Protein AF-0000000068953984 (afdb_homodimer)

InterPro domains:
  IPR024091 LnmK-like bifunctional acyltransferase/decarboxylase domain [TIGR04098] (7-271)

Radius of gyration: 23.19 Å; Cα contacts (8 Å, |Δi|>4): 1320; chains: 2; bounding box: 55×68×57 Å

pLDDT: mean 95.23, std 5.39, range [60.34, 98.94]

Sequence (556 aa):
MEAVVSRHVAGMPQLAYTGLSENWLLKTCGDLHWRLLAAGAGLGVPDFRDAEGNPVYAAFTAIRVRDAAPQTVGEHAGFSIGSHIVPAGGVKHLSEHAVDMHGDCRASVTMLSTFIRRTRDRDNRSVVRTMPTVAAQWAGAGPSAQAAELSLLARRFRGGDWGMHLGLDQARHRVCHAAEYLPCPCNDFNGADLLYFASFQAMVDRAEWQWRRDADPPTVFARDLFFHGNVNVGESLELIFSALREDEEGLTHWCEIRRSRDGEKIADVVTQKRWRQRMEAVVSRHVAGMPQLAYTGLSENWLLKTCGDLHWRLLAAGAGLGVPDFRDAEGNPVYAAFTAIRVRDAAPQTVGEHAGFSIGSHIVPAGGVKHLSEHAVDMHGDCRASVTMLSTFIRRTRDRDNRSVVRTMPTVAAQWAGAGPSAQAAELSLLARRFRGGDWGMHLGLDQARHRVCHAAEYLPCPCNDFNGADLLYFASFQAMVDRAEWQWRRDADPPTVFARDLFFHGNVNVGESLELIFSALREDEEGLTHWCEIRRSRDGEKIADVVTQKRWRQR

Solvent-accessible surface area (backbone atoms only — not comparable to full-atom values): 28536 Å² total; per-residue (Å²): 108,79,68,44,75,46,80,48,62,29,45,59,74,42,21,6,48,60,16,45,17,61,56,45,49,47,39,50,51,50,50,51,48,44,47,50,54,13,49,74,49,73,33,96,56,65,80,40,28,32,92,88,64,44,69,34,43,75,43,66,40,34,36,38,39,39,66,32,42,31,67,74,44,48,84,66,38,63,34,32,37,40,34,39,53,43,63,27,26,48,57,24,34,36,30,43,36,37,32,32,43,93,87,39,74,39,27,36,38,36,41,33,28,33,26,27,30,64,76,41,89,90,34,44,77,41,59,43,79,42,67,34,55,70,46,58,81,47,50,77,39,62,54,38,71,66,47,49,51,53,52,52,50,38,50,27,51,72,70,67,65,56,58,63,57,89,90,42,40,53,84,80,23,58,48,83,47,75,42,78,45,70,69,32,54,70,74,28,19,16,58,88,58,35,61,30,77,52,38,54,61,50,52,50,50,42,50,44,44,72,75,48,77,58,95,66,71,55,40,63,30,33,35,40,40,26,46,69,57,59,50,44,90,84,51,42,33,33,41,34,34,43,26,52,48,76,59,94,61,27,42,30,38,34,35,38,31,20,35,60,88,78,60,49,64,24,32,42,36,38,42,31,28,30,58,67,84,130,110,79,70,44,74,48,78,46,62,29,46,58,73,40,21,6,50,61,16,44,18,61,56,45,50,47,37,51,50,51,49,51,47,43,48,50,52,15,48,75,48,72,34,96,55,65,79,39,28,33,91,88,64,46,67,35,42,75,43,64,39,33,38,38,39,40,65,33,41,31,67,76,44,48,84,67,37,62,34,32,39,42,31,39,53,43,64,27,27,48,57,24,33,34,31,43,35,37,33,33,42,93,87,40,74,39,26,36,40,38,40,32,29,34,26,28,29,65,75,41,88,91,34,45,76,41,59,42,79,43,65,33,55,70,46,58,82,49,50,77,40,62,53,37,71,65,47,49,50,53,53,52,51,36,51,28,51,72,69,69,65,56,57,63,57,91,87,42,40,54,83,80,22,58,47,84,46,75,42,79,44,68,68,33,55,69,75,28,20,16,59,85,57,35,60,30,76,53,37,55,62,51,52,49,51,42,50,46,43,73,74,48,78,57,95,65,71,55,40,62,30,32,34,39,38,26,48,68,57,58,49,44,92,84,51,42,33,34,41,34,35,44,26,52,50,76,60,94,61,26,41,32,37,34,34,39,34,21,36,59,88,77,60,50,65,24,31,42,37,39,42,31,29,30,58,69,84,129

Nearest PDB structures (foldseek):
  3lbe-assembly1_B  TM=8.270E-01  e=1.212E-03  Streptococcus mutans UA159
  7bc4-assembly1_B  TM=5.534E-01  e=1.353E-05  Komagataella phaffii GS115
  6u5v-assembly1_B  TM=5.357E-01  e=1.146E-05  Candida albicans
  4zrb-assembly2_G  TM=7.938E-01  e=3.677E-03  Streptococcus pneumoniae TIGR4
  7q5s-assembly1_C  TM=5.291E-01  e=7.559E-05  Thermochaetoides thermophila DSM 1495

Foldseek 3Di:
DDKDKDKDWDAPVQADPQAGDPLNVVVVLVLVQQCQVCVVLVHNGNQFAAPVRAGKDWDWQKKKKAQADRNVHDHRFMWMWIKDKDQAAAQKIKMKIFIGGPRDTNMIMITMIGIWGAPDPQFQQRIDGDHTPSCPVSNPDHGDPVSVVRVVQLVCVLVVHNADDPRWGLVPFFDKDKDKFADDQVPQADPVQWRDPSNVVVVVVVSVCVVDPDPADFAWRMKMKGFATTDGHPWMKMKIWTGWDQDQFFIWTKIWIATPPPRRTGMIMITTTGHDDD/DDKDKDKDWDAPVQADPQAGDPLNVVVVLVLVQQCQVCVVLVHNGNQFAAPVRAGKDWDWQKKKKAQADRNVHDHGFMWMKIKDKDQAAAQKIKMKIFIGGPRDTNMIMITMIGIWGAPDPQFQQRIDGDHTPSCPVSNPDHGDPVSVVRVVQLVCVLVVHNADDPRWGLVPFFDKDKDKFADDQVPQADPVQWRDPSSVVVVVVVSVCVVDPDPADFAWRMKMKGFATTDGHPWMKMKIWTGWDQDQFFIWTKIWIATPPPRRTGMIMITTTGHDDD

Structure (mmCIF, N/CA/C/O backbone):
data_AF-0000000068953984-model_v1
#
loop_
_entity.id
_entity.type
_entity.pdbx_description
1 polymer 'Biosynthetic protein, Pnap_2097 family'
#
loop_
_atom_site.group_PDB
_atom_site.id
_atom_site.type_symbol
_atom_site.label_atom_id
_atom_site.label_alt_id
_atom_site.label_comp_id
_atom_site.label_asym_id
_atom_site.label_entity_id
_atom_site.label_seq_id
_atom_site.pdbx_PDB_ins_code
_atom_site.Cartn_x
_atom_site.Cartn_y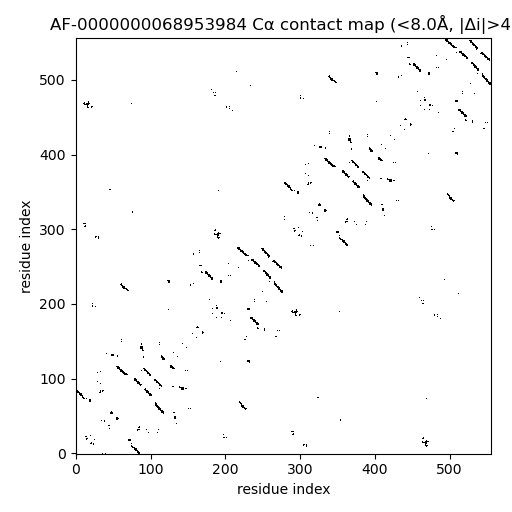
_atom_site.Cartn_z
_atom_site.occupancy
_atom_site.B_iso_or_equiv
_atom_site.auth_seq_id
_atom_site.auth_comp_id
_atom_site.auth_asym_id
_atom_site.auth_atom_id
_atom_site.pdbx_PDB_model_num
ATOM 1 N N . MET A 1 1 ? 6.922 -28.641 7.84 1 68.69 1 MET A N 1
ATOM 2 C CA . MET A 1 1 ? 7.344 -27.5 8.641 1 68.69 1 MET A CA 1
ATOM 3 C C . MET A 1 1 ? 6.23 -27.047 9.57 1 68.69 1 MET A C 1
ATOM 5 O O . MET A 1 1 ? 5.047 -27.172 9.25 1 68.69 1 MET A O 1
ATOM 9 N N . GLU A 1 2 ? 6.57 -26.625 10.766 1 77.12 2 GLU A N 1
ATOM 10 C CA . GLU A 1 2 ? 5.602 -26.312 11.812 1 77.12 2 GLU A CA 1
ATOM 11 C C . GLU A 1 2 ? 4.785 -25.078 11.453 1 77.12 2 GLU A C 1
ATOM 13 O O . GLU A 1 2 ? 5.309 -24.125 10.867 1 77.12 2 GLU A O 1
ATOM 18 N N . ALA A 1 3 ? 3.564 -25.141 11.68 1 89.5 3 ALA A N 1
ATOM 19 C CA . ALA A 1 3 ? 2.627 -24.047 11.484 1 89.5 3 ALA A CA 1
ATOM 20 C C . ALA A 1 3 ? 2.975 -22.859 12.375 1 89.5 3 ALA A C 1
ATOM 22 O O . ALA A 1 3 ? 3.469 -23.031 13.492 1 89.5 3 ALA A O 1
ATOM 23 N N . VAL A 1 4 ? 2.938 -21.719 11.812 1 96.38 4 VAL A N 1
ATOM 24 C CA . VAL A 1 4 ? 3.205 -20.5 12.57 1 96.38 4 VAL A CA 1
ATOM 25 C C . VAL A 1 4 ? 1.926 -19.672 12.68 1 96.38 4 VAL A C 1
ATOM 27 O O . VAL A 1 4 ? 1.08 -19.703 11.781 1 96.38 4 VAL A O 1
ATOM 30 N N . VAL A 1 5 ? 1.779 -19 13.797 1 97.75 5 VAL A N 1
ATOM 31 C CA . VAL A 1 5 ? 0.633 -18.125 14.008 1 97.75 5 VAL A CA 1
ATOM 32 C C . VAL A 1 5 ? 1.114 -16.688 14.25 1 97.75 5 VAL A C 1
ATOM 34 O O . VAL A 1 5 ? 1.953 -16.453 15.125 1 97.75 5 VAL A O 1
ATOM 37 N N . SER A 1 6 ? 0.683 -15.812 13.43 1 97.56 6 SER A N 1
ATOM 38 C CA . SER A 1 6 ? 0.941 -14.391 13.641 1 97.56 6 SER A CA 1
ATOM 39 C C . SER A 1 6 ? -0.3 -13.672 14.164 1 97.56 6 SER A C 1
ATOM 41 O O . SER A 1 6 ? -1.409 -13.906 13.68 1 97.56 6 SER A O 1
ATOM 43 N N . ARG A 1 7 ? -0.197 -12.828 15.156 1 97.81 7 ARG A N 1
ATOM 44 C CA . ARG A 1 7 ? -1.308 -12.102 15.758 1 97.81 7 ARG A CA 1
ATOM 45 C C . ARG A 1 7 ? -1.274 -10.625 15.352 1 97.81 7 ARG A C 1
ATOM 47 O O . ARG A 1 7 ? -0.205 -10.016 15.289 1 97.81 7 ARG A O 1
ATOM 54 N N . HIS A 1 8 ? -2.418 -10.133 15.094 1 97.69 8 HIS A N 1
ATOM 55 C CA . HIS A 1 8 ? -2.541 -8.773 14.594 1 97.69 8 HIS A CA 1
ATOM 56 C C . HIS A 1 8 ? -3.717 -8.047 15.25 1 97.69 8 HIS A C 1
ATOM 58 O O . HIS A 1 8 ? -4.66 -8.688 15.719 1 97.69 8 HIS A O 1
ATOM 64 N N . VAL A 1 9 ? -3.576 -6.766 15.344 1 97.19 9 VAL A N 1
ATOM 65 C CA . VAL A 1 9 ? -4.68 -5.859 15.633 1 97.19 9 VAL A CA 1
ATOM 66 C C . VAL A 1 9 ? -4.938 -4.961 14.422 1 97.19 9 VAL A C 1
ATOM 68 O O . VAL A 1 9 ? -4.012 -4.355 13.883 1 97.19 9 VAL A O 1
ATOM 71 N N . ALA A 1 10 ? -6.18 -4.879 13.969 1 97.69 10 ALA A N 1
ATOM 72 C CA . ALA A 1 10 ? -6.531 -4.133 12.766 1 97.69 10 ALA A CA 1
ATOM 73 C C . ALA A 1 10 ? -6.477 -2.627 13.016 1 97.69 10 ALA A C 1
ATOM 75 O O . ALA A 1 10 ? -7.457 -2.029 13.461 1 97.69 10 ALA A O 1
ATOM 76 N N . GLY A 1 11 ? -5.309 -2.059 12.758 1 96.25 11 GLY A N 1
ATOM 77 C CA . GLY A 1 11 ? -5.207 -0.609 12.695 1 96.25 11 GLY A CA 1
ATOM 78 C C . GLY A 1 11 ? -5.469 -0.049 11.312 1 96.25 11 GLY A C 1
ATOM 79 O O . GLY A 1 11 ? -5.91 -0.774 10.414 1 96.25 11 GLY A O 1
ATOM 80 N N . MET A 1 12 ? -5.18 1.236 11.109 1 95.25 12 MET A N 1
ATOM 81 C CA . MET A 1 12 ? -5.469 1.9 9.844 1 95.25 12 MET A CA 1
ATOM 82 C C . MET A 1 12 ? -4.637 1.3 8.719 1 95.25 12 MET A C 1
ATOM 84 O O . MET A 1 12 ? -5.125 1.145 7.594 1 95.25 12 MET A O 1
ATOM 88 N N . PRO A 1 13 ? -3.391 0.839 9.023 1 95.94 13 PRO A N 1
ATOM 89 C CA . PRO A 1 13 ? -2.621 0.24 7.93 1 95.94 13 PRO A CA 1
ATOM 90 C C . PRO A 1 13 ? -3.207 -1.086 7.453 1 95.94 13 PRO A C 1
ATOM 92 O O . PRO A 1 13 ? -3.008 -1.473 6.301 1 95.94 13 PRO A O 1
ATOM 95 N N . GLN A 1 14 ? -3.961 -1.797 8.336 1 98.12 14 GLN A N 1
ATOM 96 C CA . GLN A 1 14 ? -4.48 -3.121 8.008 1 98.12 14 GLN A CA 1
ATOM 97 C C . GLN A 1 14 ? -5.844 -3.025 7.332 1 98.12 14 GLN A C 1
ATOM 99 O O . GLN A 1 14 ? -6.363 -4.023 6.824 1 98.12 14 GLN A O 1
ATOM 104 N N . LEU A 1 15 ? -6.387 -1.804 7.254 1 98.25 15 LEU A N 1
ATOM 105 C CA . LEU A 1 15 ? -7.77 -1.685 6.812 1 98.25 15 LEU A CA 1
ATOM 106 C C . LEU A 1 15 ? -7.871 -0.799 5.574 1 98.25 15 LEU A C 1
ATOM 108 O O . LEU A 1 15 ? -6.988 0.02 5.32 1 98.25 15 LEU A O 1
ATOM 112 N N . ALA A 1 16 ? -8.859 -1.073 4.781 1 97.75 16 ALA A N 1
ATOM 113 C CA . ALA A 1 16 ? -9.328 -0.242 3.678 1 97.75 16 ALA A CA 1
ATOM 114 C C . ALA A 1 16 ? -10.805 0.105 3.84 1 97.75 16 ALA A C 1
ATOM 116 O O . ALA A 1 16 ? -11.391 -0.128 4.898 1 97.75 16 ALA A O 1
ATOM 117 N N . TYR A 1 17 ? -11.406 0.689 2.818 1 96.31 17 TYR A N 1
ATOM 118 C CA . TYR A 1 17 ? -12.781 1.179 2.857 1 96.31 17 TYR A CA 1
ATOM 119 C C . TYR A 1 17 ? -13.75 0.052 3.193 1 96.31 17 TYR A C 1
ATOM 121 O O . TYR A 1 17 ? -14.734 0.262 3.91 1 96.31 17 TYR A O 1
ATOM 129 N N . THR A 1 18 ? -13.445 -1.163 2.762 1 94.38 18 THR A N 1
ATOM 130 C CA . THR A 1 18 ? -14.414 -2.244 2.9 1 94.38 18 THR A CA 1
ATOM 131 C C . THR A 1 18 ? -13.992 -3.215 4 1 94.38 18 THR A C 1
ATOM 133 O O . THR A 1 18 ? -14.477 -4.348 4.059 1 94.38 18 THR A O 1
ATOM 136 N N . GLY A 1 19 ? -13.094 -2.824 4.844 1 96.81 19 GLY A N 1
ATOM 137 C CA . GLY A 1 19 ? -12.617 -3.699 5.906 1 96.81 19 GLY A CA 1
ATOM 138 C C . GLY A 1 19 ? -11.156 -4.07 5.758 1 96.81 19 GLY A C 1
ATOM 139 O O . GLY A 1 19 ? -10.32 -3.217 5.449 1 96.81 19 GLY A O 1
ATOM 140 N N . LEU A 1 20 ? -10.867 -5.352 6.027 1 98.5 20 LEU A N 1
ATOM 141 C CA . LEU A 1 20 ? -9.484 -5.809 5.938 1 98.5 20 LEU A CA 1
ATOM 142 C C . LEU A 1 20 ? -8.922 -5.574 4.539 1 98.5 20 LEU A C 1
ATOM 144 O O . LEU A 1 20 ? -9.508 -6.031 3.551 1 98.5 20 LEU A O 1
ATOM 148 N N . SER A 1 21 ? -7.844 -4.844 4.473 1 98.69 21 SER A N 1
ATOM 149 C CA . SER A 1 21 ? -7.184 -4.57 3.201 1 98.69 21 SER A CA 1
ATOM 150 C C . SER A 1 21 ? -6.629 -5.848 2.578 1 98.69 21 SER A C 1
ATOM 152 O O . SER A 1 21 ? -5.812 -6.539 3.191 1 98.69 21 SER A O 1
ATOM 154 N N . GLU A 1 22 ? -7.074 -6.148 1.385 1 98.75 22 GLU A N 1
ATOM 155 C CA . GLU A 1 22 ? -6.508 -7.293 0.68 1 98.75 22 GLU A CA 1
ATOM 156 C C . GLU A 1 22 ? -5.023 -7.09 0.403 1 98.75 22 GLU A C 1
ATOM 158 O O . GLU A 1 22 ? -4.234 -8.039 0.479 1 98.75 22 GLU A O 1
ATOM 163 N N . ASN A 1 23 ? -4.676 -5.844 0.01 1 98.62 23 ASN A N 1
ATOM 164 C CA . ASN A 1 23 ? -3.279 -5.523 -0.268 1 98.62 23 ASN A CA 1
ATOM 165 C C . ASN A 1 23 ? -2.391 -5.793 0.943 1 98.62 23 ASN A C 1
ATOM 167 O O . ASN A 1 23 ? -1.337 -6.418 0.818 1 98.62 23 ASN A O 1
ATOM 171 N N . TRP A 1 24 ? -2.842 -5.363 2.094 1 98.62 24 TRP A N 1
ATOM 172 C CA . TRP A 1 24 ? -2.104 -5.648 3.32 1 98.62 24 TRP A CA 1
ATOM 173 C C . TRP A 1 24 ? -2.014 -7.148 3.57 1 98.62 24 TRP A C 1
ATOM 175 O O . TRP A 1 24 ? -0.947 -7.668 3.906 1 98.62 24 TRP A O 1
ATOM 185 N N . LEU A 1 25 ? -3.105 -7.828 3.445 1 98.81 25 LEU A N 1
ATOM 186 C CA . LEU A 1 25 ? -3.184 -9.258 3.713 1 98.81 25 LEU A CA 1
ATOM 187 C C . LEU A 1 25 ? -2.219 -10.031 2.822 1 98.81 25 LEU A C 1
ATOM 189 O O . LEU A 1 25 ? -1.454 -10.875 3.307 1 98.81 25 LEU A O 1
ATOM 193 N N . LEU A 1 26 ? -2.246 -9.711 1.533 1 98.88 26 LEU A N 1
ATOM 194 C CA . LEU A 1 26 ? -1.387 -10.422 0.596 1 98.88 26 LEU A CA 1
ATOM 195 C C . LEU A 1 26 ? 0.085 -10.156 0.896 1 98.88 26 LEU A C 1
ATOM 197 O O . LEU A 1 26 ? 0.905 -11.078 0.868 1 98.88 26 LEU A O 1
ATOM 201 N N . LYS A 1 27 ? 0.424 -8.938 1.201 1 98.56 27 LYS A N 1
ATOM 202 C CA . LYS A 1 27 ? 1.804 -8.617 1.552 1 98.56 27 LYS A CA 1
ATOM 203 C C . LYS A 1 27 ? 2.242 -9.367 2.805 1 98.56 27 LYS A C 1
ATOM 205 O O . LYS A 1 27 ? 3.361 -9.875 2.869 1 98.56 27 LYS A O 1
ATOM 210 N N . THR A 1 28 ? 1.331 -9.406 3.754 1 98.38 28 THR A N 1
ATOM 211 C CA . THR A 1 28 ? 1.633 -10.102 5.004 1 98.38 28 THR A CA 1
ATOM 212 C C . THR A 1 28 ? 1.811 -11.594 4.762 1 98.38 28 THR A C 1
ATOM 214 O O . THR A 1 28 ? 2.785 -12.195 5.227 1 98.38 28 THR A O 1
ATOM 217 N N . CYS A 1 29 ? 0.897 -12.18 4.027 1 98.75 29 CYS A N 1
ATOM 218 C CA . CYS A 1 29 ? 0.985 -13.602 3.715 1 98.75 29 CYS A CA 1
ATOM 219 C C . CYS A 1 29 ? 2.236 -13.906 2.9 1 98.75 29 CYS A C 1
ATOM 221 O O . CYS A 1 29 ? 2.883 -14.938 3.107 1 98.75 29 CYS A O 1
ATOM 223 N N . GLY A 1 30 ? 2.506 -13.008 1.942 1 98.44 30 GLY A N 1
ATOM 224 C CA . GLY A 1 30 ? 3.73 -13.18 1.176 1 98.44 30 GLY A CA 1
ATOM 225 C C . GLY A 1 30 ? 4.98 -13.172 2.035 1 98.44 30 GLY A C 1
ATOM 226 O O . GLY A 1 30 ? 5.883 -13.984 1.837 1 98.44 30 GLY A O 1
ATOM 227 N N . ASP A 1 31 ? 5.031 -12.281 2.965 1 97.38 31 ASP A N 1
ATOM 228 C CA . ASP A 1 31 ? 6.16 -12.203 3.889 1 97.38 31 ASP A CA 1
ATOM 229 C C . ASP A 1 31 ? 6.254 -13.469 4.742 1 97.38 31 ASP A C 1
ATOM 231 O O . ASP A 1 31 ? 7.344 -14.008 4.945 1 97.38 31 ASP A O 1
ATOM 235 N N . LEU A 1 32 ? 5.113 -13.906 5.23 1 97.75 32 LEU A N 1
ATOM 236 C CA . LEU A 1 32 ? 5.074 -15.133 6.012 1 97.75 32 LEU A CA 1
ATOM 237 C C . LEU A 1 32 ? 5.559 -16.328 5.188 1 97.75 32 LEU A C 1
ATOM 239 O O . LEU A 1 32 ? 6.312 -17.156 5.684 1 97.75 32 LEU A O 1
ATOM 243 N N . HIS A 1 33 ? 5.133 -16.406 3.939 1 97.81 33 HIS A N 1
ATOM 244 C CA . HIS A 1 33 ? 5.59 -17.438 3.012 1 97.81 33 HIS A CA 1
ATOM 245 C C . HIS A 1 33 ? 7.113 -17.453 2.916 1 97.81 33 HIS A C 1
ATOM 247 O O . HIS A 1 33 ? 7.734 -18.5 3.057 1 97.81 33 HIS A O 1
ATOM 253 N N . TRP A 1 34 ? 7.66 -16.234 2.742 1 96.06 34 TRP A N 1
ATOM 254 C CA . TRP A 1 34 ? 9.102 -16.094 2.566 1 96.06 34 TRP A CA 1
ATOM 255 C C . TRP A 1 34 ? 9.844 -16.5 3.838 1 96.06 34 TRP A C 1
ATOM 257 O O . TRP A 1 34 ? 10.883 -17.156 3.777 1 96.06 34 TRP A O 1
ATOM 267 N N . ARG A 1 35 ? 9.359 -16.141 4.93 1 95.75 35 ARG A N 1
ATOM 268 C CA . ARG A 1 35 ? 9.992 -16.484 6.207 1 95.75 35 ARG A CA 1
ATOM 269 C C . ARG A 1 35 ? 9.914 -17.984 6.48 1 95.75 35 ARG A C 1
ATOM 271 O O . ARG A 1 35 ? 10.844 -18.562 7.043 1 95.75 35 ARG A O 1
ATOM 278 N N . LEU A 1 36 ? 8.789 -18.562 6.121 1 96.31 36 LEU A N 1
ATOM 279 C CA . LEU A 1 36 ? 8.633 -20 6.293 1 96.31 36 LEU A CA 1
ATOM 280 C C . LEU A 1 36 ? 9.617 -20.766 5.41 1 96.31 36 LEU A C 1
ATOM 282 O O . LEU A 1 36 ? 10.172 -21.781 5.824 1 96.31 36 LEU A O 1
ATOM 286 N N . LEU A 1 37 ? 9.82 -20.25 4.184 1 95.31 37 LEU A N 1
ATOM 287 C CA . LEU A 1 37 ? 10.828 -20.844 3.312 1 95.31 37 LEU A CA 1
ATOM 288 C C . LEU A 1 37 ? 12.211 -20.797 3.963 1 95.31 37 LEU A C 1
ATOM 290 O O . LEU A 1 37 ? 12.93 -21.797 3.984 1 95.31 37 LEU A O 1
ATOM 294 N N . ALA A 1 38 ? 12.539 -19.609 4.473 1 95.12 38 ALA A N 1
ATOM 295 C CA . ALA A 1 38 ? 13.844 -19.422 5.105 1 95.12 38 ALA A CA 1
ATOM 296 C C . ALA A 1 38 ? 14.008 -20.359 6.293 1 95.12 38 ALA A C 1
ATOM 298 O O . ALA A 1 38 ? 15.039 -21.031 6.422 1 95.12 38 ALA A O 1
ATOM 299 N N . ALA A 1 39 ? 12.977 -20.406 7.117 1 93.94 39 ALA A N 1
ATOM 300 C CA . ALA A 1 39 ? 13.016 -21.281 8.289 1 93.94 39 ALA A CA 1
ATOM 301 C C . ALA A 1 39 ? 13.219 -22.734 7.895 1 93.94 39 ALA A C 1
ATOM 303 O O . ALA A 1 39 ? 13.992 -23.453 8.523 1 93.94 39 ALA A O 1
ATOM 304 N N . GLY A 1 40 ? 12.531 -23.188 6.852 1 90.94 40 GLY A N 1
ATOM 305 C CA . GLY A 1 40 ? 12.672 -24.547 6.355 1 90.94 40 GLY A CA 1
ATOM 306 C C . GLY A 1 40 ? 14.07 -24.859 5.855 1 90.94 40 GLY A C 1
ATOM 307 O O . GLY A 1 40 ? 14.477 -26.031 5.844 1 90.94 40 GLY A O 1
ATOM 308 N N . ALA A 1 41 ? 14.75 -23.844 5.453 1 91.62 41 ALA A N 1
ATOM 309 C CA . ALA A 1 41 ? 16.109 -24.016 4.945 1 91.62 41 ALA A CA 1
ATOM 310 C C . ALA A 1 41 ? 17.141 -23.734 6.039 1 91.62 41 ALA A C 1
ATOM 312 O O . ALA A 1 41 ? 18.344 -23.688 5.77 1 91.62 41 ALA A O 1
ATOM 313 N N . GLY A 1 42 ? 16.641 -23.391 7.289 1 92.06 42 GLY A N 1
ATOM 314 C CA . GLY A 1 42 ? 17.516 -23.109 8.406 1 92.06 42 GLY A CA 1
ATOM 315 C C . GLY A 1 42 ? 18.094 -21.703 8.398 1 92.06 42 GLY A C 1
ATOM 316 O O . GLY A 1 42 ? 19.141 -21.453 8.984 1 92.06 42 GLY A O 1
ATOM 317 N N . LEU A 1 43 ? 17.469 -20.891 7.609 1 93.81 43 LEU A N 1
ATOM 318 C CA . LEU A 1 43 ? 17.922 -19.5 7.523 1 93.81 43 LEU A CA 1
ATOM 319 C C . LEU A 1 43 ? 17.125 -18.609 8.453 1 93.81 43 LEU A C 1
ATOM 321 O O . LEU A 1 43 ? 15.906 -18.781 8.609 1 93.81 43 LEU A O 1
ATOM 325 N N . GLY A 1 44 ? 17.781 -17.641 9.102 1 93.06 44 GLY A N 1
ATOM 326 C CA . GLY A 1 44 ? 17.109 -16.656 9.938 1 93.06 44 GLY A CA 1
ATOM 327 C C . GLY A 1 44 ? 16.312 -15.633 9.133 1 93.06 44 GLY A C 1
ATOM 328 O O . GLY A 1 44 ? 15.344 -15.07 9.625 1 93.06 44 GLY A O 1
ATOM 329 N N . VAL A 1 45 ? 16.797 -15.273 7.895 1 94.25 45 VAL A N 1
ATOM 330 C CA . VAL A 1 45 ? 16.125 -14.398 6.941 1 94.25 45 VAL A CA 1
ATOM 331 C C . VAL A 1 45 ? 16.141 -15.039 5.555 1 94.25 45 VAL A C 1
ATOM 333 O O . VAL A 1 45 ? 16.953 -15.914 5.273 1 94.25 45 VAL A O 1
ATOM 336 N N . PRO A 1 46 ? 15.234 -14.648 4.68 1 94.12 46 PRO A N 1
ATOM 337 C CA . PRO A 1 46 ? 15.117 -15.305 3.377 1 94.12 46 PRO A CA 1
ATOM 338 C C . PRO A 1 46 ? 16.172 -14.828 2.379 1 94.12 46 PRO A C 1
ATOM 340 O O . PRO A 1 46 ? 15.828 -14.398 1.275 1 94.12 46 PRO A O 1
ATOM 343 N N . ASP A 1 47 ? 17.391 -14.914 2.814 1 94.44 47 ASP A N 1
ATOM 344 C CA . ASP A 1 47 ? 18.516 -14.617 1.93 1 94.44 47 ASP A CA 1
ATOM 345 C C . ASP A 1 47 ? 18.969 -15.867 1.187 1 94.44 47 ASP A C 1
ATOM 347 O O . ASP A 1 47 ? 19.953 -16.5 1.574 1 94.44 47 ASP A O 1
ATOM 351 N N . PHE A 1 48 ? 18.281 -16.141 0.094 1 94.88 48 PHE A N 1
ATOM 352 C CA . PHE A 1 48 ? 18.578 -17.328 -0.716 1 94.88 48 PHE A CA 1
ATOM 353 C C . PHE A 1 48 ? 19.594 -17 -1.796 1 94.88 48 PHE A C 1
ATOM 355 O O . PHE A 1 48 ? 19.516 -15.945 -2.436 1 94.88 48 PHE A O 1
ATOM 362 N N . ARG A 1 49 ? 20.484 -17.938 -1.979 1 94.75 49 ARG A N 1
ATOM 363 C CA . ARG A 1 49 ? 21.547 -17.766 -2.973 1 94.75 49 ARG A CA 1
ATOM 364 C C . ARG A 1 49 ? 21.734 -19.047 -3.775 1 94.75 49 ARG A C 1
ATOM 366 O O . ARG A 1 49 ? 21.5 -20.156 -3.273 1 94.75 49 ARG A O 1
ATOM 373 N N . ASP A 1 50 ? 22.125 -18.812 -5.012 1 91.25 50 ASP A N 1
ATOM 374 C CA . ASP A 1 50 ? 22.5 -20 -5.785 1 91.25 50 ASP A CA 1
ATOM 375 C C . ASP A 1 50 ? 23.969 -20.359 -5.543 1 91.25 50 ASP A C 1
ATOM 377 O O . ASP A 1 50 ? 24.625 -19.781 -4.664 1 91.25 50 ASP A O 1
ATOM 381 N N . ALA A 1 51 ? 24.438 -21.344 -6.301 1 88.75 51 ALA A N 1
ATOM 382 C CA . ALA A 1 51 ? 25.781 -21.875 -6.09 1 88.75 51 ALA A CA 1
ATOM 383 C C . ALA A 1 51 ? 26.828 -20.797 -6.367 1 88.75 51 ALA A C 1
ATOM 385 O O . ALA A 1 51 ? 27.906 -20.812 -5.773 1 88.75 51 ALA A O 1
ATOM 386 N N . GLU A 1 52 ? 26.547 -19.797 -7.219 1 90.94 52 GLU A N 1
ATOM 387 C CA . GLU A 1 52 ? 27.469 -18.734 -7.594 1 90.94 52 GLU A CA 1
ATOM 388 C C . GLU A 1 52 ? 27.344 -17.531 -6.672 1 90.94 52 GLU A C 1
ATOM 390 O O . GLU A 1 52 ? 28.047 -16.531 -6.84 1 90.94 52 GLU A O 1
ATOM 395 N N . GLY A 1 53 ? 26.438 -17.562 -5.785 1 90.31 53 GLY A N 1
ATOM 396 C CA . GLY A 1 53 ? 26.25 -16.484 -4.828 1 90.31 53 GLY A CA 1
ATOM 397 C C . GLY A 1 53 ? 25.219 -15.461 -5.273 1 90.31 53 GLY A C 1
ATOM 398 O O . GLY A 1 53 ? 25 -14.461 -4.586 1 90.31 53 GLY A O 1
ATOM 399 N N . ASN A 1 54 ? 24.578 -15.688 -6.414 1 91.12 54 ASN A N 1
ATOM 400 C CA . ASN A 1 54 ? 23.547 -14.781 -6.891 1 91.12 54 ASN A CA 1
ATOM 401 C C . ASN A 1 54 ? 22.266 -14.914 -6.074 1 91.12 54 ASN A C 1
ATOM 403 O O . ASN A 1 54 ? 21.922 -16.016 -5.629 1 91.12 54 ASN A O 1
ATOM 407 N N . PRO A 1 55 ? 21.656 -13.742 -5.91 1 93.38 55 PRO A N 1
ATOM 408 C CA . PRO A 1 55 ? 20.391 -13.828 -5.176 1 93.38 55 PRO A CA 1
ATOM 409 C C . PRO A 1 55 ? 19.344 -14.672 -5.898 1 93.38 55 PRO A C 1
ATOM 411 O O . PRO A 1 55 ? 19.25 -14.625 -7.125 1 93.38 55 PRO A O 1
ATOM 414 N N . VAL A 1 56 ? 18.656 -15.5 -5.137 1 94.81 56 VAL A N 1
ATOM 415 C CA . VAL A 1 56 ? 17.516 -16.312 -5.586 1 94.81 56 VAL A CA 1
ATOM 416 C C . VAL A 1 56 ? 16.25 -15.867 -4.859 1 94.81 56 VAL A C 1
ATOM 418 O O . VAL A 1 56 ? 16.25 -15.688 -3.639 1 94.81 56 VAL A O 1
ATOM 421 N N . TYR A 1 57 ? 15.211 -15.594 -5.59 1 94.12 57 TYR A N 1
ATOM 422 C CA . TYR A 1 57 ? 13.953 -15.141 -5.004 1 94.12 57 TYR A CA 1
ATOM 423 C C . TYR A 1 57 ? 12.859 -16.188 -5.172 1 94.12 57 TYR A C 1
ATOM 425 O O . TYR A 1 57 ? 12.938 -17.031 -6.059 1 94.12 57 TYR A O 1
ATOM 433 N N . ALA A 1 58 ? 11.922 -16.172 -4.312 1 94.94 58 ALA A N 1
ATOM 434 C CA . ALA A 1 58 ? 10.68 -16.922 -4.516 1 94.94 58 ALA A CA 1
ATOM 435 C C . ALA A 1 58 ? 9.625 -16.047 -5.191 1 94.94 58 ALA A C 1
ATOM 437 O O . ALA A 1 58 ? 9.188 -15.047 -4.633 1 94.94 58 ALA A O 1
ATOM 438 N N . ALA A 1 59 ? 9.305 -16.391 -6.371 1 96.62 59 ALA A N 1
ATOM 439 C CA . ALA A 1 59 ? 8.281 -15.664 -7.113 1 96.62 59 ALA A CA 1
ATOM 440 C C . ALA A 1 59 ? 6.957 -16.422 -7.113 1 96.62 59 ALA A C 1
ATOM 442 O O . ALA A 1 59 ? 6.93 -17.641 -7.352 1 96.62 59 ALA A O 1
ATOM 443 N N . PHE A 1 60 ? 5.934 -15.75 -6.844 1 98.38 60 PHE A N 1
ATOM 444 C CA . PHE A 1 60 ? 4.629 -16.406 -6.859 1 98.38 60 PHE A CA 1
ATOM 445 C C . PHE A 1 60 ? 4.188 -16.703 -8.289 1 98.38 60 PHE A C 1
ATOM 447 O O . PHE A 1 60 ? 4.371 -15.875 -9.188 1 98.38 60 PHE A O 1
ATOM 454 N N . THR A 1 61 ? 3.656 -17.891 -8.477 1 98.19 61 THR A N 1
ATOM 455 C CA . THR A 1 61 ? 3.08 -18.281 -9.758 1 98.19 61 THR A CA 1
ATOM 456 C C . THR A 1 61 ? 1.556 -18.297 -9.68 1 98.19 61 THR A C 1
ATOM 458 O O . THR A 1 61 ? 0.875 -18.172 -10.703 1 98.19 61 THR A O 1
ATOM 461 N N . ALA A 1 62 ? 1.078 -18.484 -8.508 1 98.81 62 ALA A N 1
ATOM 462 C CA . ALA A 1 62 ? -0.366 -18.453 -8.297 1 98.81 62 ALA A CA 1
ATOM 463 C C . ALA A 1 62 ? -0.701 -18.047 -6.867 1 98.81 62 ALA A C 1
ATOM 465 O O . ALA A 1 62 ? -0.023 -18.453 -5.922 1 98.81 62 ALA A O 1
ATOM 466 N N . ILE A 1 63 ? -1.725 -17.297 -6.699 1 98.88 63 ILE A N 1
ATOM 467 C CA . ILE A 1 63 ? -2.312 -16.938 -5.41 1 98.88 63 ILE A CA 1
ATOM 468 C C . ILE A 1 63 ? -3.828 -17.109 -5.473 1 98.88 63 ILE A C 1
ATOM 470 O O . ILE A 1 63 ? -4.461 -16.75 -6.461 1 98.88 63 ILE A O 1
ATOM 474 N N . ARG A 1 64 ? -4.344 -17.703 -4.453 1 98.81 64 ARG A N 1
ATOM 475 C CA . ARG A 1 64 ? -5.781 -17.938 -4.355 1 98.81 64 ARG A CA 1
ATOM 476 C C . ARG A 1 64 ? -6.336 -17.406 -3.037 1 98.81 64 ARG A C 1
ATOM 478 O O . ARG A 1 64 ? -5.797 -17.703 -1.968 1 98.81 64 ARG A O 1
ATOM 485 N N . VAL A 1 65 ? -7.34 -16.562 -3.111 1 98.88 65 VAL A N 1
ATOM 486 C CA . VAL A 1 65 ? -8.094 -16.078 -1.959 1 98.88 65 VAL A CA 1
ATOM 487 C C . VAL A 1 65 ? -9.492 -16.703 -1.967 1 98.88 65 VAL A C 1
ATOM 489 O O . VAL A 1 65 ? -10.172 -16.703 -2.998 1 98.88 65 VAL A O 1
ATOM 492 N N . ARG A 1 66 ? -9.953 -17.297 -0.845 1 98.75 66 ARG A N 1
ATOM 493 C CA . ARG A 1 66 ? -11.281 -17.875 -0.754 1 98.75 66 ARG A CA 1
ATOM 494 C C . ARG A 1 66 ? -12 -17.422 0.516 1 98.75 66 ARG A C 1
ATOM 496 O O . ARG A 1 66 ? -11.352 -17.156 1.531 1 98.75 66 ARG A O 1
ATOM 503 N N . ASP A 1 67 ? -13.258 -17.312 0.379 1 98.06 67 ASP A N 1
ATOM 504 C CA . ASP A 1 67 ? -14.18 -17.078 1.484 1 98.06 67 ASP A CA 1
ATOM 505 C C . ASP A 1 67 ? -13.797 -15.828 2.268 1 98.06 67 ASP A C 1
ATOM 507 O O . ASP A 1 67 ? -13.773 -15.844 3.5 1 98.06 67 ASP A O 1
ATOM 511 N N . ALA A 1 68 ? -13.352 -14.859 1.505 1 98.44 68 ALA A N 1
ATOM 512 C CA . ALA A 1 68 ? -12.961 -13.609 2.152 1 98.44 68 ALA A CA 1
ATOM 513 C C . ALA A 1 68 ? -14.188 -12.828 2.623 1 98.44 68 ALA A C 1
ATOM 515 O O . ALA A 1 68 ? -15.18 -12.727 1.901 1 98.44 68 ALA A O 1
ATOM 516 N N . ALA A 1 69 ? -14.141 -12.367 3.811 1 97.31 69 ALA A N 1
ATOM 517 C CA . ALA A 1 69 ? -15.148 -11.492 4.414 1 97.31 69 ALA A CA 1
ATOM 518 C C . ALA A 1 69 ? -14.492 -10.289 5.09 1 97.31 69 ALA A C 1
ATOM 520 O O . ALA A 1 69 ? -14.617 -10.102 6.301 1 97.31 69 ALA A O 1
ATOM 521 N N . PRO A 1 70 ? -13.828 -9.516 4.238 1 97.38 70 PRO A N 1
ATOM 522 C CA . PRO A 1 70 ? -13.047 -8.414 4.809 1 97.38 70 PRO A CA 1
ATOM 523 C C . PRO A 1 70 ? -13.898 -7.453 5.637 1 97.38 70 PRO A C 1
ATOM 525 O O . PRO A 1 70 ? -13.398 -6.859 6.598 1 97.38 70 PRO A O 1
ATOM 528 N N . GLN A 1 71 ? -15.18 -7.316 5.352 1 96 71 GLN A N 1
ATOM 529 C CA . GLN A 1 71 ? -16.078 -6.387 6.035 1 96 71 GLN A CA 1
ATOM 530 C C . GLN A 1 71 ? -16.297 -6.801 7.484 1 96 71 GLN A C 1
ATOM 532 O O . GLN A 1 71 ? -16.812 -6.02 8.289 1 96 71 GLN A O 1
ATOM 537 N N . THR A 1 72 ? -15.875 -7.988 7.809 1 96.31 72 THR A N 1
ATOM 538 C CA . THR A 1 72 ? -16.109 -8.492 9.156 1 96.31 72 THR A CA 1
ATOM 539 C C . THR A 1 72 ? -14.953 -8.102 10.078 1 96.31 72 THR A C 1
ATOM 541 O O . THR A 1 72 ? -15.047 -8.281 11.297 1 96.31 72 THR A O 1
ATOM 544 N N . VAL A 1 73 ? -13.883 -7.609 9.531 1 97.06 73 VAL A N 1
ATOM 545 C CA . VAL A 1 73 ? -12.75 -7.152 10.328 1 97.06 73 VAL A CA 1
ATOM 546 C C . VAL A 1 73 ? -12.789 -5.633 10.461 1 97.06 73 VAL A C 1
ATOM 548 O O . VAL A 1 73 ? -12.508 -4.91 9.5 1 97.06 73 VAL A O 1
ATOM 551 N N . GLY A 1 74 ? -13.125 -5.164 11.625 1 95.38 74 GLY A N 1
ATOM 552 C CA . GLY A 1 74 ? -13.242 -3.734 11.867 1 95.38 74 GLY A CA 1
ATOM 553 C C . GLY A 1 74 ? -12.07 -3.168 12.648 1 95.38 74 GLY A C 1
ATOM 554 O O . GLY A 1 74 ? -11.148 -3.898 13.016 1 95.38 74 GLY A O 1
ATOM 555 N N . GLU A 1 75 ? -12.133 -1.944 12.938 1 95.31 75 GLU A N 1
ATOM 556 C CA . GLU A 1 75 ? -11.062 -1.232 13.633 1 95.31 75 GLU A CA 1
ATOM 557 C C . GLU A 1 75 ? -10.789 -1.855 15 1 95.31 75 GLU A C 1
ATOM 559 O O . GLU A 1 75 ? -11.727 -2.176 15.742 1 95.31 75 GLU A O 1
ATOM 564 N N . HIS A 1 76 ? -9.531 -2.121 15.242 1 95.31 76 HIS A N 1
ATOM 565 C CA . HIS A 1 76 ? -8.992 -2.561 16.531 1 95.31 76 HIS A CA 1
ATOM 566 C C . HIS A 1 76 ? -9.32 -4.027 16.781 1 95.31 76 HIS A C 1
ATOM 568 O O . HIS A 1 76 ? -9.031 -4.551 17.859 1 95.31 76 HIS A O 1
ATOM 574 N N . ALA A 1 77 ? -9.922 -4.719 15.797 1 96.81 77 ALA A N 1
ATOM 575 C CA . ALA A 1 77 ? -10.172 -6.148 15.945 1 96.81 77 ALA A CA 1
ATOM 576 C C . ALA A 1 77 ? -8.859 -6.926 16.047 1 96.81 77 ALA A C 1
ATOM 578 O O . ALA A 1 77 ? -7.93 -6.684 15.273 1 96.81 77 ALA A O 1
ATOM 579 N N . GLY A 1 78 ? -8.859 -7.805 17.062 1 97.5 78 GLY A N 1
ATOM 580 C CA . GLY A 1 78 ? -7.777 -8.773 17.109 1 97.5 78 GLY A CA 1
ATOM 581 C C . GLY A 1 78 ? -8.023 -9.984 16.234 1 97.5 78 GLY A C 1
ATOM 582 O O . GLY A 1 78 ? -9.141 -10.5 16.172 1 97.5 78 GLY A O 1
ATOM 583 N N . PHE A 1 79 ? -7.059 -10.375 15.445 1 98.44 79 PHE A N 1
ATOM 584 C CA . PHE A 1 79 ? -7.148 -11.57 14.609 1 98.44 79 PHE A CA 1
ATOM 585 C C . PHE A 1 79 ? -5.777 -12.211 14.43 1 98.44 79 PHE A C 1
ATOM 587 O O . PHE A 1 79 ? -4.762 -11.633 14.82 1 98.44 79 PHE A O 1
ATOM 594 N N . SER A 1 80 ? -5.777 -13.398 13.961 1 98.62 80 SER A N 1
ATOM 595 C CA . SER A 1 80 ? -4.523 -14.117 13.734 1 98.62 80 SER A CA 1
ATOM 596 C C . SER A 1 80 ? -4.473 -14.719 12.336 1 98.62 80 SER A C 1
ATOM 598 O O . SER A 1 80 ? -5.504 -14.859 11.68 1 98.62 80 SER A O 1
ATOM 600 N N . ILE A 1 81 ? -3.303 -14.938 11.883 1 98.75 81 ILE A N 1
ATOM 601 C CA . ILE A 1 81 ? -3.055 -15.648 10.633 1 98.75 81 ILE A CA 1
ATOM 602 C C . ILE A 1 81 ? -2.264 -16.922 10.906 1 98.75 81 ILE A C 1
ATOM 604 O O . ILE A 1 81 ? -1.102 -16.859 11.312 1 98.75 81 ILE A O 1
ATOM 608 N N . GLY A 1 82 ? -2.928 -18.047 10.773 1 98.56 82 GLY A N 1
ATOM 609 C CA . GLY A 1 82 ? -2.242 -19.328 10.812 1 98.56 82 GLY A CA 1
ATOM 610 C C . GLY A 1 82 ? -1.632 -19.734 9.477 1 98.56 82 GLY A C 1
ATOM 611 O O . GLY A 1 82 ? -2.312 -19.719 8.453 1 98.56 82 GLY A O 1
ATOM 612 N N . SER A 1 83 ? -0.333 -20.094 9.484 1 98.5 83 SER A N 1
ATOM 613 C CA . SER A 1 83 ? 0.365 -20.312 8.219 1 98.5 83 SER A CA 1
ATOM 614 C C . SER A 1 83 ? 1.164 -21.609 8.266 1 98.5 83 SER A C 1
ATOM 616 O O . SER A 1 83 ? 1.736 -21.969 9.297 1 98.5 83 SER A O 1
ATOM 618 N N . HIS A 1 84 ? 1.221 -22.297 7.203 1 97.25 84 HIS A N 1
ATOM 619 C CA . HIS A 1 84 ? 2.117 -23.422 7.004 1 97.25 84 HIS A CA 1
ATOM 620 C C . HIS A 1 84 ? 2.557 -23.531 5.551 1 97.25 84 HIS A C 1
ATOM 622 O O . HIS A 1 84 ? 1.933 -22.938 4.664 1 97.25 84 HIS A O 1
ATOM 628 N N . ILE A 1 85 ? 3.637 -24.234 5.293 1 95.56 85 ILE A N 1
ATOM 629 C CA . ILE A 1 85 ? 4.203 -24.328 3.951 1 95.56 85 ILE A CA 1
ATOM 630 C C . ILE A 1 85 ? 4.676 -25.75 3.691 1 95.56 85 ILE A C 1
ATOM 632 O O . ILE A 1 85 ? 5.148 -26.438 4.605 1 95.56 85 ILE A O 1
ATOM 636 N N . VAL A 1 86 ? 4.488 -26.219 2.465 1 92.88 86 VAL A N 1
ATOM 637 C CA . VAL A 1 86 ? 4.918 -27.562 2.066 1 92.88 86 VAL A CA 1
ATOM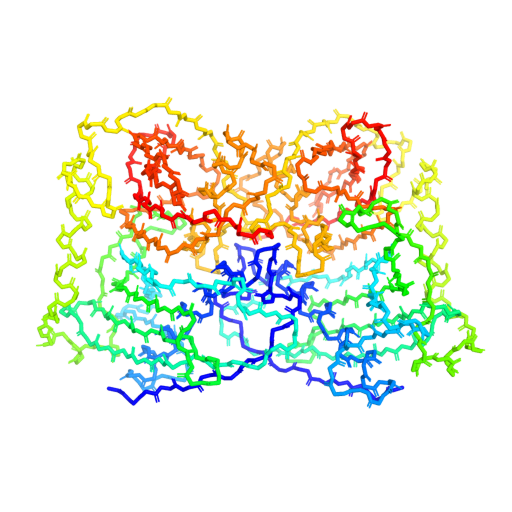 638 C C . VAL A 1 86 ? 5.617 -27.5 0.71 1 92.88 86 VAL A C 1
ATOM 640 O O . VAL A 1 86 ? 5.301 -26.641 -0.117 1 92.88 86 VAL A O 1
ATOM 643 N N . PRO A 1 87 ? 6.562 -28.328 0.54 1 90.56 87 PRO A N 1
ATOM 644 C CA . PRO A 1 87 ? 7.07 -28.469 -0.828 1 90.56 87 PRO A CA 1
ATOM 645 C C . PRO A 1 87 ? 5.977 -28.828 -1.83 1 90.56 87 PRO A C 1
ATOM 647 O O . PRO A 1 87 ? 5.043 -29.562 -1.493 1 90.56 87 PRO A O 1
ATOM 650 N N . ALA A 1 88 ? 6.098 -28.328 -3.025 1 92.06 88 ALA A N 1
ATOM 651 C CA . ALA A 1 88 ? 5.047 -28.5 -4.023 1 92.06 88 ALA A CA 1
ATOM 652 C C . ALA A 1 88 ? 5.617 -29.062 -5.324 1 92.06 88 ALA A C 1
ATOM 654 O O . ALA A 1 88 ? 5.059 -28.828 -6.402 1 92.06 88 ALA A O 1
ATOM 655 N N . GLY A 1 89 ? 6.762 -29.719 -5.242 1 85.5 89 GLY A N 1
ATOM 656 C CA . GLY A 1 89 ? 7.398 -30.312 -6.41 1 85.5 89 GLY A CA 1
ATOM 657 C C . GLY A 1 89 ? 8.516 -29.453 -6.977 1 85.5 89 GLY A C 1
ATOM 658 O O . GLY A 1 89 ? 8.289 -28.297 -7.348 1 85.5 89 GLY A O 1
ATOM 659 N N . GLY A 1 90 ? 9.688 -30.062 -7.047 1 84.25 90 GLY A N 1
ATOM 660 C CA . GLY A 1 90 ? 10.828 -29.328 -7.574 1 84.25 90 GLY A CA 1
ATOM 661 C C . GLY A 1 90 ? 11.188 -28.109 -6.75 1 84.25 90 GLY A C 1
ATOM 662 O O . GLY A 1 90 ? 11.414 -28.219 -5.543 1 84.25 90 GLY A O 1
ATOM 663 N N . VAL A 1 91 ? 11.133 -26.953 -7.492 1 88.19 91 VAL A N 1
ATOM 664 C CA . VAL A 1 91 ? 11.547 -25.688 -6.883 1 88.19 91 VAL A CA 1
ATOM 665 C C . VAL A 1 91 ? 10.328 -24.922 -6.379 1 88.19 91 VAL A C 1
ATOM 667 O O . VAL A 1 91 ? 10.422 -23.75 -6.012 1 88.19 91 VAL A O 1
ATOM 670 N N . LYS A 1 92 ? 9.219 -25.641 -6.355 1 93.56 92 LYS A N 1
ATOM 671 C CA . LYS A 1 92 ? 7.984 -24.984 -5.961 1 93.56 92 LYS A CA 1
ATOM 672 C C . LYS A 1 92 ? 7.656 -25.25 -4.496 1 93.56 92 LYS A C 1
ATOM 674 O O . LYS A 1 92 ? 8.031 -26.281 -3.949 1 93.56 92 LYS A O 1
ATOM 679 N N . HIS A 1 93 ? 6.984 -24.312 -3.912 1 95.38 93 HIS A N 1
ATOM 680 C CA . HIS A 1 93 ? 6.453 -24.422 -2.557 1 95.38 93 HIS A CA 1
ATOM 681 C C . HIS A 1 93 ? 5.059 -23.812 -2.461 1 95.38 93 HIS A C 1
ATOM 683 O O . HIS A 1 93 ? 4.734 -22.875 -3.186 1 95.38 93 HIS A O 1
ATOM 689 N N . LEU A 1 94 ? 4.262 -24.406 -1.597 1 97.25 94 LEU A N 1
ATOM 690 C CA . LEU A 1 94 ? 2.887 -23.969 -1.401 1 97.25 94 LEU A CA 1
ATOM 691 C C . LEU A 1 94 ? 2.629 -23.625 0.063 1 97.25 94 LEU A C 1
ATOM 693 O O . LEU A 1 94 ? 2.957 -24.406 0.954 1 97.25 94 LEU A O 1
ATOM 697 N N . SER A 1 95 ? 2.16 -22.422 0.297 1 98.06 95 SER A N 1
ATOM 698 C CA . SER A 1 95 ? 1.755 -22.062 1.651 1 98.06 95 SER A CA 1
ATOM 699 C C . SER A 1 95 ? 0.255 -21.797 1.728 1 98.06 95 SER A C 1
ATOM 701 O O . SER A 1 95 ? -0.372 -21.453 0.723 1 98.06 95 SER A O 1
ATOM 703 N N . GLU A 1 96 ? -0.253 -22.047 2.863 1 98.31 96 GLU A N 1
ATOM 704 C CA . GLU A 1 96 ? -1.637 -21.734 3.199 1 98.31 96 GLU A CA 1
ATOM 705 C C . GLU A 1 96 ? -1.711 -20.828 4.434 1 98.31 96 GLU A C 1
ATOM 707 O O . GLU A 1 96 ? -0.981 -21.047 5.406 1 98.31 96 GLU A O 1
ATOM 712 N N . HIS A 1 97 ? -2.516 -19.828 4.344 1 98.81 97 HIS A N 1
ATOM 713 C CA . HIS A 1 97 ? -2.723 -18.844 5.402 1 98.81 97 HIS A CA 1
ATOM 714 C C . HIS A 1 97 ? -4.203 -18.703 5.73 1 98.81 97 HIS A C 1
ATOM 716 O O . HIS A 1 97 ? -5.016 -18.422 4.844 1 98.81 97 HIS A O 1
ATOM 722 N N . ALA A 1 98 ? -4.562 -18.875 6.926 1 98.75 98 ALA A N 1
ATOM 723 C CA . ALA A 1 98 ? -5.945 -18.734 7.371 1 98.75 98 ALA A CA 1
ATOM 724 C C . ALA A 1 98 ? -6.086 -17.547 8.336 1 98.75 98 ALA A C 1
ATOM 726 O O . ALA A 1 98 ? -5.41 -17.5 9.367 1 98.75 98 ALA A O 1
ATOM 727 N N . VAL A 1 99 ? -6.906 -16.594 7.961 1 98.75 99 VAL A N 1
ATOM 728 C CA . VAL A 1 99 ? -7.211 -15.477 8.844 1 98.75 99 VAL A CA 1
ATOM 729 C C . VAL A 1 99 ? -8.297 -15.883 9.836 1 98.75 99 VAL A C 1
ATOM 731 O O . VAL A 1 99 ? -9.43 -16.188 9.438 1 98.75 99 VAL A O 1
ATOM 734 N N . ASP A 1 100 ? -7.934 -15.844 11.039 1 98.44 100 ASP A N 1
ATOM 735 C CA . ASP A 1 100 ? -8.844 -16.297 12.086 1 98.44 100 ASP A CA 1
ATOM 736 C C . ASP A 1 100 ? -9.203 -15.148 13.031 1 98.44 100 ASP A C 1
ATOM 738 O O . ASP A 1 100 ? -8.32 -14.438 13.523 1 98.44 100 ASP A O 1
ATOM 742 N N . MET A 1 101 ? -10.422 -14.906 13.18 1 97.94 101 MET A N 1
ATOM 743 C CA . MET A 1 101 ? -10.93 -13.961 14.172 1 97.94 101 MET A CA 1
ATOM 744 C C . MET A 1 101 ? -11.969 -14.617 15.07 1 97.94 101 MET A C 1
ATOM 746 O O . MET A 1 101 ? -13.07 -14.945 14.625 1 97.94 101 MET A O 1
ATOM 750 N N . HIS A 1 102 ? -11.633 -14.828 16.359 1 96.12 102 HIS A N 1
ATOM 751 C CA . HIS A 1 102 ? -12.508 -15.43 17.359 1 96.12 102 HIS A CA 1
ATOM 752 C C . HIS A 1 102 ? -12.961 -16.812 16.938 1 96.12 102 HIS A C 1
ATOM 754 O O . HIS A 1 102 ? -14.141 -17.156 17.078 1 96.12 102 HIS A O 1
ATOM 760 N N . GLY A 1 103 ? -12.164 -17.562 16.25 1 95.5 103 GLY A N 1
ATOM 761 C CA . GLY A 1 103 ? -12.445 -18.938 15.891 1 95.5 103 GLY A CA 1
ATOM 762 C C . GLY A 1 103 ? -13.086 -19.094 14.523 1 95.5 103 GLY A C 1
ATOM 763 O O . GLY A 1 103 ? -13.273 -20.203 14.031 1 95.5 103 GLY A O 1
ATOM 764 N N . ASP A 1 104 ? -13.414 -17.938 13.922 1 97 104 ASP A N 1
ATOM 765 C CA . ASP A 1 104 ? -14.023 -17.969 12.594 1 97 104 ASP A CA 1
ATOM 766 C C . ASP A 1 104 ? -13.016 -17.578 11.516 1 97 104 ASP A C 1
ATOM 768 O O . ASP A 1 104 ? -12.273 -16.609 11.664 1 97 104 ASP A O 1
ATOM 772 N N . CYS A 1 105 ? -13.031 -18.359 10.453 1 96.94 105 CYS A N 1
ATOM 773 C CA . CYS A 1 105 ? -12.164 -18.047 9.328 1 96.94 105 CYS A CA 1
ATOM 774 C C . CYS A 1 105 ? -12.734 -16.875 8.523 1 96.94 105 CYS A C 1
ATOM 776 O O . CYS A 1 105 ? -13.883 -16.922 8.086 1 96.94 105 CYS A O 1
ATOM 778 N N . ARG A 1 106 ? -11.945 -15.836 8.352 1 98.31 106 ARG A N 1
ATOM 779 C CA . ARG A 1 106 ? -12.391 -14.625 7.672 1 98.31 106 ARG A CA 1
ATOM 780 C C . ARG A 1 106 ? -11.836 -14.547 6.258 1 98.31 106 ARG A C 1
ATOM 782 O O . ARG A 1 106 ? -12.305 -13.75 5.438 1 98.31 106 ARG A O 1
ATOM 789 N N . ALA A 1 107 ? -10.859 -15.383 5.965 1 98.62 107 ALA A N 1
ATOM 790 C CA . ALA A 1 107 ? -10.281 -15.547 4.633 1 98.62 107 ALA A CA 1
ATOM 791 C C . ALA A 1 107 ? -9.242 -16.672 4.617 1 98.62 107 ALA A C 1
ATOM 793 O O . ALA A 1 107 ? -8.617 -16.953 5.641 1 98.62 107 ALA A O 1
ATOM 794 N N . SER A 1 108 ? -9.07 -17.297 3.518 1 98.75 108 SER A N 1
ATOM 795 C CA . SER A 1 108 ? -7.977 -18.234 3.268 1 98.75 108 SER A CA 1
ATOM 796 C C . SER A 1 108 ? -7.16 -17.812 2.051 1 98.75 108 SER A C 1
ATOM 798 O O . SER A 1 108 ? -7.719 -17.469 1.01 1 98.75 108 SER A O 1
ATOM 800 N N . VAL A 1 109 ? -5.887 -17.812 2.199 1 98.88 109 VAL A N 1
ATOM 801 C CA . VAL A 1 109 ? -4.977 -17.453 1.116 1 98.88 109 VAL A CA 1
ATOM 802 C C . VAL A 1 109 ? -4.023 -18.609 0.84 1 98.88 109 VAL A C 1
ATOM 804 O O . VAL A 1 109 ? -3.377 -19.125 1.756 1 98.88 109 VAL A O 1
ATOM 807 N N . THR A 1 110 ? -3.955 -19.078 -0.365 1 98.81 110 THR A N 1
ATOM 808 C CA . THR A 1 110 ? -3 -20.078 -0.831 1 98.81 110 THR A CA 1
ATOM 809 C C . THR A 1 110 ? -2.002 -19.453 -1.807 1 98.81 110 THR A C 1
ATOM 811 O O . THR A 1 110 ? -2.393 -18.734 -2.729 1 98.81 110 THR A O 1
ATOM 814 N N . MET A 1 111 ? -0.778 -19.703 -1.585 1 98.75 111 MET A N 1
ATOM 815 C CA . MET A 1 111 ? 0.26 -19.094 -2.408 1 98.75 111 MET A CA 1
ATOM 816 C C . MET A 1 111 ? 1.235 -20.141 -2.926 1 98.75 111 MET A C 1
ATOM 818 O O . MET A 1 111 ? 1.824 -20.891 -2.141 1 98.75 111 MET A O 1
ATOM 822 N N . LEU A 1 112 ? 1.382 -20.25 -4.184 1 98.44 112 LEU A N 1
ATOM 823 C CA . LEU A 1 112 ? 2.342 -21.125 -4.844 1 98.44 112 LEU A CA 1
ATOM 824 C C . LEU A 1 112 ? 3.518 -20.328 -5.398 1 98.44 112 LEU A C 1
ATOM 826 O O . LEU A 1 112 ? 3.32 -19.359 -6.141 1 98.44 112 LEU A O 1
ATOM 830 N N . SER A 1 113 ? 4.695 -20.656 -4.973 1 97.38 113 SER A N 1
ATOM 8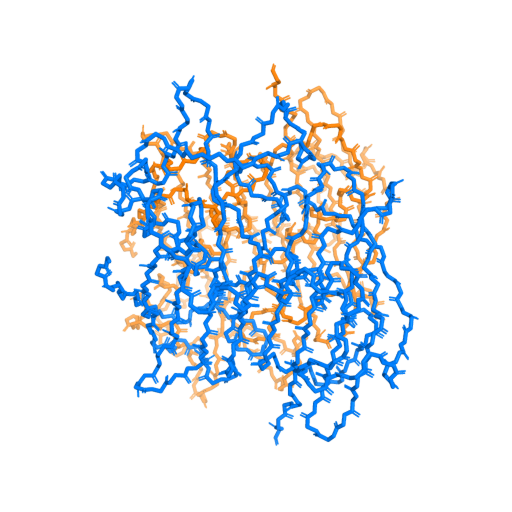31 C CA . SER A 1 113 ? 5.875 -19.953 -5.449 1 97.38 113 SER A CA 1
ATOM 832 C C . SER A 1 113 ? 6.871 -20.906 -6.098 1 97.38 113 SER A C 1
ATOM 834 O O . SER A 1 113 ? 6.773 -22.125 -5.938 1 97.38 113 SER A O 1
ATOM 836 N N . THR A 1 114 ? 7.738 -20.359 -6.895 1 95.88 114 THR A N 1
ATOM 837 C CA . THR A 1 114 ? 8.914 -21.031 -7.441 1 95.88 114 THR A CA 1
ATOM 838 C C . THR A 1 114 ? 10.164 -20.188 -7.238 1 95.88 114 THR A C 1
ATOM 840 O O . THR A 1 114 ? 10.102 -18.969 -7.246 1 95.88 114 THR A O 1
ATOM 843 N N . PHE A 1 115 ? 11.312 -20.797 -7.078 1 95.44 115 PHE A N 1
ATOM 844 C CA . PHE A 1 115 ? 12.562 -20.062 -6.949 1 95.44 115 PHE A CA 1
ATOM 845 C C . PHE A 1 115 ? 13.062 -19.594 -8.312 1 95.44 115 PHE A C 1
ATOM 847 O O . PHE A 1 115 ? 13.07 -20.359 -9.273 1 95.44 115 PHE A O 1
ATOM 854 N N . ILE A 1 116 ? 13.445 -18.266 -8.312 1 95.31 116 ILE A N 1
ATOM 855 C CA . ILE A 1 116 ? 13.891 -17.703 -9.578 1 95.31 116 ILE A CA 1
ATOM 856 C C . ILE A 1 116 ? 15.156 -16.875 -9.359 1 95.31 116 ILE A C 1
ATOM 858 O O . ILE A 1 116 ? 15.422 -16.422 -8.242 1 95.31 116 ILE A O 1
ATOM 862 N N . ARG A 1 117 ? 15.867 -16.672 -10.453 1 94.12 117 ARG A N 1
ATOM 863 C CA . ARG A 1 117 ? 16.953 -15.703 -10.516 1 94.12 117 ARG A CA 1
ATOM 864 C C . ARG A 1 117 ? 16.953 -14.961 -11.844 1 94.12 117 ARG A C 1
ATOM 866 O O . ARG A 1 117 ? 16.484 -15.492 -12.859 1 94.12 117 ARG A O 1
ATOM 873 N N . ARG A 1 118 ? 17.422 -13.742 -11.766 1 92.44 118 ARG A N 1
ATOM 874 C CA . ARG A 1 118 ? 17.641 -13.008 -13.008 1 92.44 118 ARG A CA 1
ATOM 875 C C . ARG A 1 118 ? 18.922 -13.453 -13.703 1 92.44 118 ARG A C 1
ATOM 877 O O . ARG A 1 118 ? 19.938 -13.68 -13.055 1 92.44 118 ARG A O 1
ATOM 884 N N . THR A 1 119 ? 18.797 -13.539 -15.016 1 92.06 119 THR A N 1
ATOM 885 C CA . THR A 1 119 ? 20 -13.883 -15.773 1 92.06 119 THR A CA 1
ATOM 886 C C . THR A 1 119 ? 20.734 -12.625 -16.234 1 92.06 119 THR A C 1
ATOM 888 O O . THR A 1 119 ? 21.922 -12.672 -16.562 1 92.06 119 THR A O 1
ATOM 891 N N . ARG A 1 120 ? 19.984 -11.57 -16.391 1 92.06 120 ARG A N 1
ATOM 892 C CA . ARG A 1 120 ? 20.547 -10.266 -16.719 1 92.06 120 ARG A CA 1
ATOM 893 C C . ARG A 1 120 ? 20.188 -9.227 -15.664 1 92.06 120 ARG A C 1
ATOM 895 O O . ARG A 1 120 ? 19.031 -9.141 -15.242 1 92.06 120 ARG A O 1
ATOM 902 N N . ASP A 1 121 ? 21.141 -8.414 -15.391 1 86.19 121 ASP A N 1
ATOM 903 C CA . ASP A 1 121 ? 20.953 -7.402 -14.352 1 86.19 121 ASP A CA 1
ATOM 904 C C . ASP A 1 121 ? 19.859 -6.406 -14.75 1 86.19 121 ASP A C 1
ATOM 906 O O . ASP A 1 121 ? 19.828 -5.934 -15.883 1 86.19 121 ASP A O 1
ATOM 910 N N . ARG A 1 122 ? 18.953 -6.141 -13.969 1 87.5 122 ARG A N 1
ATOM 911 C CA . ARG A 1 122 ? 17.906 -5.129 -14.07 1 87.5 122 ARG A CA 1
ATOM 912 C C . ARG A 1 122 ? 16.922 -5.473 -15.18 1 87.5 122 ARG A C 1
ATOM 914 O O . ARG A 1 122 ? 16.25 -4.59 -15.719 1 87.5 122 ARG A O 1
ATOM 921 N N . ASP A 1 123 ? 16.953 -6.695 -15.57 1 93.69 123 ASP A N 1
ATOM 922 C CA . ASP A 1 123 ? 15.992 -7.133 -16.578 1 93.69 123 ASP A CA 1
ATOM 923 C C . ASP A 1 123 ? 15.023 -8.164 -16.016 1 93.69 123 ASP A C 1
ATOM 925 O O . ASP A 1 123 ? 15.32 -9.359 -15.977 1 93.69 123 ASP A O 1
ATOM 929 N N . ASN A 1 124 ? 13.852 -7.762 -15.711 1 94.56 124 ASN A N 1
ATOM 930 C CA . ASN A 1 124 ? 12.828 -8.586 -15.07 1 94.56 124 ASN A CA 1
ATOM 931 C C . ASN A 1 124 ? 12.227 -9.594 -16.047 1 94.56 124 ASN A C 1
ATOM 933 O O . ASN A 1 124 ? 11.469 -10.469 -15.641 1 94.56 124 ASN A O 1
ATOM 937 N N . ARG A 1 125 ? 12.617 -9.578 -17.281 1 93.38 125 ARG A N 1
ATOM 938 C CA . ARG A 1 125 ? 12.117 -10.508 -18.281 1 93.38 125 ARG A CA 1
ATOM 939 C C . ARG A 1 125 ? 13.047 -11.703 -18.438 1 93.38 125 ARG A C 1
ATOM 941 O O . ARG A 1 125 ? 12.727 -12.656 -19.141 1 93.38 125 ARG A O 1
ATOM 948 N N . SER A 1 126 ? 14.125 -11.594 -17.703 1 92.19 126 SER A N 1
ATOM 949 C CA . SER A 1 126 ? 15.164 -12.594 -17.906 1 92.19 126 SER A CA 1
ATOM 950 C C . SER A 1 126 ? 15.18 -13.602 -16.75 1 92.19 126 SER A C 1
ATOM 952 O O . SER A 1 126 ? 16.203 -14.242 -16.5 1 92.19 126 SER A O 1
ATOM 954 N N . VAL A 1 127 ? 14.078 -13.727 -16.094 1 91.25 127 VAL A N 1
ATOM 955 C CA . VAL A 1 127 ? 14.047 -14.578 -14.906 1 91.25 127 VAL A CA 1
ATOM 956 C C . VAL A 1 127 ? 13.961 -16.047 -15.328 1 91.25 127 VAL A C 1
ATOM 958 O O . VAL A 1 127 ? 13.25 -16.391 -16.266 1 91.25 127 VAL A O 1
ATOM 961 N N . VAL A 1 128 ? 14.789 -16.922 -14.633 1 92.38 128 VAL A N 1
ATOM 962 C CA . VAL A 1 128 ? 14.75 -18.359 -14.836 1 92.38 128 VAL A CA 1
ATOM 963 C C . VAL A 1 128 ? 14.578 -19.078 -13.492 1 92.38 128 VAL A C 1
ATOM 965 O O . VAL A 1 128 ? 14.953 -18.531 -12.445 1 92.38 128 VAL A O 1
ATOM 968 N N . ARG A 1 129 ? 14.055 -20.297 -13.516 1 91.69 129 ARG A N 1
ATOM 969 C CA . ARG A 1 129 ? 13.914 -21.125 -12.312 1 91.69 129 ARG A CA 1
ATOM 970 C C . ARG A 1 129 ? 15.266 -21.641 -11.844 1 91.69 129 ARG A C 1
ATOM 972 O O . ARG A 1 129 ? 16.125 -21.984 -12.664 1 91.69 129 ARG A O 1
ATOM 979 N N . THR A 1 130 ? 15.398 -21.594 -10.562 1 90.94 130 THR A N 1
ATOM 980 C CA . THR A 1 130 ? 16.641 -22.078 -9.969 1 90.94 130 THR A CA 1
ATOM 981 C C . THR A 1 130 ? 16.391 -22.562 -8.547 1 90.94 130 THR A C 1
ATOM 983 O O . THR A 1 130 ? 15.414 -22.188 -7.906 1 90.94 130 THR A O 1
ATOM 986 N N . MET A 1 131 ? 17.234 -23.469 -8.125 1 87.38 131 MET A N 1
ATOM 987 C CA . MET A 1 131 ? 17.188 -23.938 -6.738 1 87.38 131 MET A CA 1
ATOM 988 C C . MET A 1 131 ? 18.297 -23.312 -5.914 1 87.38 131 MET A C 1
ATOM 990 O O . MET A 1 131 ? 19.469 -23.391 -6.281 1 87.38 131 MET A O 1
ATOM 994 N N . PRO A 1 132 ? 17.797 -22.656 -4.871 1 92.06 132 PRO A N 1
ATOM 995 C CA . PRO A 1 132 ? 18.875 -22.203 -4.008 1 92.06 132 PRO A CA 1
ATOM 996 C C . PRO A 1 132 ? 19.672 -23.344 -3.389 1 92.06 132 PRO A C 1
ATOM 998 O O . PRO A 1 132 ? 19.125 -24.422 -3.158 1 92.06 132 PRO A O 1
ATOM 1001 N N . THR A 1 133 ? 20.875 -23.078 -3.053 1 90.31 133 THR A N 1
ATOM 1002 C CA . THR A 1 133 ? 21.781 -24.094 -2.555 1 90.31 133 THR A CA 1
ATOM 1003 C C . THR A 1 133 ? 21.266 -24.703 -1.254 1 90.31 133 THR A C 1
ATOM 1005 O O . THR A 1 133 ? 21.312 -25.922 -1.064 1 90.31 133 THR A O 1
ATOM 1008 N N . VAL A 1 134 ? 20.734 -23.859 -0.452 1 88.06 134 VAL A N 1
ATOM 1009 C CA . VAL A 1 134 ? 20.344 -24.281 0.889 1 88.06 134 VAL A CA 1
ATOM 1010 C C . VAL A 1 134 ? 19.078 -25.125 0.817 1 88.06 134 VAL A C 1
ATOM 1012 O O . VAL A 1 134 ? 18.703 -25.797 1.788 1 88.06 134 VAL A O 1
ATOM 1015 N N . ALA A 1 135 ? 18.438 -25.141 -0.29 1 81.12 135 ALA A N 1
ATOM 1016 C CA . ALA A 1 135 ? 17.172 -25.859 -0.412 1 81.12 135 ALA A CA 1
ATOM 1017 C C . ALA A 1 135 ? 17.312 -27.078 -1.304 1 81.12 135 ALA A C 1
ATOM 1019 O O . ALA A 1 135 ? 16.312 -27.641 -1.779 1 81.12 135 ALA A O 1
ATOM 1020 N N . ALA A 1 136 ? 18.469 -27.5 -1.512 1 77.81 136 ALA A N 1
ATOM 1021 C CA . ALA A 1 136 ? 18.734 -28.625 -2.396 1 77.81 136 ALA A CA 1
ATOM 1022 C C . ALA A 1 136 ? 18.016 -29.891 -1.902 1 77.81 136 ALA A C 1
ATOM 1024 O O . ALA A 1 136 ? 17.625 -30.734 -2.701 1 77.81 1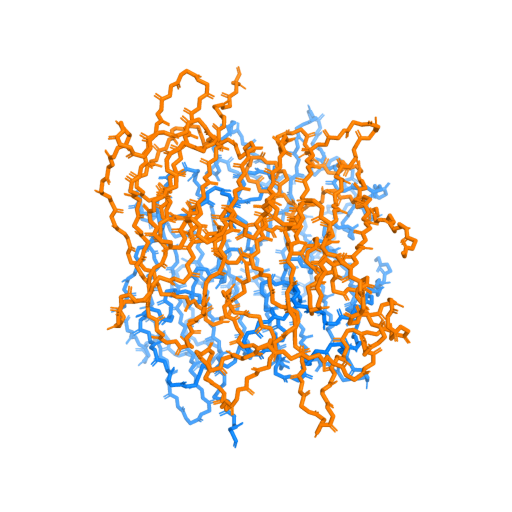36 ALA A O 1
ATOM 1025 N N . GLN A 1 137 ? 17.781 -29.875 -0.63 1 75.81 137 GLN A N 1
ATOM 1026 C CA . GLN A 1 137 ? 17.188 -31.062 -0.036 1 75.81 137 GLN A CA 1
ATOM 1027 C C . GLN A 1 137 ? 15.688 -31.156 -0.345 1 75.81 137 GLN A C 1
ATOM 1029 O O . GLN A 1 137 ? 15.078 -32.219 -0.196 1 75.81 137 GLN A O 1
ATOM 1034 N N . TRP A 1 138 ? 15.133 -30.047 -0.789 1 80.25 138 TRP A N 1
ATOM 1035 C CA . TRP A 1 138 ? 13.703 -30.016 -1.078 1 80.25 138 TRP A CA 1
ATOM 1036 C C . TRP A 1 138 ? 13.414 -30.594 -2.455 1 80.25 138 TRP A C 1
ATOM 1038 O O . TRP A 1 138 ? 12.258 -30.859 -2.795 1 80.25 138 TRP A O 1
ATOM 1048 N N . ALA A 1 139 ? 14.359 -30.844 -3.312 1 72.81 139 ALA A N 1
ATOM 1049 C CA . ALA A 1 139 ? 14.219 -31.25 -4.711 1 72.81 139 ALA A CA 1
ATOM 1050 C C . ALA A 1 139 ? 13.477 -32.562 -4.824 1 72.81 139 ALA A C 1
ATOM 1052 O O . ALA A 1 139 ? 12.836 -32.844 -5.844 1 72.81 139 ALA A O 1
ATOM 1053 N N . GLY A 1 140 ? 13.359 -33.312 -3.828 1 73.12 140 GLY A N 1
ATOM 1054 C CA . GLY A 1 140 ? 12.805 -34.656 -3.947 1 73.12 140 GLY A CA 1
ATOM 1055 C C . GLY A 1 140 ? 11.328 -34.719 -3.59 1 73.12 140 GLY A C 1
ATOM 1056 O O . GLY A 1 140 ? 10.68 -35.75 -3.793 1 73.12 140 GLY A O 1
ATOM 1057 N N . ALA A 1 141 ? 10.734 -33.625 -3.232 1 76.69 141 ALA A N 1
ATOM 1058 C CA . ALA A 1 141 ? 9.336 -33.688 -2.797 1 76.69 141 ALA A CA 1
ATOM 1059 C C . ALA A 1 141 ? 8.391 -33.625 -3.992 1 76.69 141 ALA A C 1
ATOM 1061 O O . ALA A 1 141 ? 8.648 -32.906 -4.965 1 76.69 141 ALA A O 1
ATOM 1062 N N . GLY A 1 142 ? 7.34 -34.469 -4.082 1 78.62 142 GLY A N 1
ATOM 1063 C CA . GLY A 1 142 ? 6.32 -34.438 -5.117 1 78.62 142 GLY A CA 1
ATOM 1064 C C . GLY A 1 142 ? 5.309 -33.344 -4.914 1 78.62 142 GLY A C 1
ATOM 1065 O O . GLY A 1 142 ? 5.223 -32.75 -3.83 1 78.62 142 GLY A O 1
ATOM 1066 N N . PRO A 1 143 ? 4.688 -32.969 -6.023 1 81.75 143 PRO A N 1
ATOM 1067 C CA . PRO A 1 143 ? 3.674 -31.922 -5.895 1 81.75 143 PRO A CA 1
ATOM 1068 C C . PRO A 1 143 ? 2.479 -32.344 -5.047 1 81.75 143 PRO A C 1
ATOM 1070 O O . PRO A 1 143 ? 2.074 -33.531 -5.098 1 81.75 143 PRO A O 1
ATOM 1073 N N . SER A 1 144 ? 2.098 -31.453 -4.211 1 86.12 144 SER A N 1
ATOM 1074 C CA . SER A 1 144 ? 0.793 -31.672 -3.594 1 86.12 144 SER A CA 1
ATOM 1075 C C . SER A 1 144 ? -0.332 -31.547 -4.613 1 86.12 144 SER A C 1
ATOM 1077 O O . SER A 1 144 ? -0.155 -30.938 -5.668 1 86.12 144 SER A O 1
ATOM 1079 N N . ALA A 1 145 ? -1.469 -32.125 -4.32 1 91.56 145 ALA A N 1
ATOM 1080 C CA . ALA A 1 145 ? -2.631 -32.031 -5.203 1 91.56 145 ALA A CA 1
ATOM 1081 C C . ALA A 1 145 ? -3.043 -30.594 -5.441 1 91.56 145 ALA A C 1
ATOM 1083 O O . ALA A 1 145 ? -3.365 -30.219 -6.566 1 91.56 145 ALA A O 1
ATOM 1084 N N . GLN A 1 146 ? -2.939 -29.844 -4.434 1 94.88 146 GLN A N 1
ATOM 1085 C CA . GLN A 1 146 ? -3.33 -28.453 -4.539 1 94.88 146 GLN A CA 1
ATOM 1086 C C . GLN A 1 146 ? -2.373 -27.672 -5.441 1 94.88 146 GLN A C 1
ATOM 1088 O O . GLN A 1 146 ? -2.805 -26.891 -6.281 1 94.88 146 GLN A O 1
ATOM 1093 N N . ALA A 1 147 ? -1.143 -27.906 -5.285 1 96.06 147 ALA A N 1
ATOM 1094 C CA . ALA A 1 147 ? -0.144 -27.266 -6.125 1 96.06 147 ALA A CA 1
ATOM 1095 C C . ALA A 1 147 ? -0.325 -27.641 -7.594 1 96.06 147 ALA A C 1
ATOM 1097 O O . ALA A 1 147 ? -0.235 -26.781 -8.477 1 96.06 147 ALA A O 1
ATOM 1098 N N . ALA A 1 148 ? -0.573 -28.922 -7.824 1 95.5 148 ALA A N 1
ATOM 1099 C CA . ALA A 1 148 ? -0.788 -29.406 -9.188 1 95.5 148 ALA A CA 1
ATOM 1100 C C . ALA A 1 148 ? -2.01 -28.75 -9.82 1 95.5 148 ALA A C 1
ATOM 1102 O O . ALA A 1 148 ? -1.97 -28.344 -10.984 1 95.5 148 ALA A O 1
ATOM 1103 N N . GLU A 1 149 ? -3.01 -28.656 -9.047 1 96.62 149 GLU A N 1
ATOM 1104 C CA . GLU A 1 149 ? -4.234 -28.016 -9.523 1 96.62 149 GLU A CA 1
ATOM 1105 C C . GLU A 1 149 ? -3.99 -26.562 -9.906 1 96.62 149 GLU A C 1
ATOM 1107 O O . GLU A 1 149 ? -4.41 -26.109 -10.969 1 96.62 149 GLU A O 1
ATOM 1112 N N . LEU A 1 150 ? -3.326 -25.812 -9.039 1 97.5 150 LEU A N 1
ATOM 1113 C CA . LEU A 1 150 ? -3.049 -24.391 -9.297 1 97.5 150 LEU A CA 1
ATOM 1114 C C . LEU A 1 150 ? -2.164 -24.234 -10.523 1 97.5 150 LEU A C 1
ATOM 1116 O O . LEU A 1 150 ? -2.383 -23.328 -11.336 1 97.5 150 LEU A O 1
ATOM 1120 N N . SER A 1 151 ? -1.209 -25.141 -10.664 1 96.56 151 SER A N 1
ATOM 1121 C CA . SER A 1 151 ? -0.316 -25.094 -11.812 1 96.56 151 SER A CA 1
ATOM 1122 C C . SER A 1 151 ? -1.071 -25.344 -13.109 1 96.56 151 SER A C 1
ATOM 1124 O O . SER A 1 151 ? -0.833 -24.688 -14.117 1 96.56 151 SER A O 1
ATOM 1126 N N . LEU A 1 152 ? -1.921 -26.328 -13.047 1 96.5 152 LEU A N 1
ATOM 1127 C CA . LEU A 1 152 ? -2.719 -26.641 -14.227 1 96.5 152 LEU A CA 1
ATOM 1128 C C . LEU A 1 152 ? -3.633 -25.484 -14.594 1 96.5 152 LEU A C 1
ATOM 1130 O O . LEU A 1 152 ? -3.736 -25.109 -15.766 1 96.5 152 LEU A O 1
ATOM 1134 N N . LEU A 1 153 ? -4.277 -24.891 -13.602 1 97.5 153 LEU A N 1
ATOM 1135 C CA . LEU A 1 153 ? -5.145 -23.75 -13.852 1 97.5 153 LEU A CA 1
ATOM 1136 C C . LEU A 1 153 ? -4.359 -22.578 -14.43 1 97.5 153 LEU A C 1
ATOM 1138 O O . LEU A 1 153 ? -4.805 -21.938 -15.383 1 97.5 153 LEU A O 1
ATOM 1142 N N . ALA A 1 154 ? -3.174 -22.328 -13.875 1 97.81 154 ALA A N 1
ATOM 1143 C CA . ALA A 1 154 ? -2.314 -21.266 -14.383 1 97.81 154 ALA A CA 1
ATOM 1144 C C . ALA A 1 154 ? -2.01 -21.453 -15.867 1 97.81 154 ALA A C 1
ATOM 1146 O O . ALA A 1 154 ? -2.059 -20.5 -16.656 1 97.81 154 ALA A O 1
ATOM 1147 N N . ARG A 1 155 ? -1.768 -22.672 -16.266 1 97.44 155 ARG A N 1
ATOM 1148 C CA . ARG A 1 155 ? -1.471 -22.984 -17.656 1 97.44 155 ARG A CA 1
ATOM 1149 C C . ARG A 1 155 ? -2.688 -22.734 -18.547 1 97.44 155 ARG A C 1
ATOM 1151 O O . ARG A 1 155 ? -2.561 -22.203 -19.641 1 97.44 155 ARG A O 1
ATOM 1158 N N . ARG A 1 156 ? -3.791 -23.141 -18.047 1 97.69 156 ARG A N 1
ATOM 1159 C CA . ARG A 1 156 ? -5.02 -22.938 -18.812 1 97.69 156 ARG A CA 1
ATOM 1160 C C . ARG A 1 156 ? -5.297 -21.453 -19.031 1 97.69 156 ARG A C 1
ATOM 1162 O O . ARG A 1 156 ? -5.637 -21.047 -20.141 1 97.69 156 ARG A O 1
ATOM 1169 N N . PHE A 1 157 ? -5.113 -20.688 -18.016 1 98.19 157 PHE A N 1
ATOM 1170 C CA . PHE A 1 157 ? -5.344 -19.25 -18.141 1 98.19 157 PHE A CA 1
ATOM 1171 C C . PHE A 1 157 ? -4.301 -18.609 -19.047 1 98.19 157 PHE A C 1
ATOM 1173 O O . PHE A 1 157 ? -4.629 -17.75 -19.859 1 98.19 157 PHE A O 1
ATOM 1180 N N . ARG A 1 158 ? -3.092 -19.031 -18.875 1 97.19 158 ARG A N 1
ATOM 1181 C CA . ARG A 1 158 ? -2.045 -18.5 -19.734 1 97.19 158 ARG A CA 1
ATOM 1182 C C . ARG A 1 158 ? -2.381 -18.734 -21.203 1 97.19 158 ARG A C 1
ATOM 1184 O O . ARG A 1 158 ? -2.17 -17.859 -22.047 1 97.19 158 ARG A O 1
ATOM 1191 N N . GLY A 1 159 ? -2.916 -19.891 -21.469 1 95.75 159 GLY A N 1
ATOM 1192 C CA . GLY A 1 159 ? -3.268 -20.25 -22.828 1 95.75 159 GLY A CA 1
ATOM 1193 C C . GLY A 1 159 ? -4.527 -19.578 -23.328 1 95.75 159 GLY A C 1
ATOM 1194 O O . GLY A 1 159 ? -4.805 -19.578 -24.516 1 95.75 159 GLY A O 1
ATOM 1195 N N . GLY A 1 160 ? -5.328 -19.078 -22.422 1 94.06 160 GLY A N 1
ATOM 1196 C CA . GLY A 1 160 ? -6.516 -18.328 -22.797 1 94.06 160 GLY A CA 1
ATOM 1197 C C . GLY A 1 160 ? -7.762 -19.188 -22.891 1 94.06 160 GLY A C 1
ATOM 1198 O O . GLY A 1 160 ? -8.844 -18.688 -23.219 1 94.06 160 GLY A O 1
ATOM 1199 N N . ASP A 1 161 ? -7.578 -20.469 -22.719 1 93.44 161 ASP A N 1
ATOM 1200 C CA . ASP A 1 161 ? -8.711 -21.391 -22.781 1 93.44 161 ASP A CA 1
ATOM 1201 C C . ASP A 1 161 ? -8.961 -22.031 -21.422 1 93.44 161 ASP A C 1
ATOM 1203 O O . ASP A 1 161 ? -8.5 -23.156 -21.156 1 93.44 161 ASP A O 1
ATOM 1207 N N . TRP A 1 162 ? -9.734 -21.344 -20.609 1 96.69 162 TRP A N 1
ATOM 1208 C CA . TRP A 1 162 ? -9.906 -21.812 -19.234 1 96.69 162 TRP A CA 1
ATOM 1209 C C . TRP A 1 162 ? -11.344 -22.25 -18.984 1 96.69 162 TRP A C 1
ATOM 1211 O O . TRP A 1 162 ? -11.641 -22.844 -17.953 1 96.69 162 TRP A O 1
ATOM 1221 N N . GLY A 1 163 ? -12.266 -22.031 -19.938 1 96.62 163 GLY A N 1
ATOM 1222 C CA . GLY A 1 163 ? -13.617 -22.547 -19.859 1 96.62 163 GLY A CA 1
ATOM 1223 C C . GLY A 1 163 ? -14.453 -21.891 -18.781 1 96.62 163 GLY A C 1
ATOM 1224 O O . GLY A 1 163 ? -14.969 -20.781 -18.984 1 96.62 163 GLY A O 1
ATOM 1225 N N . MET A 1 164 ? -14.711 -22.578 -17.672 1 97.69 164 MET A N 1
ATOM 1226 C CA . MET A 1 164 ? -15.492 -22.047 -16.562 1 97.69 164 MET A CA 1
ATOM 1227 C C . MET A 1 164 ? -14.656 -21.969 -15.289 1 97.69 164 MET A C 1
ATOM 1229 O O . MET A 1 164 ? -13.883 -22.891 -15 1 97.69 164 MET A O 1
ATOM 1233 N N . HIS A 1 165 ? -14.758 -20.891 -14.648 1 98.19 165 HIS A N 1
ATOM 1234 C CA . HIS A 1 165 ? -14.008 -20.719 -13.406 1 98.19 165 HIS A CA 1
ATOM 1235 C C . HIS A 1 165 ? -14.656 -19.656 -12.516 1 98.19 165 HIS A C 1
ATOM 1237 O O . HIS A 1 165 ? -15.008 -18.578 -12.984 1 98.19 165 HIS A O 1
ATOM 1243 N N . LEU A 1 166 ? -14.852 -19.906 -11.273 1 97.44 166 LEU A N 1
ATOM 1244 C CA . LEU A 1 166 ? -15.445 -19.016 -10.281 1 97.44 166 LEU A CA 1
ATOM 1245 C C . LEU A 1 166 ? -16.75 -18.422 -10.789 1 97.44 166 LEU A C 1
ATOM 1247 O O . LEU A 1 166 ? -17 -17.219 -10.648 1 97.44 166 LEU A O 1
ATOM 1251 N N . GLY A 1 167 ? -17.453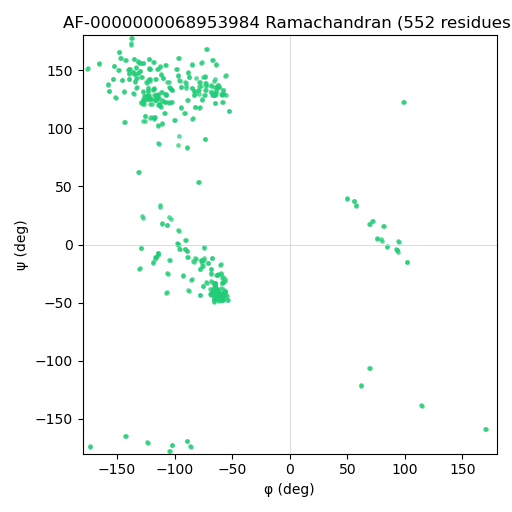 -19.188 -11.406 1 95.88 167 GLY A N 1
ATOM 1252 C CA . GLY A 1 167 ? -18.781 -18.781 -11.867 1 95.88 167 GLY A CA 1
ATOM 1253 C C . GLY A 1 167 ? -18.75 -18.047 -13.188 1 95.88 167 GLY A C 1
ATOM 1254 O O . GLY A 1 167 ? -19.797 -17.672 -13.719 1 95.88 167 GLY A O 1
ATOM 1255 N N . LEU A 1 168 ? -17.578 -17.812 -13.766 1 97.5 168 LEU A N 1
ATOM 1256 C CA . LEU A 1 168 ? -17.453 -17.203 -15.086 1 97.5 168 LEU A CA 1
ATOM 1257 C C . LEU A 1 168 ? -17.438 -18.266 -16.172 1 97.5 168 LEU A C 1
ATOM 1259 O O . LEU A 1 168 ? -16.812 -19.328 -16.016 1 97.5 168 LEU A O 1
ATOM 1263 N N . ASP A 1 169 ? -18.156 -17.953 -17.141 1 97.88 169 ASP A N 1
ATOM 1264 C CA . ASP A 1 169 ? -18.125 -18.719 -18.375 1 97.88 169 ASP A CA 1
ATOM 1265 C C . ASP A 1 169 ? -17.453 -17.906 -19.5 1 97.88 169 ASP A C 1
ATOM 1267 O O . ASP A 1 169 ? -18.016 -16.906 -19.953 1 97.88 169 ASP A O 1
ATOM 1271 N N . GLN A 1 170 ? -16.312 -18.391 -19.906 1 96.88 170 GLN A N 1
ATOM 1272 C CA . GLN A 1 170 ? -15.477 -17.641 -20.828 1 96.88 170 GLN A CA 1
ATOM 1273 C C . GLN A 1 170 ? -16.25 -17.266 -22.094 1 96.88 170 GLN A C 1
ATOM 1275 O O . GLN A 1 170 ? -16.141 -16.141 -22.594 1 96.88 170 GLN A O 1
ATOM 1280 N N . ALA A 1 171 ? -17.016 -18.203 -22.641 1 96.38 171 ALA A N 1
ATOM 1281 C CA . ALA A 1 171 ? -17.75 -17.984 -23.891 1 96.38 171 ALA A CA 1
ATOM 1282 C C . ALA A 1 171 ? -18.969 -17.109 -23.641 1 96.38 171 ALA A C 1
ATOM 1284 O O . ALA A 1 171 ? -19.281 -16.234 -24.453 1 96.38 171 ALA A O 1
ATOM 1285 N N . ARG A 1 172 ? -19.594 -17.234 -22.562 1 97.56 172 ARG A N 1
ATOM 1286 C CA . ARG A 1 172 ? -20.875 -16.594 -22.312 1 97.56 172 ARG A CA 1
ATOM 1287 C C . ARG A 1 172 ? -20.688 -15.172 -21.797 1 97.56 172 ARG A C 1
ATOM 1289 O O . ARG A 1 172 ? -21.562 -14.312 -22 1 97.56 172 ARG A O 1
ATOM 1296 N N . HIS A 1 173 ? -19.609 -14.914 -21.094 1 98.31 173 HIS A N 1
ATOM 1297 C CA . HIS A 1 173 ? -19.516 -13.656 -20.359 1 98.31 173 HIS A CA 1
ATOM 1298 C C . HIS A 1 173 ? -18.438 -12.75 -20.953 1 98.31 173 HIS A C 1
ATOM 1300 O O . HIS A 1 173 ? -17.844 -11.938 -20.234 1 98.31 173 HIS A O 1
ATOM 1306 N N . ARG A 1 174 ? -18.25 -12.797 -22.234 1 97.44 174 ARG A N 1
ATOM 1307 C CA . ARG A 1 174 ? -17.203 -12.031 -22.906 1 97.44 174 ARG A CA 1
ATOM 1308 C C . ARG A 1 174 ? -17.5 -10.539 -22.859 1 97.44 174 ARG A C 1
ATOM 1310 O O . ARG A 1 174 ? -18.641 -10.117 -23.094 1 97.44 174 ARG A O 1
ATOM 1317 N N . VAL A 1 175 ? -16.547 -9.781 -22.484 1 97.62 175 VAL A N 1
ATOM 1318 C CA . VAL A 1 175 ? -16.547 -8.32 -22.594 1 97.62 175 VAL A CA 1
ATOM 1319 C C . VAL A 1 175 ? -15.18 -7.844 -23.078 1 97.62 175 VAL A C 1
ATOM 1321 O O . VAL A 1 175 ? -14.258 -8.641 -23.25 1 97.62 175 VAL A O 1
ATOM 1324 N N . CYS A 1 176 ? -15.07 -6.551 -23.391 1 97.31 176 CYS A N 1
ATOM 1325 C CA . CYS A 1 176 ? -13.781 -5.969 -23.734 1 97.31 176 CYS A CA 1
ATOM 1326 C C . CYS A 1 176 ? -13.648 -4.555 -23.188 1 97.31 176 CYS A C 1
ATOM 1328 O O . CYS A 1 176 ? -14.305 -3.631 -23.672 1 97.31 176 CYS A O 1
ATOM 1330 N N . HIS A 1 177 ? -12.898 -4.457 -22.203 1 98.44 177 HIS A N 1
ATOM 1331 C CA . HIS A 1 177 ? -12.492 -3.162 -21.656 1 98.44 177 HIS A CA 1
ATOM 1332 C C . HIS A 1 177 ? -11 -3.139 -21.344 1 98.44 177 HIS A C 1
ATOM 1334 O O . HIS A 1 177 ? -10.5 -4.02 -20.641 1 98.44 177 HIS A O 1
ATOM 1340 N N . ALA A 1 178 ? -10.352 -2.115 -21.844 1 98.5 178 ALA A N 1
ATOM 1341 C CA . ALA A 1 178 ? -8.906 -2.023 -21.656 1 98.5 178 ALA A CA 1
ATOM 1342 C C . ALA A 1 178 ? -8.531 -0.739 -20.922 1 98.5 178 ALA A C 1
ATOM 1344 O O . ALA A 1 178 ? -9.172 0.297 -21.094 1 98.5 178 ALA A O 1
ATOM 1345 N N . ALA A 1 179 ? -7.594 -0.845 -20.094 1 98.12 179 ALA A N 1
ATOM 1346 C CA . ALA A 1 179 ? -7.012 0.291 -19.375 1 98.12 179 ALA A CA 1
ATOM 1347 C C . ALA A 1 179 ? -5.488 0.225 -19.391 1 98.12 179 ALA A C 1
ATOM 1349 O O . ALA A 1 179 ? -4.906 -0.853 -19.234 1 98.12 179 ALA A O 1
ATOM 1350 N N . GLU A 1 180 ? -4.879 1.359 -19.562 1 97.81 180 GLU A N 1
ATOM 1351 C CA . GLU A 1 180 ? -3.426 1.432 -19.453 1 97.81 180 GLU A CA 1
ATOM 1352 C C . GLU A 1 180 ? -2.984 1.685 -18.016 1 97.81 180 GLU A C 1
ATOM 1354 O O . GLU A 1 180 ? -3.693 2.34 -17.25 1 97.81 180 GLU A O 1
ATOM 1359 N N . TYR A 1 181 ? -1.888 1.166 -17.703 1 98.06 181 TYR A N 1
ATOM 1360 C CA . TYR A 1 181 ? -1.318 1.347 -16.375 1 98.06 181 TYR A CA 1
ATOM 1361 C C . TYR A 1 181 ? 0.199 1.464 -16.453 1 98.06 181 TYR A C 1
ATOM 1363 O O . TYR A 1 181 ? 0.859 0.674 -17.125 1 98.06 181 TYR A O 1
ATOM 1371 N N . LEU A 1 182 ? 0.753 2.457 -15.797 1 97.88 182 LEU A N 1
ATOM 1372 C CA . LEU A 1 182 ? 2.197 2.611 -15.664 1 97.88 182 LEU A CA 1
ATOM 1373 C C . LEU A 1 182 ? 2.635 2.371 -14.219 1 97.88 182 LEU A C 1
ATOM 1375 O O . LEU A 1 182 ? 2.455 3.236 -13.359 1 97.88 182 LEU A O 1
ATOM 1379 N N . PRO A 1 183 ? 3.232 1.177 -13.961 1 98.06 183 PRO A N 1
ATOM 1380 C CA . PRO A 1 183 ? 3.656 0.896 -12.594 1 98.06 183 PRO A CA 1
ATOM 1381 C C . PRO A 1 183 ? 4.637 1.937 -12.055 1 98.06 183 PRO A C 1
ATOM 1383 O O . PRO A 1 183 ? 5.562 2.34 -12.758 1 98.06 183 PRO A O 1
ATOM 1386 N N . CYS A 1 184 ? 4.402 2.396 -10.883 1 97.94 184 CYS A N 1
ATOM 1387 C CA . CYS A 1 184 ? 5.238 3.391 -10.219 1 97.94 184 CYS A CA 1
ATOM 1388 C C . CYS A 1 184 ? 6.348 2.723 -9.422 1 97.94 184 CYS A C 1
ATOM 1390 O O . CYS A 1 184 ? 6.078 1.899 -8.539 1 97.94 184 CYS A O 1
ATOM 1392 N N . PRO A 1 185 ? 7.582 3.047 -9.648 1 97 185 PRO A N 1
ATOM 1393 C CA . PRO A 1 185 ? 8.695 2.404 -8.938 1 97 185 PRO A CA 1
ATOM 1394 C C . PRO A 1 185 ? 8.578 2.527 -7.422 1 97 185 PRO A C 1
ATOM 1396 O O . PRO A 1 185 ? 8.914 1.59 -6.695 1 97 185 PRO A O 1
ATOM 1399 N N . CYS A 1 186 ? 7.973 3.576 -6.891 1 95.81 186 CYS A N 1
ATOM 1400 C CA . CYS A 1 186 ? 7.93 3.859 -5.457 1 95.81 186 CYS A CA 1
ATOM 1401 C C . CYS A 1 186 ? 6.789 3.102 -4.785 1 95.81 186 CYS A C 1
ATOM 1403 O O . CYS A 1 186 ? 6.766 2.965 -3.562 1 95.81 186 CYS A O 1
ATOM 1405 N N . ASN A 1 187 ? 5.879 2.582 -5.656 1 97.62 187 ASN A N 1
ATOM 1406 C CA . ASN A 1 187 ? 4.676 2.045 -5.035 1 97.62 187 ASN A CA 1
ATOM 1407 C C . ASN A 1 187 ? 4.359 0.642 -5.547 1 97.62 187 ASN A C 1
ATOM 1409 O O . ASN A 1 187 ? 3.676 -0.131 -4.871 1 97.62 187 ASN A O 1
ATOM 1413 N N . ASP A 1 188 ? 4.898 0.28 -6.742 1 98.44 188 ASP A N 1
ATOM 1414 C CA . ASP A 1 188 ? 4.402 -0.937 -7.375 1 98.44 188 ASP A CA 1
ATOM 1415 C C . ASP A 1 188 ? 5.5 -1.99 -7.48 1 98.44 188 ASP A C 1
ATOM 1417 O O . ASP A 1 188 ? 5.234 -3.139 -7.844 1 98.44 188 ASP A O 1
ATOM 1421 N N . PHE A 1 189 ? 6.758 -1.652 -7.211 1 97.75 189 PHE A N 1
ATOM 1422 C CA . PHE A 1 189 ? 7.879 -2.582 -7.258 1 97.75 189 PHE A CA 1
ATOM 1423 C C . PHE A 1 189 ? 8.383 -2.898 -5.855 1 97.75 189 PHE A C 1
ATOM 1425 O O . PHE A 1 189 ? 8.133 -2.137 -4.918 1 97.75 189 PHE A O 1
ATOM 1432 N N . ASN A 1 190 ? 8.984 -4.016 -5.684 1 96.56 190 ASN A N 1
ATOM 1433 C CA . ASN A 1 190 ? 9.5 -4.41 -4.375 1 96.56 190 ASN A CA 1
ATOM 1434 C C . ASN A 1 190 ? 11.008 -4.215 -4.285 1 96.56 190 ASN A C 1
ATOM 1436 O O . ASN A 1 190 ? 11.617 -3.596 -5.164 1 96.56 190 ASN A O 1
ATOM 1440 N N . GLY A 1 191 ? 11.602 -4.66 -3.236 1 94.5 191 GLY A N 1
ATOM 1441 C CA . GLY A 1 191 ? 13.016 -4.445 -2.971 1 94.5 191 GLY A CA 1
ATOM 1442 C C . GLY A 1 191 ? 13.922 -5.25 -3.885 1 94.5 191 GLY A C 1
ATOM 1443 O O . GLY A 1 191 ? 15.125 -4.98 -3.967 1 94.5 191 GLY A O 1
ATOM 1444 N N . ALA A 1 192 ? 13.375 -6.285 -4.586 1 93.62 192 ALA A N 1
ATOM 1445 C CA . ALA A 1 192 ? 14.125 -7.078 -5.555 1 93.62 192 ALA A CA 1
ATOM 1446 C C . ALA A 1 192 ? 14.016 -6.48 -6.953 1 93.62 192 ALA A C 1
ATOM 1448 O O . ALA A 1 192 ? 14.438 -7.102 -7.934 1 93.62 192 ALA A O 1
ATOM 1449 N N . ASP A 1 193 ? 13.344 -5.32 -7.074 1 93.75 193 ASP A N 1
ATOM 1450 C CA . ASP A 1 193 ? 13.141 -4.566 -8.305 1 93.75 193 ASP A CA 1
ATOM 1451 C C . ASP A 1 193 ? 12.156 -5.277 -9.227 1 93.75 193 ASP A C 1
ATOM 1453 O O . ASP A 1 193 ? 12.188 -5.09 -10.445 1 93.75 193 ASP A O 1
ATOM 1457 N N . LEU A 1 194 ? 11.375 -6.133 -8.68 1 96.62 194 LEU A N 1
ATOM 1458 C CA . LEU A 1 194 ? 10.312 -6.781 -9.445 1 96.62 194 LEU A CA 1
ATOM 1459 C C . LEU A 1 194 ? 8.984 -6.07 -9.234 1 96.62 194 LEU A C 1
ATOM 1461 O O . LEU A 1 194 ? 8.727 -5.523 -8.156 1 96.62 194 LEU A O 1
ATOM 1465 N N . LEU A 1 195 ? 8.18 -6.047 -10.312 1 98.12 195 LEU A N 1
ATOM 1466 C CA . LEU A 1 195 ? 6.785 -5.699 -10.031 1 98.12 195 LEU A CA 1
ATOM 1467 C C . LEU A 1 195 ? 6.211 -6.586 -8.938 1 98.12 195 LEU A C 1
ATOM 1469 O O . LEU A 1 195 ? 6.176 -7.809 -9.078 1 98.12 195 LEU A O 1
ATOM 1473 N N . TYR A 1 196 ? 5.891 -5.988 -7.844 1 98.5 196 TYR A N 1
ATOM 1474 C CA . TYR A 1 196 ? 5.473 -6.703 -6.641 1 98.5 196 TYR A CA 1
ATOM 1475 C C . TYR A 1 196 ? 4.18 -7.473 -6.883 1 98.5 196 TYR A C 1
ATOM 1477 O O . TYR A 1 196 ? 3.229 -6.934 -7.453 1 98.5 196 TYR A O 1
ATOM 1485 N N . PHE A 1 197 ? 4.094 -8.742 -6.422 1 98.62 197 PHE A N 1
ATOM 1486 C CA . PHE A 1 197 ? 2.924 -9.57 -6.688 1 98.62 197 PHE A CA 1
ATOM 1487 C C . PHE A 1 197 ? 1.658 -8.906 -6.156 1 98.62 197 PHE A C 1
ATOM 1489 O O . PHE A 1 197 ? 0.597 -9 -6.777 1 98.62 197 PHE A O 1
ATOM 1496 N N . ALA A 1 198 ? 1.747 -8.156 -5.059 1 98.38 198 ALA A N 1
ATOM 1497 C CA . ALA A 1 198 ? 0.586 -7.531 -4.426 1 98.38 198 ALA A CA 1
ATOM 1498 C C . ALA A 1 198 ? 0.122 -6.309 -5.211 1 98.38 198 ALA A C 1
ATOM 1500 O O . ALA A 1 198 ? -0.985 -5.809 -4.996 1 98.38 198 ALA A O 1
ATOM 1501 N N . SER A 1 199 ? 0.961 -5.855 -6.129 1 98.62 199 SER A N 1
ATOM 1502 C CA . SER A 1 199 ? 0.569 -4.727 -6.961 1 98.62 199 SER A CA 1
ATOM 1503 C C . SER A 1 199 ? -0.382 -5.16 -8.07 1 98.62 199 SER A C 1
ATOM 1505 O O . SER A 1 199 ? -1.12 -4.336 -8.617 1 98.62 199 SER A O 1
ATOM 1507 N N . PHE A 1 200 ? -0.41 -6.469 -8.445 1 98.88 200 PHE A N 1
ATOM 1508 C CA . PHE A 1 200 ? -1.272 -6.965 -9.516 1 98.88 200 PHE A CA 1
ATOM 1509 C C . PHE A 1 200 ? -2.74 -6.836 -9.125 1 98.88 200 PHE A C 1
ATOM 1511 O O . PHE A 1 200 ? -3.539 -6.277 -9.883 1 98.88 200 PHE A O 1
ATOM 1518 N N . GLN A 1 201 ? -3.057 -7.305 -7.922 1 98.56 201 GLN A N 1
ATOM 1519 C CA . GLN A 1 201 ? -4.445 -7.156 -7.5 1 98.56 201 GLN A CA 1
ATOM 1520 C C . GLN A 1 201 ? -4.812 -5.684 -7.336 1 98.56 201 GLN A C 1
ATOM 1522 O O . GLN A 1 201 ? -5.945 -5.285 -7.621 1 98.56 201 GLN A O 1
ATOM 1527 N N . ALA A 1 202 ? -3.916 -4.855 -6.871 1 98.5 202 ALA A N 1
ATOM 1528 C CA . ALA A 1 202 ? -4.188 -3.436 -6.645 1 98.5 202 ALA A CA 1
ATOM 1529 C C . ALA A 1 202 ? -4.477 -2.717 -7.957 1 98.5 202 ALA A C 1
ATOM 1531 O O . ALA A 1 202 ? -5.398 -1.9 -8.031 1 98.5 202 ALA A O 1
ATOM 1532 N N . MET A 1 203 ? -3.641 -2.975 -8.992 1 98.31 203 MET A N 1
ATOM 1533 C CA . MET A 1 203 ? -3.863 -2.291 -10.266 1 98.31 203 MET A CA 1
ATOM 1534 C C . MET A 1 203 ? -5.16 -2.76 -10.914 1 98.31 203 MET A C 1
ATOM 1536 O O . MET A 1 203 ? -5.852 -1.975 -11.562 1 98.31 203 MET A O 1
ATOM 1540 N N . VAL A 1 204 ? -5.551 -4.043 -10.719 1 98.81 204 VAL A N 1
ATOM 1541 C CA . VAL A 1 204 ? -6.816 -4.543 -11.242 1 98.81 204 VAL A CA 1
ATOM 1542 C C . VAL A 1 204 ? -7.977 -3.846 -10.539 1 98.81 204 VAL A C 1
ATOM 1544 O O . VAL A 1 204 ? -8.953 -3.439 -11.18 1 98.81 204 VAL A O 1
ATOM 1547 N N . ASP A 1 205 ? -7.848 -3.664 -9.211 1 98.38 205 ASP A N 1
ATOM 1548 C CA . ASP A 1 205 ? -8.883 -2.955 -8.461 1 98.38 205 ASP A CA 1
ATOM 1549 C C . ASP A 1 205 ? -9.023 -1.516 -8.953 1 98.38 205 ASP A C 1
ATOM 1551 O O . ASP A 1 205 ? -10.141 -1.013 -9.102 1 98.38 205 ASP A O 1
ATOM 1555 N N . ARG A 1 206 ? -7.922 -0.897 -9.195 1 98.06 206 ARG A N 1
ATOM 1556 C CA . ARG A 1 206 ? -7.953 0.483 -9.672 1 98.06 206 ARG A CA 1
ATOM 1557 C C . ARG A 1 206 ? -8.602 0.576 -11.047 1 98.06 206 ARG A C 1
ATOM 1559 O O . ARG A 1 206 ? -9.438 1.45 -11.281 1 98.06 206 ARG A O 1
ATOM 1566 N N . ALA A 1 207 ? -8.188 -0.329 -11.914 1 98.44 207 ALA A N 1
ATOM 1567 C CA . ALA A 1 207 ? -8.75 -0.334 -13.266 1 98.44 207 ALA A CA 1
ATOM 1568 C C . ALA A 1 207 ? -10.242 -0.646 -13.242 1 98.44 207 ALA A C 1
ATOM 1570 O O . ALA A 1 207 ? -11.023 -0.032 -13.977 1 98.44 207 ALA A O 1
ATOM 1571 N N . GLU A 1 208 ? -10.633 -1.584 -12.422 1 98.19 208 GLU A N 1
ATOM 1572 C CA . GLU A 1 208 ? -12.047 -1.914 -12.266 1 98.19 208 GLU A CA 1
ATOM 1573 C C . GLU A 1 208 ? -12.844 -0.702 -11.797 1 98.19 208 GLU A C 1
ATOM 1575 O O . GLU A 1 208 ? -13.914 -0.408 -12.344 1 98.19 208 GLU A O 1
ATOM 1580 N N . TRP A 1 209 ? -12.32 -0.041 -10.828 1 97.19 209 TRP A N 1
ATOM 1581 C CA . TRP A 1 209 ? -13.008 1.11 -10.25 1 97.19 209 TRP A CA 1
ATOM 1582 C C . TRP A 1 209 ? -13.125 2.24 -11.266 1 97.19 209 TRP A C 1
ATOM 1584 O O . TRP A 1 209 ? -14.141 2.938 -11.312 1 97.19 209 TRP A O 1
ATOM 1594 N N . GLN A 1 210 ? -12.109 2.396 -12.07 1 96.31 210 GLN A N 1
ATOM 1595 C CA . GLN A 1 210 ? -12.164 3.393 -13.133 1 96.31 210 GLN A CA 1
ATOM 1596 C C . GLN A 1 210 ? -13.234 3.037 -14.164 1 96.31 210 GLN A C 1
ATOM 1598 O O . GLN A 1 210 ? -13.898 3.922 -14.711 1 96.31 210 GLN A O 1
ATOM 1603 N N . TRP A 1 211 ? -13.367 1.754 -14.359 1 96.75 211 TRP A N 1
ATOM 1604 C CA . TRP A 1 211 ? -14.305 1.239 -15.352 1 96.75 211 TRP A CA 1
ATOM 1605 C C . TRP A 1 211 ? -15.734 1.287 -14.828 1 96.75 211 TRP A C 1
ATOM 1607 O O . TRP A 1 211 ? -16.641 1.728 -15.531 1 96.75 211 TRP A O 1
ATOM 1617 N N . ARG A 1 212 ? -15.773 0.835 -13.477 1 91.62 212 ARG A N 1
ATOM 1618 C CA . ARG A 1 212 ? -17.078 0.677 -12.859 1 91.62 212 ARG A CA 1
ATOM 1619 C C . ARG A 1 212 ? -17.172 1.464 -11.555 1 91.62 212 ARG A C 1
ATOM 1621 O O . ARG A 1 212 ? -16.438 1.186 -10.602 1 91.62 212 ARG A O 1
ATOM 1628 N N . ARG A 1 213 ? -17.828 2.527 -11.414 1 88.56 213 ARG A N 1
ATOM 1629 C CA . ARG A 1 213 ? -17.984 3.332 -10.203 1 88.56 213 ARG A CA 1
ATOM 1630 C C . ARG A 1 213 ? -19.297 2.992 -9.484 1 88.56 213 ARG A C 1
ATOM 1632 O O . ARG A 1 213 ? -20.312 3.66 -9.68 1 88.56 213 ARG A O 1
ATOM 1639 N N . ASP A 1 214 ? -19.25 2.037 -8.703 1 86.94 214 ASP A N 1
ATOM 1640 C CA . ASP A 1 214 ? -20.438 1.641 -7.961 1 86.94 214 ASP A CA 1
ATOM 1641 C C . ASP A 1 214 ? -20.719 2.609 -6.812 1 86.94 214 ASP A C 1
ATOM 1643 O O . ASP A 1 214 ? -19.797 3.115 -6.18 1 86.94 214 ASP A O 1
ATOM 1647 N N . ALA A 1 215 ? -21.953 2.834 -6.562 1 85.94 215 ALA A N 1
ATOM 1648 C CA . ALA A 1 215 ? -22.328 3.701 -5.449 1 85.94 215 ALA A CA 1
ATOM 1649 C C . ALA A 1 215 ? -21.781 3.164 -4.129 1 85.94 215 ALA A C 1
ATOM 1651 O O . ALA A 1 215 ? -21.266 3.924 -3.309 1 85.94 215 ALA A O 1
ATOM 1652 N N . ASP A 1 216 ? -21.922 1.817 -4.008 1 90.06 216 ASP A N 1
ATOM 1653 C CA . ASP A 1 216 ? -21.344 1.104 -2.875 1 90.06 216 ASP A CA 1
ATOM 1654 C C . ASP A 1 216 ? -20.344 0.048 -3.344 1 90.06 216 ASP A C 1
ATOM 1656 O O . ASP A 1 216 ? -20.734 -0.97 -3.918 1 90.06 216 ASP A O 1
ATOM 1660 N N . PRO A 1 217 ? -19.078 0.329 -3.072 1 93 217 PRO A N 1
ATOM 1661 C CA . PRO A 1 217 ? -18.078 -0.621 -3.541 1 93 217 PRO A CA 1
ATOM 1662 C C . PRO A 1 217 ? -18.281 -2.029 -2.994 1 93 217 PRO A C 1
ATOM 1664 O O . PRO A 1 217 ? -18.406 -2.213 -1.78 1 93 217 PRO A O 1
ATOM 1667 N N . PRO A 1 218 ? -18.312 -3.051 -3.857 1 95.62 218 PRO A N 1
ATOM 1668 C CA . PRO A 1 218 ? -18.438 -4.434 -3.391 1 95.62 218 PRO A CA 1
ATOM 1669 C C . PRO A 1 218 ? -17.156 -4.953 -2.725 1 95.62 218 PRO A C 1
ATOM 1671 O O . PRO A 1 218 ? -16.109 -4.301 -2.789 1 95.62 218 PRO A O 1
ATOM 1674 N N . THR A 1 219 ? -17.297 -6.094 -2.068 1 96.81 219 THR A N 1
ATOM 1675 C CA . THR A 1 219 ? -16.156 -6.652 -1.337 1 96.81 219 THR A CA 1
ATOM 1676 C C . THR A 1 219 ? -15.648 -7.914 -2.023 1 96.81 219 THR A C 1
ATOM 1678 O O . THR A 1 219 ? -16.422 -8.711 -2.537 1 96.81 219 THR A O 1
ATOM 1681 N N . VAL A 1 220 ? -14.336 -8.094 -2.002 1 98.19 220 VAL A N 1
ATOM 1682 C CA . VAL A 1 220 ? -13.727 -9.281 -2.578 1 98.19 220 VAL A CA 1
ATOM 1683 C C . VAL A 1 220 ? -14.141 -10.516 -1.772 1 98.19 220 VAL A C 1
ATOM 1685 O O . VAL A 1 220 ? -14.07 -10.508 -0.541 1 98.19 220 VAL A O 1
ATOM 1688 N N . PHE A 1 221 ? -14.625 -11.523 -2.48 1 98.44 221 PHE A N 1
ATOM 1689 C CA . PHE A 1 221 ? -14.992 -12.805 -1.878 1 98.44 221 PHE A CA 1
ATOM 1690 C C . PHE A 1 221 ? -13.992 -13.891 -2.248 1 98.44 221 PHE A C 1
ATOM 1692 O O . PHE A 1 221 ? -13.625 -14.719 -1.411 1 98.44 221 PHE A O 1
ATOM 1699 N N . ALA A 1 222 ? -13.609 -13.867 -3.445 1 98.81 222 ALA A N 1
ATOM 1700 C CA . ALA A 1 222 ? -12.625 -14.805 -3.99 1 98.81 222 ALA A CA 1
ATOM 1701 C C . ALA A 1 222 ? -11.805 -14.148 -5.098 1 98.81 222 ALA A C 1
ATOM 1703 O O . ALA A 1 222 ? -12.305 -13.289 -5.828 1 98.81 222 ALA A O 1
ATOM 1704 N N . ARG A 1 223 ? -10.57 -14.609 -5.227 1 98.81 223 ARG A N 1
ATOM 1705 C CA . ARG A 1 223 ? -9.703 -14.109 -6.285 1 98.81 223 ARG A CA 1
ATOM 1706 C C . ARG A 1 223 ? -8.586 -15.102 -6.594 1 98.81 223 ARG A C 1
ATOM 1708 O O . ARG A 1 223 ? -8.008 -15.695 -5.684 1 98.81 223 ARG A O 1
ATOM 1715 N N . ASP A 1 224 ? -8.32 -15.281 -7.848 1 98.88 224 ASP A N 1
ATOM 1716 C CA . ASP A 1 224 ? -7.156 -16.016 -8.312 1 98.88 224 ASP A CA 1
ATOM 1717 C C . ASP A 1 224 ? -6.223 -15.125 -9.125 1 98.88 224 ASP A C 1
ATOM 1719 O O . ASP A 1 224 ? -6.676 -14.383 -10 1 98.88 224 ASP A O 1
ATOM 1723 N N . LEU A 1 225 ? -5.059 -15.141 -8.773 1 98.94 225 LEU A N 1
ATOM 1724 C CA . LEU A 1 225 ? -4.004 -14.492 -9.539 1 98.94 225 LEU A CA 1
ATOM 1725 C C . LEU A 1 225 ? -3.031 -15.516 -10.102 1 98.94 225 LEU A C 1
ATOM 1727 O O . LEU A 1 225 ? -2.52 -16.359 -9.367 1 98.94 225 LEU A O 1
ATOM 1731 N N . PHE A 1 226 ? -2.809 -15.492 -11.344 1 98.88 226 PHE A N 1
ATOM 1732 C CA . PHE A 1 226 ? -1.797 -16.297 -12.016 1 98.88 226 PHE A CA 1
ATOM 1733 C C . PHE A 1 226 ? -0.733 -15.406 -12.648 1 98.88 226 PHE A C 1
ATOM 1735 O O . PHE A 1 226 ? -1.053 -14.508 -13.43 1 98.88 226 PHE A O 1
ATOM 1742 N N . PHE A 1 227 ? 0.49 -15.664 -12.312 1 98.62 227 PHE A N 1
ATOM 1743 C CA . PHE A 1 227 ? 1.604 -14.844 -12.773 1 98.62 227 PHE A CA 1
ATOM 1744 C C . PHE A 1 227 ? 2.418 -15.578 -13.828 1 98.62 227 PHE A C 1
ATOM 1746 O O . PHE A 1 227 ? 2.873 -16.703 -13.602 1 98.62 227 PHE A O 1
ATOM 1753 N N . HIS A 1 228 ? 2.652 -14.914 -14.984 1 97.81 228 HIS A N 1
ATOM 1754 C CA . HIS A 1 228 ? 3.316 -15.555 -16.109 1 97.81 228 HIS A CA 1
ATOM 1755 C C . HIS A 1 228 ? 4.625 -14.844 -16.453 1 97.81 228 HIS A C 1
ATOM 1757 O O . HIS A 1 228 ? 5.438 -15.375 -17.219 1 97.81 228 HIS A O 1
ATOM 1763 N N . GLY A 1 229 ? 4.805 -13.641 -15.945 1 96.62 229 GLY A N 1
ATOM 1764 C CA . GLY A 1 229 ? 5.977 -12.844 -16.234 1 96.62 229 GLY A CA 1
ATOM 1765 C C . GLY A 1 229 ? 6.051 -11.562 -15.43 1 96.62 229 GLY A C 1
ATOM 1766 O O . GLY A 1 229 ? 5.277 -11.375 -14.484 1 96.62 229 GLY A O 1
ATOM 1767 N N . ASN A 1 230 ? 7 -10.758 -15.734 1 97.5 230 ASN A N 1
ATOM 1768 C CA . ASN A 1 230 ? 7.219 -9.492 -15.047 1 97.5 230 ASN A CA 1
ATOM 1769 C C . ASN A 1 230 ? 7.543 -8.367 -16.031 1 97.5 230 ASN A C 1
ATOM 1771 O O . ASN A 1 230 ? 7.5 -8.57 -17.25 1 97.5 230 ASN A O 1
ATOM 1775 N N . VAL A 1 231 ? 7.707 -7.223 -15.523 1 97.31 231 VAL A N 1
ATOM 1776 C CA . VAL A 1 231 ? 7.922 -6.047 -16.359 1 97.31 231 VAL A CA 1
ATOM 1777 C C . VAL A 1 231 ? 9.094 -5.23 -15.812 1 97.31 231 VAL A C 1
ATOM 1779 O O . VAL A 1 231 ? 9.383 -5.277 -14.617 1 97.31 231 VAL A O 1
ATOM 1782 N N . ASN A 1 232 ? 9.789 -4.5 -16.703 1 96.5 232 ASN A N 1
ATOM 1783 C CA . ASN A 1 232 ? 10.852 -3.602 -16.266 1 96.5 232 ASN A CA 1
ATOM 1784 C C . ASN A 1 232 ? 10.305 -2.24 -15.844 1 96.5 232 ASN A C 1
ATOM 1786 O O . ASN A 1 232 ? 9.234 -1.829 -16.297 1 96.5 232 ASN A O 1
ATOM 1790 N N . VAL A 1 233 ? 11.102 -1.594 -14.969 1 95.31 233 VAL A N 1
ATOM 1791 C CA . VAL A 1 233 ? 10.766 -0.221 -14.602 1 95.31 233 VAL A CA 1
ATOM 1792 C C . VAL A 1 233 ? 10.688 0.646 -15.852 1 95.31 233 VAL A C 1
ATOM 1794 O O . VAL A 1 233 ? 11.555 0.567 -16.719 1 95.31 233 VAL A O 1
ATOM 1797 N N . GLY A 1 234 ? 9.609 1.372 -15.977 1 95.25 234 GLY A N 1
ATOM 1798 C CA . GLY A 1 234 ? 9.43 2.252 -17.125 1 95.25 234 GLY A CA 1
ATOM 1799 C C . GLY A 1 234 ? 8.508 1.672 -18.172 1 95.25 234 GLY A C 1
ATOM 1800 O O . GLY A 1 234 ? 8.055 2.389 -19.078 1 95.25 234 GLY A O 1
ATOM 1801 N N . GLU A 1 235 ? 8.242 0.405 -18.094 1 96.38 235 GLU A N 1
ATOM 1802 C CA . GLU A 1 235 ? 7.348 -0.215 -19.062 1 96.38 235 GLU A CA 1
ATOM 1803 C C . GLU A 1 235 ? 5.891 -0.118 -18.609 1 96.38 235 GLU A C 1
ATOM 1805 O O . GLU A 1 235 ? 5.602 -0.223 -17.422 1 96.38 235 GLU A O 1
ATOM 1810 N N . SER A 1 236 ? 5.031 0.06 -19.562 1 97.88 236 SER A N 1
ATOM 1811 C CA . SER A 1 236 ? 3.605 0.18 -19.281 1 97.88 236 SER A CA 1
ATOM 1812 C C . SER A 1 236 ? 2.893 -1.155 -19.469 1 97.88 236 SER A C 1
ATOM 1814 O O . SER A 1 236 ? 3.41 -2.057 -20.125 1 97.88 236 SER A O 1
ATOM 1816 N N . LEU A 1 237 ? 1.759 -1.22 -18.875 1 98.75 237 LEU A N 1
ATOM 1817 C CA . LEU A 1 237 ? 0.907 -2.402 -18.938 1 98.75 237 LEU A CA 1
ATOM 1818 C C . LEU A 1 237 ? -0.458 -2.061 -19.516 1 98.75 237 LEU A C 1
ATOM 1820 O O . LEU A 1 237 ? -0.897 -0.911 -19.453 1 98.75 237 LEU A O 1
ATOM 1824 N N . GLU A 1 238 ? -0.996 -3.062 -20.125 1 98.81 238 GLU A N 1
ATOM 1825 C CA . GLU A 1 238 ? -2.402 -3.021 -20.516 1 98.81 238 GLU A CA 1
ATOM 1826 C C . GLU A 1 238 ? -3.225 -4.035 -19.734 1 98.81 238 GLU A C 1
ATOM 1828 O O . GLU A 1 238 ? -2.916 -5.227 -19.719 1 98.81 238 GLU A O 1
ATOM 1833 N N . LEU A 1 239 ? -4.199 -3.553 -18.984 1 98.88 239 LEU A N 1
ATOM 1834 C CA . LEU A 1 239 ? -5.172 -4.395 -18.281 1 98.88 239 LEU A CA 1
ATOM 1835 C C . LEU A 1 239 ? -6.438 -4.562 -19.125 1 98.88 239 LEU A C 1
ATOM 1837 O O . LEU A 1 239 ? -7.121 -3.584 -19.422 1 98.88 239 LEU A O 1
ATOM 1841 N N . ILE A 1 240 ? -6.723 -5.801 -19.484 1 98.69 240 ILE A N 1
ATOM 1842 C CA . ILE A 1 240 ? -7.844 -6.066 -20.375 1 98.69 240 ILE A CA 1
ATOM 1843 C C . ILE A 1 240 ? -8.883 -6.926 -19.656 1 98.69 240 ILE A C 1
ATOM 1845 O O . ILE A 1 240 ? -8.648 -8.109 -19.406 1 98.69 240 ILE A O 1
ATOM 1849 N N . PHE A 1 241 ? -10.023 -6.301 -19.359 1 98.62 241 PHE A N 1
ATOM 1850 C CA . PHE A 1 241 ? -11.148 -7.082 -18.859 1 98.62 241 PHE A CA 1
ATOM 1851 C C . PHE A 1 241 ? -11.859 -7.805 -20 1 98.62 241 PHE A C 1
ATOM 1853 O O . PHE A 1 241 ? -12.461 -7.168 -20.859 1 98.62 241 PHE A O 1
ATOM 1860 N N . SER A 1 242 ? -11.828 -9.172 -19.891 1 98.06 242 SER A N 1
ATOM 1861 C CA . SER A 1 242 ? -12.266 -9.938 -21.047 1 98.06 242 SER A CA 1
ATOM 1862 C C . SER A 1 242 ? -13.5 -10.773 -20.719 1 98.06 242 SER A C 1
ATOM 1864 O O . SER A 1 242 ? -14.133 -11.336 -21.609 1 98.06 242 SER A O 1
ATOM 1866 N N . ALA A 1 243 ? -13.875 -10.898 -19.531 1 98.5 243 ALA A N 1
ATOM 1867 C CA . ALA A 1 243 ? -15.109 -11.539 -19.094 1 98.5 243 ALA A CA 1
ATOM 1868 C C . ALA A 1 243 ? -15.688 -10.852 -17.859 1 98.5 243 ALA A C 1
ATOM 1870 O O . ALA A 1 243 ? -14.945 -10.43 -16.984 1 98.5 243 ALA A O 1
ATOM 1871 N N . LEU A 1 244 ? -17.016 -10.734 -17.797 1 98.44 244 LEU A N 1
ATOM 1872 C CA . LEU A 1 244 ? -17.703 -10.086 -16.688 1 98.44 244 LEU A CA 1
ATOM 1873 C C . LEU A 1 244 ? -19.094 -10.672 -16.5 1 98.44 244 LEU A C 1
ATOM 1875 O O . LEU A 1 244 ? -19.859 -10.805 -17.453 1 98.44 244 LEU A O 1
ATOM 1879 N N . ARG A 1 245 ? -19.359 -11.07 -15.359 1 98.31 245 ARG A N 1
ATOM 1880 C CA . ARG A 1 245 ? -20.688 -11.516 -14.945 1 98.31 245 ARG A CA 1
ATOM 1881 C C . ARG A 1 245 ? -21.172 -10.719 -13.742 1 98.31 245 ARG A C 1
ATOM 1883 O O . ARG A 1 245 ? -20.453 -10.594 -12.742 1 98.31 245 ARG A O 1
ATOM 1890 N N . GLU A 1 246 ? -22.359 -10.164 -13.805 1 96.62 246 GLU A N 1
ATOM 1891 C CA . GLU A 1 246 ? -23 -9.43 -12.719 1 96.62 246 GLU A CA 1
ATOM 1892 C C . GLU A 1 246 ? -24.391 -9.984 -12.414 1 96.62 246 GLU A C 1
ATOM 1894 O O . GLU A 1 246 ? -25.188 -10.188 -13.328 1 96.62 246 GLU A O 1
ATOM 1899 N N . ASP A 1 247 ? -24.609 -10.281 -11.203 1 95.81 247 ASP A N 1
ATOM 1900 C CA . ASP A 1 247 ? -25.922 -10.758 -10.789 1 95.81 247 ASP A CA 1
ATOM 1901 C C . ASP A 1 247 ? -26.297 -10.219 -9.414 1 95.81 247 ASP A C 1
ATOM 1903 O O . ASP A 1 247 ? -25.719 -9.234 -8.945 1 95.81 247 ASP A O 1
ATOM 1907 N N . GLU A 1 248 ? -27.266 -10.742 -8.758 1 94.88 248 GLU A N 1
ATOM 1908 C CA . GLU A 1 248 ? -27.781 -10.234 -7.492 1 94.88 248 GLU A CA 1
ATOM 1909 C C . GLU A 1 248 ? -26.766 -10.414 -6.363 1 94.88 248 GLU A C 1
ATOM 1911 O O . GLU A 1 248 ? -26.797 -9.672 -5.379 1 94.88 248 GLU A O 1
ATOM 1916 N N . GLU A 1 249 ? -25.922 -11.297 -6.613 1 94.75 249 GLU A N 1
ATOM 1917 C CA . GLU A 1 249 ? -24.969 -11.602 -5.543 1 94.75 249 GLU A CA 1
ATOM 1918 C C . GLU A 1 249 ? -23.75 -10.688 -5.613 1 94.75 249 GLU A C 1
ATOM 1920 O O . GLU A 1 249 ? -23.172 -10.344 -4.582 1 94.75 249 GLU A O 1
ATOM 1925 N N . GLY A 1 250 ? -23.312 -10.453 -6.789 1 96.06 250 GLY A N 1
ATOM 1926 C CA . GLY A 1 250 ? -22.109 -9.641 -6.938 1 96.06 250 GLY A CA 1
ATOM 1927 C C . GLY A 1 250 ? -21.578 -9.625 -8.359 1 96.06 250 GLY A C 1
ATOM 1928 O O . GLY A 1 250 ? -22.344 -9.742 -9.32 1 96.06 250 GLY A O 1
ATOM 1929 N N . LEU A 1 251 ? -20.375 -9.32 -8.453 1 96.62 251 LEU A N 1
ATOM 1930 C CA . LEU A 1 251 ? -19.719 -9.234 -9.758 1 96.62 251 LEU A CA 1
ATOM 1931 C C . LEU A 1 251 ? -18.484 -10.141 -9.812 1 96.62 251 LEU A C 1
ATOM 1933 O O . LEU A 1 251 ? -17.781 -10.281 -8.812 1 96.62 251 LEU A O 1
ATOM 1937 N N . THR A 1 252 ? -18.312 -10.812 -10.945 1 98.38 252 THR A N 1
ATOM 1938 C CA . THR A 1 252 ? -17.125 -11.609 -11.227 1 98.38 252 THR A CA 1
ATOM 1939 C C . THR A 1 252 ? -16.5 -11.211 -12.57 1 98.38 252 THR A C 1
ATOM 1941 O O . THR A 1 252 ? -17.219 -11.023 -13.555 1 98.38 252 THR A O 1
ATOM 1944 N N . HIS A 1 253 ? -15.188 -10.992 -12.57 1 98.69 253 HIS A N 1
ATOM 1945 C CA . HIS A 1 253 ? -14.57 -10.625 -13.836 1 98.69 253 HIS A CA 1
ATOM 1946 C C . HIS A 1 253 ? -13.195 -11.266 -13.984 1 98.69 253 HIS A C 1
ATOM 1948 O O . HIS A 1 253 ? -12.609 -11.719 -13 1 98.69 253 HIS A O 1
ATOM 1954 N N . TRP A 1 254 ? -12.789 -11.352 -15.25 1 98.75 254 TRP A N 1
ATOM 1955 C CA . TRP A 1 254 ? -11.461 -11.812 -15.641 1 98.75 254 TRP A CA 1
ATOM 1956 C C . TRP A 1 254 ? -10.672 -10.703 -16.312 1 98.75 254 TRP A C 1
ATOM 1958 O O . TRP A 1 254 ? -11.148 -10.078 -17.266 1 98.75 254 TRP A O 1
ATOM 1968 N N . CYS A 1 255 ? -9.461 -10.445 -15.766 1 98.75 255 CYS A N 1
ATOM 1969 C CA . CYS A 1 255 ? -8.578 -9.414 -16.297 1 98.75 255 CYS A CA 1
ATOM 1970 C C . CYS A 1 255 ? -7.238 -10.016 -16.719 1 98.75 255 CYS A C 1
ATOM 1972 O O . CYS A 1 255 ? -6.59 -10.711 -15.93 1 98.75 255 CYS A O 1
ATOM 1974 N N . GLU A 1 256 ? -6.875 -9.781 -17.922 1 98.62 256 GLU A N 1
ATOM 1975 C CA . GLU A 1 256 ? -5.539 -10.102 -18.406 1 98.62 256 GLU A CA 1
ATOM 1976 C C . GLU A 1 256 ? -4.609 -8.891 -18.312 1 98.62 256 GLU A C 1
ATOM 1978 O O . GLU A 1 256 ? -5.012 -7.766 -18.625 1 98.62 256 GLU A O 1
ATOM 1983 N N . ILE A 1 257 ? -3.438 -9.133 -17.844 1 98.88 257 ILE A N 1
ATOM 1984 C CA . ILE A 1 257 ? -2.436 -8.078 -17.781 1 98.88 257 ILE A CA 1
ATOM 1985 C C . ILE A 1 257 ? -1.326 -8.352 -18.781 1 98.88 257 ILE A C 1
ATOM 1987 O O . ILE A 1 257 ? -0.692 -9.406 -18.75 1 98.88 257 ILE A O 1
ATOM 1991 N N . ARG A 1 258 ? -1.083 -7.398 -19.656 1 98.75 258 ARG A N 1
ATOM 1992 C CA . ARG A 1 258 ? -0.118 -7.566 -20.734 1 98.75 258 ARG A CA 1
ATOM 1993 C C . ARG A 1 258 ? 0.866 -6.402 -20.781 1 98.75 258 ARG A C 1
ATOM 1995 O O . ARG A 1 258 ? 0.501 -5.262 -20.484 1 98.75 258 ARG A O 1
ATOM 2002 N N . ARG A 1 259 ? 2.105 -6.727 -21.125 1 98.31 259 ARG A N 1
ATOM 2003 C CA . ARG A 1 259 ? 3.064 -5.664 -21.422 1 98.31 259 ARG A CA 1
ATOM 2004 C C . ARG A 1 259 ? 2.666 -4.895 -22.672 1 98.31 259 ARG A C 1
ATOM 2006 O O . ARG A 1 259 ? 2.424 -5.496 -23.719 1 98.31 259 ARG A O 1
ATOM 2013 N N . SER A 1 260 ? 2.65 -3.598 -22.547 1 97.94 260 SER A N 1
ATOM 2014 C CA . SER A 1 260 ? 2.227 -2.775 -23.672 1 97.94 260 SER A CA 1
ATOM 2015 C C . SER A 1 260 ? 3.191 -2.906 -24.844 1 97.94 260 SER A C 1
ATOM 2017 O O . SER A 1 260 ? 2.775 -2.879 -26.016 1 97.94 260 SER A O 1
ATOM 2019 N N . ARG A 1 261 ? 4.414 -3.092 -24.562 1 95.75 261 ARG A N 1
ATOM 2020 C CA . ARG A 1 261 ? 5.477 -3.039 -25.562 1 95.75 261 ARG A CA 1
ATOM 2021 C C . ARG A 1 261 ? 5.391 -4.223 -26.516 1 95.75 261 ARG A C 1
ATOM 2023 O O . ARG A 1 261 ? 5.551 -4.059 -27.734 1 95.75 261 ARG A O 1
ATOM 2030 N N . ASP A 1 262 ? 5.137 -5.441 -26.047 1 97.06 262 ASP A N 1
ATOM 2031 C CA . ASP A 1 262 ? 5.242 -6.621 -26.891 1 97.06 262 ASP A CA 1
ATOM 2032 C C . ASP A 1 262 ? 3.982 -7.48 -26.797 1 97.06 262 ASP A C 1
ATOM 2034 O O . ASP A 1 262 ? 3.887 -8.523 -27.453 1 97.06 262 ASP A O 1
ATOM 2038 N N . GLY A 1 263 ? 3.074 -7.059 -25.953 1 97.25 263 GLY A N 1
ATOM 2039 C CA . GLY A 1 263 ? 1.797 -7.75 -25.875 1 97.25 263 GLY A CA 1
ATOM 2040 C C . GLY A 1 263 ? 1.865 -9.031 -25.062 1 97.25 263 GLY A C 1
ATOM 2041 O O . GLY A 1 263 ? 0.859 -9.719 -24.891 1 97.25 263 GLY A O 1
ATOM 2042 N N . GLU A 1 264 ? 3.012 -9.297 -24.469 1 97.56 264 GLU A N 1
ATOM 2043 C CA . GLU A 1 264 ? 3.162 -10.523 -23.688 1 97.56 264 GLU A CA 1
ATOM 2044 C C . GLU A 1 264 ? 2.295 -10.484 -22.422 1 97.56 264 GLU A C 1
ATOM 2046 O O . GLU A 1 264 ? 2.303 -9.5 -21.688 1 97.56 264 GLU A O 1
ATOM 2051 N N . LYS A 1 265 ? 1.521 -11.586 -22.281 1 98.25 265 LYS A N 1
ATOM 2052 C CA . LYS A 1 265 ? 0.699 -11.695 -21.078 1 98.25 265 LYS A CA 1
ATOM 2053 C C . LYS A 1 265 ? 1.555 -12.016 -19.844 1 98.25 265 LYS A C 1
ATOM 2055 O O . LYS A 1 265 ? 2.297 -13 -19.844 1 98.25 265 LYS A O 1
ATOM 2060 N N . ILE A 1 266 ? 1.333 -11.156 -18.766 1 98.44 266 ILE A N 1
ATOM 2061 C CA . ILE A 1 266 ? 2.191 -11.422 -17.625 1 98.44 266 ILE A CA 1
ATOM 2062 C C . ILE A 1 266 ? 1.342 -11.891 -16.438 1 98.44 266 ILE A C 1
ATOM 2064 O O . ILE A 1 266 ? 1.873 -12.367 -15.438 1 98.44 266 ILE A O 1
ATOM 2068 N N . ALA A 1 267 ? 0.007 -11.805 -16.562 1 98.88 267 ALA A N 1
ATOM 2069 C CA . ALA A 1 267 ? -0.82 -12.32 -15.477 1 98.88 267 ALA A CA 1
ATOM 2070 C C . ALA A 1 267 ? -2.273 -12.469 -15.914 1 98.88 267 ALA A C 1
ATOM 2072 O O . ALA A 1 267 ? -2.709 -11.82 -16.875 1 98.88 267 ALA A O 1
ATOM 2073 N N . ASP A 1 268 ? -2.998 -13.32 -15.297 1 98.88 268 ASP A N 1
ATOM 2074 C CA . ASP A 1 268 ? -4.453 -13.422 -15.289 1 98.88 268 ASP A CA 1
ATOM 2075 C C . ASP A 1 268 ? -5.012 -13.234 -13.883 1 98.88 268 ASP A C 1
ATOM 2077 O O . ASP A 1 268 ? -4.512 -13.844 -12.93 1 98.88 268 ASP A O 1
ATOM 2081 N N . VAL A 1 269 ? -6.016 -12.438 -13.758 1 98.88 269 VAL A N 1
ATOM 2082 C CA . VAL A 1 269 ? -6.66 -12.211 -12.469 1 98.88 269 VAL A CA 1
ATOM 2083 C C . VAL A 1 269 ? -8.164 -12.453 -12.586 1 98.88 269 VAL A C 1
ATOM 2085 O O . VAL A 1 269 ? -8.836 -11.828 -13.406 1 98.88 269 VAL A O 1
ATOM 2088 N N . VAL A 1 270 ? -8.695 -13.352 -11.844 1 98.88 270 VAL A N 1
ATOM 2089 C CA . VAL A 1 270 ? -10.133 -13.586 -11.734 1 98.88 270 VAL A CA 1
ATOM 2090 C C . VAL A 1 270 ? -10.633 -13.117 -10.367 1 98.88 270 VAL A C 1
ATOM 2092 O O . VAL A 1 270 ? -10.117 -13.555 -9.336 1 98.88 270 VAL A O 1
ATOM 2095 N N . THR A 1 271 ? -11.547 -12.258 -10.359 1 98.81 271 THR A N 1
ATOM 2096 C CA . THR A 1 271 ? -12.023 -11.648 -9.125 1 98.81 271 THR A CA 1
ATOM 2097 C C . THR A 1 271 ? -13.523 -11.859 -8.953 1 98.81 271 THR A C 1
ATOM 2099 O O . THR A 1 271 ? -14.305 -11.609 -9.875 1 98.81 271 THR A O 1
ATOM 2102 N N . GLN A 1 272 ? -13.898 -12.352 -7.867 1 98.75 272 GLN A N 1
ATOM 2103 C CA . GLN A 1 272 ? -15.297 -12.43 -7.461 1 98.75 272 GLN A CA 1
ATOM 2104 C C . GLN A 1 272 ? -15.578 -11.531 -6.258 1 98.75 272 GLN A C 1
ATOM 2106 O O . GLN A 1 272 ? -14.945 -11.68 -5.207 1 98.75 272 GLN A O 1
ATOM 2111 N N . LYS A 1 273 ? -16.484 -10.602 -6.379 1 98 273 LYS A N 1
ATOM 2112 C CA . LYS A 1 273 ? -16.875 -9.695 -5.312 1 98 273 LYS A CA 1
ATOM 2113 C C . LYS A 1 273 ? -18.359 -9.859 -4.969 1 98 273 LYS A C 1
ATOM 2115 O O . LYS A 1 273 ? -19.156 -10.297 -5.812 1 98 273 LYS A O 1
ATOM 2120 N N . ARG A 1 274 ? -18.719 -9.477 -3.807 1 97.44 274 ARG A N 1
ATOM 2121 C CA . ARG A 1 274 ? -20.109 -9.508 -3.338 1 97.44 274 ARG A CA 1
ATOM 2122 C C . ARG A 1 274 ? -20.609 -8.109 -3.041 1 97.44 274 ARG A C 1
ATOM 2124 O O . ARG A 1 274 ? -19.875 -7.273 -2.51 1 97.44 274 ARG A O 1
ATOM 2131 N N . TRP A 1 275 ? -21.875 -7.918 -3.379 1 96 275 TRP A N 1
ATOM 2132 C CA . TRP A 1 275 ? -22.469 -6.637 -3.031 1 96 275 TRP A CA 1
ATOM 2133 C C . TRP A 1 275 ? -22.562 -6.469 -1.518 1 96 275 TRP A C 1
ATOM 2135 O O . TRP A 1 275 ? -22.828 -7.426 -0.792 1 96 275 TRP A O 1
ATOM 2145 N N . ARG A 1 276 ? -22.297 -5.27 -1.062 1 90.56 276 ARG A N 1
ATOM 2146 C CA . ARG A 1 276 ? -22.391 -4.98 0.366 1 90.56 276 ARG A CA 1
ATOM 2147 C C . ARG A 1 276 ? -23.844 -4.766 0.789 1 90.56 276 ARG A C 1
ATOM 2149 O O . ARG A 1 276 ? -24.625 -4.16 0.055 1 90.56 276 ARG A O 1
ATOM 2156 N N . GLN A 1 277 ? -24.25 -5.445 1.819 1 75.75 277 GLN A N 1
ATOM 2157 C CA . GLN A 1 277 ? -25.594 -5.273 2.35 1 75.75 277 GLN A CA 1
ATOM 2158 C C . GLN A 1 277 ? -25.656 -4.078 3.297 1 75.75 277 GLN A C 1
ATOM 2160 O O . GLN A 1 277 ? -24.844 -3.953 4.207 1 75.75 277 GLN A O 1
ATOM 2165 N N . ARG A 1 278 ? -26.266 -2.971 2.973 1 60.34 278 ARG A N 1
ATOM 2166 C CA . ARG A 1 278 ? -26.484 -1.859 3.893 1 60.34 278 ARG A CA 1
ATOM 2167 C C . ARG A 1 278 ? -27.609 -2.18 4.875 1 60.34 278 ARG A C 1
ATOM 2169 O O . ARG A 1 278 ? -28.516 -2.941 4.559 1 60.34 278 ARG A O 1
ATOM 2176 N N . MET B 1 1 ? 5.129 11.945 27.406 1 68.5 1 MET B N 1
ATOM 2177 C CA . MET B 1 1 ? 4.898 10.516 27.203 1 68.5 1 MET B CA 1
ATOM 2178 C C . MET B 1 1 ? 6.191 9.812 26.812 1 68.5 1 MET B C 1
ATOM 2180 O O . MET B 1 1 ? 7.059 10.406 26.156 1 68.5 1 MET B O 1
ATOM 2184 N N . GLU B 1 2 ? 6.398 8.602 27.281 1 77.12 2 GLU B N 1
ATOM 2185 C CA . GLU B 1 2 ? 7.652 7.875 27.125 1 77.12 2 GLU B CA 1
ATOM 2186 C C . GLU B 1 2 ? 7.879 7.488 25.656 1 77.12 2 GLU B C 1
ATOM 2188 O O . GLU B 1 2 ? 6.93 7.148 24.953 1 77.12 2 GLU B O 1
ATOM 2193 N N . ALA B 1 3 ? 9.031 7.656 25.219 1 89.12 3 ALA B N 1
ATOM 2194 C CA . ALA B 1 3 ? 9.469 7.273 23.875 1 89.12 3 ALA B CA 1
ATOM 2195 C C . ALA B 1 3 ? 9.336 5.766 23.656 1 89.12 3 ALA B C 1
ATOM 2197 O O . ALA B 1 3 ? 9.5 4.988 24.609 1 89.12 3 ALA B O 1
ATOM 2198 N N . VAL B 1 4 ? 8.836 5.414 22.562 1 96.25 4 VAL B N 1
ATOM 2199 C CA . VAL B 1 4 ? 8.703 4.004 22.219 1 96.25 4 VAL B CA 1
ATOM 2200 C C . VAL B 1 4 ? 9.641 3.664 21.062 1 96.25 4 VAL B C 1
ATOM 2202 O O . VAL B 1 4 ? 9.906 4.508 20.203 1 96.25 4 VAL B O 1
ATOM 2205 N N . VAL B 1 5 ? 10.156 2.455 21.062 1 97.75 5 VAL B N 1
ATOM 2206 C CA . VAL B 1 5 ? 11.023 1.979 20 1 97.75 5 VAL B CA 1
ATOM 2207 C C . VAL B 1 5 ? 10.414 0.736 19.359 1 97.75 5 VAL B C 1
ATOM 2209 O O . VAL B 1 5 ? 10.086 -0.23 20.047 1 97.75 5 VAL B O 1
ATOM 2212 N N . SER B 1 6 ? 10.164 0.817 18.109 1 97.56 6 SER B N 1
ATOM 2213 C CA . SER B 1 6 ? 9.727 -0.347 17.344 1 97.56 6 SER B CA 1
ATOM 2214 C C . SER B 1 6 ? 10.859 -0.909 16.5 1 97.56 6 SER B C 1
ATOM 2216 O O . SER B 1 6 ? 11.602 -0.155 15.859 1 97.56 6 SER B O 1
ATOM 2218 N N . ARG B 1 7 ? 11.094 -2.195 16.469 1 97.75 7 ARG B N 1
ATOM 2219 C CA . ARG B 1 7 ? 12.148 -2.854 15.703 1 97.75 7 ARG B CA 1
ATOM 2220 C C . ARG B 1 7 ? 11.578 -3.562 14.477 1 97.75 7 ARG B C 1
ATOM 2222 O O . ARG B 1 7 ? 10.516 -4.176 14.547 1 97.75 7 ARG B O 1
ATOM 2229 N N . HIS B 1 8 ? 12.289 -3.455 13.43 1 97.75 8 HIS B N 1
ATOM 2230 C CA . HIS B 1 8 ? 11.828 -3.986 12.148 1 97.75 8 HIS B CA 1
ATOM 2231 C C . HIS B 1 8 ? 12.969 -4.656 11.391 1 97.75 8 HIS B C 1
ATOM 2233 O O . HIS B 1 8 ? 14.141 -4.344 11.617 1 97.75 8 HIS B O 1
ATOM 2239 N N . VAL B 1 9 ? 12.602 -5.609 10.602 1 97.19 9 VAL B N 1
ATOM 2240 C CA . VAL B 1 9 ? 13.461 -6.168 9.562 1 97.19 9 VAL B CA 1
ATOM 2241 C C . VAL B 1 9 ? 12.875 -5.855 8.188 1 97.19 9 VAL B C 1
ATOM 2243 O O . VAL B 1 9 ? 11.688 -6.086 7.941 1 97.19 9 VAL B O 1
ATOM 2246 N N . ALA B 1 10 ? 13.68 -5.312 7.289 1 97.75 10 ALA B N 1
ATOM 2247 C CA . ALA B 1 10 ? 13.211 -4.887 5.973 1 97.75 10 ALA B CA 1
ATOM 2248 C C . ALA B 1 10 ? 12.945 -6.086 5.066 1 97.75 10 ALA B C 1
ATOM 2250 O O . ALA B 1 10 ? 13.852 -6.57 4.383 1 97.75 10 ALA B O 1
ATOM 2251 N N . GLY B 1 11 ? 11.703 -6.555 5.117 1 96.25 11 GLY B N 1
ATOM 2252 C CA . GLY B 1 11 ? 11.258 -7.508 4.117 1 96.25 11 GLY B CA 1
ATOM 2253 C C . GLY B 1 11 ? 10.664 -6.844 2.885 1 96.25 11 GLY B C 1
ATOM 2254 O O . GLY B 1 11 ? 10.766 -5.625 2.723 1 96.25 11 GLY B O 1
ATOM 2255 N N . MET B 1 12 ? 10.023 -7.629 2.018 1 95.25 12 MET B N 1
ATOM 2256 C CA . MET B 1 12 ? 9.484 -7.113 0.76 1 95.25 12 MET B CA 1
ATOM 2257 C C . MET B 1 12 ? 8.375 -6.105 1.018 1 95.25 12 MET B C 1
ATOM 2259 O O . MET B 1 12 ? 8.266 -5.098 0.317 1 95.25 12 MET B O 1
ATOM 2263 N N . PRO B 1 13 ? 7.59 -6.301 2.111 1 95.88 13 PRO B N 1
ATOM 2264 C CA . PRO B 1 13 ? 6.543 -5.309 2.355 1 95.88 13 PRO B CA 1
ATOM 2265 C C . PRO B 1 13 ? 7.105 -3.945 2.758 1 95.88 13 PRO B C 1
ATOM 2267 O O . PRO B 1 13 ? 6.457 -2.918 2.539 1 95.88 13 PRO B O 1
ATOM 2270 N N . GLN B 1 14 ? 8.336 -3.91 3.334 1 98.12 14 GLN B N 1
ATOM 2271 C CA . GLN B 1 14 ? 8.914 -2.674 3.846 1 98.12 14 GLN B CA 1
ATOM 2272 C C . GLN B 1 14 ? 9.703 -1.945 2.758 1 98.12 14 GLN B C 1
ATOM 2274 O O . GLN B 1 14 ? 10.109 -0.797 2.945 1 98.12 14 GLN B O 1
ATOM 2279 N N . LEU B 1 15 ? 9.828 -2.59 1.59 1 98.25 15 LEU B N 1
ATOM 2280 C CA . LEU B 1 15 ? 10.75 -2.037 0.6 1 98.25 15 LEU B CA 1
ATOM 2281 C C . LEU B 1 15 ? 10.023 -1.731 -0.705 1 98.25 15 LEU B C 1
ATOM 2283 O O . LEU B 1 15 ? 8.961 -2.293 -0.974 1 98.25 15 LEU B O 1
ATOM 2287 N N . ALA B 1 16 ? 10.539 -0.776 -1.409 1 97.75 16 ALA B N 1
ATOM 2288 C CA . ALA B 1 16 ? 10.195 -0.445 -2.791 1 97.75 16 ALA B CA 1
ATOM 2289 C C . ALA B 1 16 ? 11.438 -0.457 -3.678 1 97.75 16 ALA B C 1
ATOM 2291 O O . ALA B 1 16 ? 12.5 -0.926 -3.264 1 97.75 16 ALA B O 1
ATOM 2292 N N . TYR B 1 17 ? 11.32 0.017 -4.906 1 96.38 17 TYR B N 1
ATOM 2293 C CA . TYR B 1 17 ? 12.383 -0.024 -5.902 1 96.38 17 TYR B CA 1
ATOM 2294 C C . TYR B 1 17 ? 13.617 0.717 -5.414 1 96.38 17 TYR B C 1
ATOM 2296 O O . TYR B 1 17 ? 14.75 0.295 -5.676 1 96.38 17 TYR B O 1
ATOM 2304 N N . THR B 1 18 ? 13.43 1.771 -4.633 1 94.5 18 THR B N 1
ATOM 2305 C CA . THR B 1 18 ? 14.555 2.623 -4.273 1 94.5 18 THR B CA 1
ATOM 2306 C C . THR B 1 18 ? 14.953 2.404 -2.816 1 94.5 18 THR B C 1
ATOM 2308 O O . THR B 1 18 ? 15.633 3.246 -2.221 1 94.5 18 THR B O 1
ATOM 2311 N N . GLY B 1 19 ? 14.531 1.332 -2.223 1 96.81 19 GLY B N 1
ATOM 2312 C CA . GLY B 1 19 ? 14.852 1.062 -0.83 1 96.81 19 GLY B CA 1
ATOM 2313 C C . GLY B 1 19 ? 13.633 1.082 0.076 1 96.81 19 GLY B C 1
ATOM 2314 O O . GLY B 1 19 ? 12.586 0.536 -0.272 1 96.81 19 GLY B O 1
ATOM 2315 N N . LEU B 1 20 ? 13.812 1.691 1.257 1 98.5 20 LEU B N 1
ATOM 2316 C CA . LEU B 1 20 ? 12.711 1.745 2.215 1 98.5 20 LEU B CA 1
ATOM 2317 C C . LEU B 1 20 ? 11.5 2.447 1.61 1 98.5 20 LEU B C 1
ATOM 2319 O O . LEU B 1 20 ? 11.602 3.582 1.138 1 98.5 20 LEU B O 1
ATOM 2323 N N . SER B 1 21 ? 10.391 1.752 1.596 1 98.69 21 SER B N 1
ATOM 2324 C CA . SER B 1 21 ? 9.148 2.314 1.079 1 98.69 21 SER B CA 1
ATOM 2325 C C . SER B 1 21 ? 8.664 3.482 1.938 1 98.69 21 SER B C 1
ATOM 2327 O O . SER B 1 21 ? 8.453 3.326 3.141 1 98.69 21 SER B O 1
ATOM 2329 N N . GLU B 1 22 ? 8.516 4.629 1.324 1 98.75 22 GLU B N 1
ATOM 2330 C CA . GLU B 1 22 ? 7.961 5.766 2.057 1 98.75 22 GLU B CA 1
ATOM 2331 C C . GLU B 1 22 ? 6.527 5.48 2.504 1 98.75 22 GLU B C 1
ATOM 2333 O O . GLU B 1 22 ? 6.125 5.883 3.596 1 98.75 22 GLU B O 1
ATOM 2338 N N . ASN B 1 23 ? 5.746 4.84 1.591 1 98.62 23 ASN B N 1
ATOM 2339 C CA . ASN B 1 23 ? 4.367 4.496 1.912 1 98.62 23 ASN B CA 1
ATOM 2340 C C . ASN B 1 23 ? 4.281 3.617 3.158 1 98.62 23 ASN B C 1
ATOM 2342 O O . ASN B 1 23 ? 3.482 3.883 4.059 1 98.62 23 ASN B O 1
ATOM 2346 N N . TRP B 1 24 ? 5.129 2.631 3.223 1 98.62 24 TRP B N 1
ATOM 2347 C CA . TRP B 1 24 ? 5.18 1.784 4.41 1 98.62 24 TRP B CA 1
ATOM 2348 C C . TRP B 1 24 ? 5.574 2.596 5.641 1 98.62 24 TRP B C 1
ATOM 2350 O O . TRP B 1 24 ? 4.965 2.461 6.703 1 98.62 24 TRP B O 1
ATOM 2360 N N . LEU B 1 25 ? 6.59 3.385 5.52 1 98.81 25 LEU B N 1
ATOM 2361 C CA . LEU B 1 25 ? 7.121 4.176 6.629 1 98.81 25 LEU B CA 1
ATOM 2362 C C . LEU B 1 25 ? 6.051 5.098 7.195 1 98.81 25 LEU B C 1
ATOM 2364 O O . LEU B 1 25 ? 5.844 5.141 8.414 1 98.81 25 LEU B O 1
ATOM 2368 N N . LEU B 1 26 ? 5.359 5.793 6.297 1 98.88 26 LEU B N 1
ATOM 2369 C CA . LEU B 1 26 ? 4.344 6.738 6.75 1 98.88 26 LEU B CA 1
ATOM 2370 C C . LEU B 1 26 ? 3.193 6.012 7.441 1 98.88 26 LEU B C 1
ATOM 2372 O O . LEU B 1 26 ? 2.707 6.461 8.484 1 98.88 26 LEU B O 1
ATOM 2376 N N . LYS B 1 27 ? 2.781 4.906 6.902 1 98.56 27 LYS B N 1
ATOM 2377 C CA . LYS B 1 27 ? 1.721 4.129 7.535 1 98.56 27 LYS B CA 1
ATOM 2378 C C . LYS B 1 27 ? 2.145 3.645 8.922 1 98.56 27 LYS B C 1
ATOM 2380 O O . LYS B 1 27 ? 1.354 3.688 9.867 1 98.56 27 LYS B O 1
ATOM 2385 N N . THR B 1 28 ? 3.383 3.207 8.984 1 98.38 28 THR B N 1
ATOM 2386 C CA . THR B 1 28 ? 3.904 2.719 10.258 1 98.38 28 THR B CA 1
ATOM 2387 C C . THR B 1 28 ? 3.986 3.848 11.273 1 98.38 28 THR B C 1
ATOM 2389 O O . THR B 1 28 ? 3.535 3.697 12.414 1 98.38 28 THR B O 1
ATOM 2392 N N . CYS B 1 29 ? 4.52 4.973 10.859 1 98.75 29 CYS B N 1
ATOM 2393 C CA . CYS B 1 29 ? 4.625 6.125 11.75 1 98.75 29 CYS B CA 1
ATOM 2394 C C . CYS B 1 29 ? 3.244 6.617 12.164 1 98.75 29 CYS B C 1
ATOM 2396 O O . CYS B 1 29 ? 3.043 7.012 13.32 1 98.75 29 CYS B O 1
ATOM 2398 N N . GLY B 1 30 ? 2.338 6.637 11.18 1 98.44 30 GLY B N 1
ATOM 2399 C CA . GLY B 1 30 ? 0.971 7.012 11.508 1 98.44 30 GLY B CA 1
ATOM 2400 C C . GLY B 1 30 ? 0.342 6.109 12.555 1 98.44 30 GLY B C 1
ATOM 2401 O O . GLY B 1 30 ? -0.326 6.59 13.477 1 98.44 30 GLY B O 1
ATOM 2402 N N . ASP B 1 31 ? 0.548 4.844 12.422 1 97.38 31 ASP B N 1
ATOM 2403 C CA . ASP B 1 31 ? 0.037 3.887 13.398 1 97.38 31 ASP B CA 1
ATOM 2404 C C . ASP B 1 31 ? 0.67 4.109 14.773 1 97.38 31 ASP B C 1
ATOM 2406 O O . ASP B 1 31 ? -0.02 4.078 15.789 1 97.38 31 ASP B O 1
ATOM 2410 N N . LEU B 1 32 ? 1.967 4.316 14.766 1 97.69 32 LEU B N 1
ATOM 2411 C CA . LEU B 1 32 ? 2.67 4.598 16.016 1 97.69 32 LEU B CA 1
ATOM 2412 C C . LEU B 1 32 ? 2.133 5.867 16.672 1 97.69 32 LEU B C 1
ATOM 2414 O O . LEU B 1 32 ? 1.937 5.906 17.891 1 97.69 32 LEU B O 1
ATOM 2418 N N . HIS B 1 33 ? 1.898 6.902 15.883 1 97.75 33 HIS B N 1
ATOM 2419 C CA . HIS B 1 33 ? 1.294 8.141 16.359 1 97.75 33 HIS B CA 1
ATOM 2420 C C . HIS B 1 33 ? -0.027 7.871 17.078 1 97.75 33 HIS B C 1
ATOM 2422 O O . HIS B 1 33 ? -0.238 8.336 18.188 1 97.75 33 HIS B O 1
ATOM 2428 N N . TRP B 1 34 ? -0.854 7.051 16.391 1 95.94 34 TRP B N 1
ATOM 2429 C CA . TRP B 1 34 ? -2.182 6.754 16.922 1 95.94 34 TRP B CA 1
ATOM 2430 C C . TRP B 1 34 ? -2.09 5.945 18.219 1 95.94 34 TRP B C 1
ATOM 2432 O O . TRP B 1 34 ? -2.84 6.195 19.156 1 95.94 34 TRP B O 1
ATOM 2442 N N . ARG B 1 35 ? -1.219 5.059 18.297 1 95.62 35 ARG B N 1
ATOM 2443 C CA . ARG B 1 35 ? -1.042 4.234 19.484 1 95.62 35 ARG B CA 1
ATOM 2444 C C . ARG B 1 35 ? -0.494 5.059 20.641 1 95.62 35 ARG B C 1
ATOM 2446 O O . ARG B 1 35 ? -0.866 4.84 21.797 1 95.62 35 ARG B O 1
ATOM 2453 N N . LEU B 1 36 ? 0.399 5.957 20.312 1 96.31 36 LEU B N 1
ATOM 2454 C CA . LEU B 1 36 ? 0.946 6.836 21.344 1 96.31 36 LEU B CA 1
ATOM 2455 C C . LEU B 1 36 ? -0.139 7.742 21.922 1 96.31 36 LEU B C 1
ATOM 2457 O O . LEU B 1 36 ? -0.164 8 23.125 1 96.31 36 LEU B O 1
ATOM 2461 N N . LEU B 1 37 ? -1.031 8.227 21.031 1 95.25 37 LEU B N 1
ATOM 2462 C CA . LEU B 1 37 ? -2.172 9.008 21.5 1 95.25 37 LEU B CA 1
ATOM 2463 C C . LEU B 1 37 ? -3.023 8.195 22.469 1 95.25 37 LEU B C 1
ATOM 2465 O O . LEU B 1 37 ? -3.387 8.68 23.547 1 95.25 37 LEU B O 1
ATOM 2469 N N . ALA B 1 38 ? -3.316 6.957 22.062 1 95.06 38 ALA B N 1
ATOM 2470 C CA . ALA B 1 38 ? -4.145 6.086 22.891 1 95.06 38 ALA B CA 1
ATOM 2471 C C . ALA B 1 38 ? -3.484 5.836 24.25 1 95.06 38 ALA B C 1
ATOM 2473 O O . ALA B 1 38 ? -4.129 5.957 25.281 1 95.06 38 ALA B O 1
ATOM 2474 N N . ALA B 1 39 ? -2.203 5.527 24.188 1 93.94 39 ALA B N 1
ATOM 2475 C CA . ALA B 1 39 ? -1.46 5.266 25.422 1 93.94 39 ALA B CA 1
ATOM 2476 C C . ALA B 1 39 ? -1.491 6.477 26.344 1 93.94 39 ALA B C 1
ATOM 2478 O O . ALA B 1 39 ? -1.661 6.332 27.562 1 93.94 39 ALA B O 1
ATOM 2479 N N . GLY B 1 40 ? -1.331 7.664 25.797 1 90.94 40 GLY B N 1
ATOM 2480 C CA . GLY B 1 40 ? -1.377 8.891 26.562 1 90.94 40 GLY B CA 1
ATOM 2481 C C . GLY B 1 40 ? -2.723 9.133 27.219 1 90.94 40 GLY B C 1
ATOM 2482 O O . GLY B 1 40 ? -2.807 9.828 28.25 1 90.94 40 GLY B O 1
ATOM 2483 N N . ALA B 1 41 ? -3.729 8.586 26.641 1 91.56 41 ALA B N 1
ATOM 2484 C CA . ALA B 1 41 ? -5.078 8.742 27.172 1 91.56 41 ALA B CA 1
ATOM 2485 C C . ALA B 1 41 ? -5.465 7.547 28.031 1 91.56 41 ALA B C 1
ATOM 2487 O O . ALA B 1 41 ? -6.617 7.422 28.453 1 91.56 41 ALA B O 1
ATOM 2488 N N . GLY B 1 42 ? -4.504 6.555 28.172 1 92.06 42 GLY B N 1
ATOM 2489 C CA . GLY B 1 42 ? -4.754 5.375 29 1 92.06 42 GLY B CA 1
ATOM 2490 C C . GLY B 1 42 ? -5.555 4.309 28.266 1 92.06 42 GLY B C 1
ATOM 2491 O O . GLY B 1 42 ? -6.211 3.482 28.906 1 92.06 42 GLY B O 1
ATOM 2492 N N . LEU B 1 43 ? -5.609 4.453 26.984 1 93.75 43 LEU B N 1
ATOM 2493 C CA . LEU B 1 43 ? -6.352 3.482 26.188 1 93.75 43 LEU B CA 1
ATOM 2494 C C . LEU B 1 43 ? -5.426 2.41 25.625 1 93.75 43 LEU B C 1
ATOM 2496 O O . LEU B 1 43 ? -4.297 2.707 25.234 1 93.75 43 LEU B O 1
ATOM 2500 N N . GLY B 1 44 ? -5.879 1.155 25.594 1 92.94 44 GLY B N 1
ATOM 2501 C CA . GLY B 1 44 ? -5.129 0.068 25 1 92.94 44 GLY B CA 1
ATOM 2502 C C . GLY B 1 44 ? -5.105 0.127 23.484 1 92.94 44 GLY B C 1
ATOM 2503 O O . GLY B 1 44 ? -4.176 -0.376 22.844 1 92.94 44 GLY B O 1
ATOM 2504 N N . VAL B 1 45 ? -6.207 0.652 22.844 1 94.12 45 VAL B N 1
ATOM 2505 C CA . VAL B 1 45 ? -6.324 0.885 21.406 1 94.12 45 VAL B CA 1
ATOM 2506 C C . VAL B 1 45 ? -6.863 2.291 21.141 1 94.12 45 VAL B C 1
ATOM 2508 O O . VAL B 1 45 ? -7.484 2.893 22.031 1 94.12 45 VAL B O 1
ATOM 2511 N N . PRO B 1 46 ? -6.617 2.85 19.984 1 93.94 46 PRO B N 1
ATOM 2512 C CA . PRO B 1 46 ? -7.012 4.234 19.719 1 93.94 46 PRO B CA 1
ATOM 2513 C C . PRO B 1 46 ? -8.492 4.375 19.391 1 93.94 46 PRO B C 1
ATOM 2515 O O . PRO B 1 46 ? -8.852 4.945 18.359 1 93.94 46 PRO B O 1
ATOM 2518 N N . ASP B 1 47 ? -9.289 3.85 20.281 1 94.38 47 ASP B N 1
ATOM 2519 C CA . ASP B 1 47 ? -10.734 4.016 20.172 1 94.38 47 ASP B CA 1
ATOM 2520 C C . ASP B 1 47 ? -11.203 5.277 20.891 1 94.38 47 ASP B C 1
ATOM 2522 O O . ASP B 1 47 ? -11.688 5.203 22.016 1 94.38 47 ASP B O 1
ATOM 2526 N N . PHE B 1 48 ? -11.094 6.383 20.188 1 94.75 48 PHE B N 1
ATOM 2527 C CA . PHE B 1 48 ? -11.469 7.676 20.75 1 94.75 48 PHE B CA 1
ATOM 2528 C C . PHE B 1 48 ? -12.93 7.98 20.469 1 94.75 48 PHE B C 1
ATOM 2530 O O . PHE B 1 48 ? -13.422 7.746 19.359 1 94.75 48 PHE B O 1
ATOM 2537 N N . ARG B 1 49 ? -13.555 8.523 21.469 1 94.69 49 ARG B N 1
ATOM 2538 C CA . ARG B 1 49 ? -14.969 8.875 21.359 1 94.69 49 ARG B CA 1
ATOM 2539 C C . ARG B 1 49 ? -15.242 10.25 21.953 1 94.69 49 ARG B C 1
ATOM 2541 O O . ARG B 1 49 ? -14.531 10.695 22.875 1 94.69 49 ARG B O 1
ATOM 2548 N N . ASP B 1 50 ? -16.219 10.883 21.359 1 91.25 50 ASP B N 1
ATOM 2549 C CA . ASP B 1 50 ? -16.656 12.125 21.984 1 91.25 50 ASP B CA 1
ATOM 2550 C C . ASP B 1 50 ? -17.688 11.852 23.078 1 91.25 50 ASP B C 1
ATOM 2552 O O . ASP B 1 50 ? -17.938 10.695 23.438 1 91.25 50 ASP B O 1
ATOM 2556 N N . ALA B 1 51 ? -18.219 12.953 23.609 1 88.69 51 ALA B N 1
ATOM 2557 C CA . ALA B 1 51 ? -19.141 12.844 24.75 1 88.69 51 ALA B CA 1
ATOM 2558 C C . ALA B 1 51 ? -20.406 12.078 24.359 1 88.69 51 ALA B C 1
ATOM 2560 O O . ALA B 1 51 ? -21.016 11.414 25.203 1 88.69 51 ALA B O 1
ATOM 2561 N N . GLU B 1 52 ? -20.812 12.078 23.078 1 90.75 52 GLU B N 1
ATOM 2562 C CA . GLU B 1 52 ? -22.016 11.414 22.594 1 90.75 52 GLU B CA 1
ATOM 2563 C C . GLU B 1 52 ? -21.719 9.984 22.141 1 90.75 52 GLU B C 1
ATOM 2565 O O . GLU B 1 52 ? -22.625 9.273 21.688 1 90.75 52 GLU B O 1
ATOM 2570 N N . GLY B 1 53 ? -20.516 9.594 22.172 1 90 53 GLY B N 1
ATOM 2571 C CA . GLY B 1 53 ? -20.141 8.234 21.812 1 90 53 GLY B CA 1
ATOM 2572 C C . GLY B 1 53 ? -19.719 8.109 20.359 1 90 53 GLY B C 1
ATOM 2573 O O . GLY B 1 53 ? -19.406 7.008 19.891 1 90 53 GLY B O 1
ATOM 2574 N N . ASN B 1 54 ? -19.688 9.203 19.625 1 91 54 ASN B N 1
ATOM 2575 C CA . ASN B 1 54 ? -19.25 9.172 18.234 1 91 54 ASN B CA 1
ATOM 2576 C C . ASN B 1 54 ? -17.75 8.992 18.125 1 91 54 ASN B C 1
ATOM 2578 O O . ASN B 1 54 ? -16.984 9.492 18.953 1 91 54 ASN B O 1
ATOM 2582 N N . PRO B 1 55 ? -17.406 8.242 17.062 1 93.19 55 PRO B N 1
ATOM 2583 C CA . PRO B 1 55 ? -15.969 8.07 16.875 1 93.19 55 PRO B CA 1
ATOM 2584 C C . PRO B 1 55 ? -15.25 9.391 16.609 1 93.19 55 PRO B C 1
ATOM 2586 O O . PRO B 1 55 ? -15.781 10.25 15.891 1 93.19 55 PRO B O 1
ATOM 2589 N N . VAL B 1 56 ? -14.109 9.57 17.234 1 94.75 56 VAL B N 1
ATOM 2590 C CA . VAL B 1 56 ? -13.195 10.688 17.031 1 94.75 56 VAL B CA 1
ATOM 2591 C C . VAL B 1 56 ? -11.875 10.172 16.469 1 94.75 56 VAL B C 1
ATOM 2593 O O . VAL B 1 56 ? -11.32 9.195 16.969 1 94.75 56 VAL B O 1
ATOM 2596 N N . TYR B 1 57 ? -11.422 10.75 15.391 1 94 57 TYR B N 1
ATOM 2597 C CA . TYR B 1 57 ? -10.188 10.32 14.742 1 94 57 TYR B CA 1
ATOM 2598 C C . TYR B 1 57 ? -9.109 11.391 14.852 1 94 57 TYR B C 1
ATOM 2600 O O . TYR B 1 57 ? -9.414 12.57 15.031 1 94 57 TYR B O 1
ATOM 2608 N N . ALA B 1 58 ? -7.898 11 14.836 1 94.94 58 ALA B N 1
ATOM 2609 C CA . ALA B 1 58 ? -6.789 11.93 14.648 1 94.94 58 ALA B CA 1
ATOM 2610 C C . ALA B 1 58 ? -6.438 12.07 13.172 1 94.94 58 ALA B C 1
ATOM 2612 O O . ALA B 1 58 ? -6.027 11.094 12.523 1 94.94 58 ALA B O 1
ATOM 2613 N N . ALA B 1 59 ? -6.668 13.195 12.648 1 96.62 59 ALA B N 1
ATOM 2614 C CA . ALA B 1 59 ? -6.344 13.477 11.25 1 96.62 59 ALA B CA 1
ATOM 2615 C C . ALA B 1 59 ? -5.059 14.297 11.141 1 96.62 59 ALA B C 1
ATOM 2617 O O . ALA B 1 59 ? -4.879 15.281 11.859 1 96.62 59 ALA B O 1
ATOM 2618 N N . PHE B 1 60 ? -4.223 13.898 10.305 1 98.38 60 PHE B N 1
ATOM 2619 C CA . PHE B 1 60 ? -2.986 14.641 10.117 1 98.38 60 PHE B CA 1
ATOM 2620 C C . PHE B 1 60 ? -3.25 15.945 9.375 1 98.38 60 PHE B C 1
ATOM 2622 O O . PHE B 1 60 ? -4.027 15.984 8.422 1 98.38 60 PHE B O 1
ATOM 2629 N N . THR B 1 61 ? -2.625 17 9.852 1 98.19 61 THR B N 1
ATOM 2630 C CA . THR B 1 61 ? -2.684 18.297 9.188 1 98.19 61 THR B CA 1
ATOM 2631 C C . THR B 1 61 ? -1.359 18.609 8.492 1 98.19 61 THR B C 1
ATOM 2633 O O . THR B 1 61 ? -1.318 19.391 7.543 1 98.19 61 THR B O 1
ATOM 2636 N N . ALA B 1 62 ? -0.337 18 8.992 1 98.81 62 ALA B N 1
ATOM 2637 C CA . ALA B 1 62 ? 0.974 18.172 8.367 1 98.81 62 ALA B CA 1
ATOM 2638 C C . ALA B 1 62 ? 1.861 16.953 8.648 1 98.81 62 ALA B C 1
ATOM 2640 O O . ALA B 1 62 ? 1.85 16.406 9.75 1 98.81 62 ALA B O 1
ATOM 2641 N N . ILE B 1 63 ? 2.629 16.562 7.699 1 98.88 63 ILE B N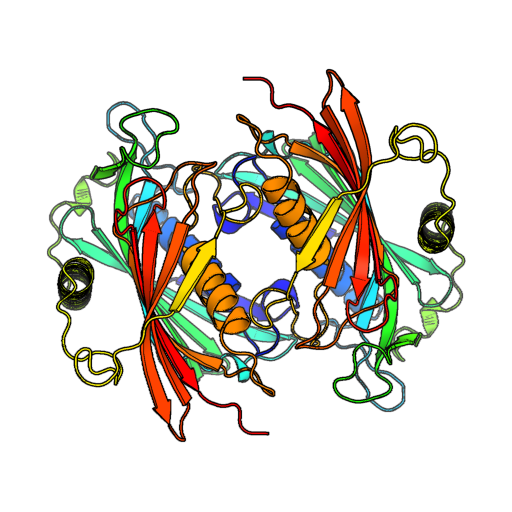 1
ATOM 2642 C CA . ILE B 1 63 ? 3.674 15.555 7.82 1 98.88 63 ILE B CA 1
ATOM 2643 C C . ILE B 1 63 ? 4.957 16.062 7.164 1 98.88 63 ILE B C 1
ATOM 2645 O O . ILE B 1 63 ? 4.918 16.641 6.082 1 98.88 63 ILE B O 1
ATOM 2649 N N . ARG B 1 64 ? 6.035 15.867 7.84 1 98.81 64 ARG B N 1
ATOM 2650 C CA . ARG B 1 64 ? 7.344 16.281 7.352 1 98.81 64 ARG B CA 1
ATOM 2651 C C . ARG B 1 64 ? 8.336 15.125 7.379 1 98.81 64 ARG B C 1
ATOM 2653 O O . ARG B 1 64 ? 8.477 14.445 8.398 1 98.81 64 ARG B O 1
ATOM 2660 N N . VAL B 1 65 ? 8.945 14.828 6.238 1 98.88 65 VAL B N 1
ATOM 2661 C CA . VAL B 1 65 ? 10.039 13.875 6.121 1 98.88 65 VAL B CA 1
ATOM 2662 C C . VAL B 1 65 ? 11.352 14.617 5.867 1 98.88 65 VAL B C 1
ATOM 2664 O O . VAL B 1 65 ? 11.414 15.5 5.012 1 98.88 65 VAL B O 1
ATOM 2667 N N . ARG B 1 66 ? 12.43 14.336 6.629 1 98.75 66 ARG B N 1
ATOM 2668 C CA . ARG B 1 66 ? 13.727 14.969 6.434 1 98.75 66 ARG B CA 1
ATOM 2669 C C . ARG B 1 66 ? 14.844 13.938 6.41 1 98.75 66 ARG B C 1
ATOM 2671 O O . ARG B 1 66 ? 14.742 12.891 7.051 1 98.75 66 ARG B O 1
ATOM 2678 N N . ASP B 1 67 ? 15.812 14.242 5.645 1 98.12 67 ASP B N 1
ATOM 2679 C CA . ASP B 1 67 ? 17.078 13.516 5.59 1 98.12 67 ASP B CA 1
ATOM 2680 C C . ASP B 1 67 ? 16.859 12.039 5.293 1 98.12 67 ASP B C 1
ATOM 2682 O O . ASP B 1 67 ? 17.438 11.172 5.941 1 98.12 67 ASP B O 1
ATOM 2686 N N . ALA B 1 68 ? 15.883 11.828 4.434 1 98.44 68 ALA B N 1
ATOM 2687 C CA . ALA B 1 68 ? 15.586 10.445 4.074 1 98.44 68 ALA B CA 1
ATOM 2688 C C . ALA B 1 68 ? 16.656 9.867 3.162 1 98.44 68 ALA B C 1
ATOM 2690 O O . ALA B 1 68 ? 17.125 10.539 2.232 1 98.44 68 ALA B O 1
ATOM 2691 N N . ALA B 1 69 ? 17.094 8.711 3.463 1 97.38 69 ALA B N 1
ATOM 2692 C CA . ALA B 1 69 ? 18.031 7.93 2.66 1 97.38 69 ALA B CA 1
ATOM 2693 C C . ALA B 1 69 ? 17.531 6.5 2.477 1 97.38 69 ALA B C 1
ATOM 2695 O O . ALA B 1 69 ? 18.188 5.547 2.896 1 97.38 69 ALA B O 1
ATOM 2696 N N . PRO B 1 70 ? 16.391 6.422 1.821 1 97.44 70 PRO B N 1
ATOM 2697 C CA . PRO B 1 70 ? 15.75 5.105 1.721 1 97.44 70 PRO B CA 1
ATOM 2698 C C . PRO B 1 70 ? 16.656 4.07 1.046 1 97.44 70 PRO B C 1
ATOM 2700 O O . PRO B 1 70 ? 16.578 2.881 1.364 1 97.44 70 PRO B O 1
ATOM 2703 N N . GLN B 1 71 ? 17.547 4.484 0.167 1 96.06 71 GLN B N 1
ATOM 2704 C CA . GLN B 1 71 ? 18.406 3.584 -0.585 1 96.06 71 GLN B CA 1
ATOM 2705 C C . GLN B 1 71 ? 19.406 2.885 0.335 1 96.06 71 GLN B C 1
ATOM 2707 O O . GLN B 1 71 ? 20.047 1.911 -0.063 1 96.06 71 GLN B O 1
ATOM 2712 N N . THR B 1 72 ? 19.5 3.354 1.542 1 96.31 72 THR B N 1
ATOM 2713 C CA . THR B 1 72 ? 20.469 2.791 2.471 1 96.31 72 THR B CA 1
ATOM 2714 C C . THR B 1 72 ? 19.875 1.612 3.232 1 96.31 72 THR B C 1
ATOM 2716 O O . THR B 1 72 ? 20.594 0.89 3.932 1 96.31 72 THR B O 1
ATOM 2719 N N . VAL B 1 73 ? 18.594 1.421 3.133 1 97.06 73 VAL B N 1
ATOM 2720 C CA . VAL B 1 73 ? 17.922 0.297 3.779 1 97.06 73 VAL B CA 1
ATOM 2721 C C . VAL B 1 73 ? 17.672 -0.809 2.758 1 97.06 73 VAL B C 1
ATOM 2723 O O . VAL B 1 73 ? 16.797 -0.675 1.894 1 97.06 73 VAL B O 1
ATOM 2726 N N . GLY B 1 74 ? 18.406 -1.868 2.855 1 95.44 74 GLY B N 1
ATOM 2727 C CA . GLY B 1 74 ? 18.297 -2.971 1.915 1 95.44 74 GLY B CA 1
ATOM 2728 C C . GLY B 1 74 ? 17.578 -4.176 2.494 1 95.44 74 GLY B C 1
ATOM 2729 O O . GLY B 1 74 ? 17.172 -4.16 3.656 1 95.44 74 GLY B O 1
ATOM 2730 N N . GLU B 1 75 ? 17.484 -5.184 1.747 1 95.44 75 GLU B N 1
ATOM 2731 C CA . GLU B 1 75 ? 16.766 -6.402 2.131 1 95.44 75 GLU B CA 1
ATOM 2732 C C . GLU B 1 75 ? 17.359 -7.008 3.4 1 95.44 75 GLU B C 1
ATOM 2734 O O . GLU B 1 75 ? 18.578 -7.098 3.543 1 95.44 75 GLU B O 1
ATOM 2739 N N . HIS B 1 76 ? 16.484 -7.293 4.34 1 95.38 76 HIS B N 1
ATOM 2740 C CA . HIS B 1 76 ? 16.766 -8.023 5.566 1 95.38 76 HIS B CA 1
ATOM 2741 C C . HIS B 1 76 ? 17.5 -7.148 6.574 1 95.38 76 HIS B C 1
ATOM 2743 O O . HIS B 1 76 ? 17.922 -7.625 7.633 1 95.38 76 HIS B O 1
ATOM 2749 N N . ALA B 1 77 ? 17.688 -5.852 6.262 1 96.88 77 ALA B N 1
ATOM 2750 C CA . ALA B 1 77 ? 18.297 -4.938 7.227 1 96.88 77 ALA B CA 1
ATOM 2751 C C . ALA B 1 77 ? 17.422 -4.785 8.469 1 96.88 77 ALA B C 1
ATOM 2753 O O . ALA B 1 77 ? 16.203 -4.609 8.359 1 96.88 77 ALA B O 1
ATOM 2754 N N . GLY B 1 78 ? 18.125 -4.922 9.602 1 97.56 78 GLY B N 1
ATOM 2755 C CA . GLY B 1 78 ? 17.453 -4.555 10.844 1 97.56 78 GLY B CA 1
ATOM 2756 C C . GLY B 1 78 ? 17.5 -3.066 11.133 1 97.56 78 GLY B C 1
ATOM 2757 O O . GLY B 1 78 ? 18.531 -2.424 10.922 1 97.56 78 GLY B O 1
ATOM 2758 N N . PHE B 1 79 ? 16.406 -2.467 11.477 1 98.5 79 PHE B N 1
ATOM 2759 C CA . PHE B 1 79 ? 16.344 -1.059 11.852 1 98.5 79 PHE B CA 1
ATOM 2760 C C . PHE B 1 79 ? 15.25 -0.815 12.883 1 98.5 79 PHE B C 1
ATOM 2762 O O . PHE B 1 79 ? 14.453 -1.711 13.18 1 98.5 79 PHE B O 1
ATOM 2769 N N . SER B 1 80 ? 15.289 0.32 13.5 1 98.62 80 SER B N 1
ATOM 2770 C CA . SER B 1 80 ? 14.297 0.669 14.508 1 98.62 80 SER B CA 1
ATOM 2771 C C . SER B 1 80 ? 13.703 2.049 14.242 1 98.62 80 SER B C 1
ATOM 2773 O O . SER B 1 80 ? 14.281 2.848 13.5 1 98.62 80 SER B O 1
ATOM 2775 N N . ILE B 1 81 ? 12.547 2.242 14.734 1 98.75 81 ILE B N 1
ATOM 2776 C CA . ILE B 1 81 ? 11.891 3.543 14.719 1 98.75 81 ILE B CA 1
ATOM 2777 C C . ILE B 1 81 ? 11.656 4.023 16.141 1 98.75 81 ILE B C 1
ATOM 2779 O O . ILE B 1 81 ? 10.867 3.428 16.891 1 98.75 81 ILE B O 1
ATOM 2783 N N . GLY B 1 82 ? 12.414 5.027 16.547 1 98.56 82 GLY B N 1
ATOM 2784 C CA . GLY B 1 82 ? 12.148 5.699 17.797 1 98.56 82 GLY B CA 1
ATOM 2785 C C . GLY B 1 82 ? 11.078 6.766 17.703 1 98.56 82 GLY B C 1
ATOM 2786 O O . GLY B 1 82 ? 11.141 7.641 16.828 1 98.56 82 GLY B O 1
ATOM 2787 N N . SER B 1 83 ? 10.062 6.711 18.594 1 98.5 83 SER B N 1
ATOM 2788 C CA . SER B 1 83 ? 8.906 7.598 18.469 1 98.5 83 SER B CA 1
ATOM 2789 C C . SER B 1 83 ? 8.555 8.258 19.797 1 98.5 83 SER B C 1
ATOM 2791 O O . SER B 1 83 ? 8.656 7.629 20.844 1 98.5 83 SER B O 1
ATOM 2793 N N . HIS B 1 84 ? 8.156 9.438 19.766 1 97.25 84 HIS B N 1
ATOM 2794 C CA . HIS B 1 84 ? 7.562 10.133 20.906 1 97.25 84 HIS B CA 1
ATOM 2795 C C . HIS B 1 84 ? 6.5 11.133 20.453 1 97.25 84 HIS B C 1
ATOM 2797 O O . HIS B 1 84 ? 6.449 11.5 19.281 1 97.25 84 HIS B O 1
ATOM 2803 N N . ILE B 1 85 ? 5.621 11.539 21.344 1 95.5 85 ILE B N 1
ATOM 2804 C CA . ILE B 1 85 ? 4.508 12.422 21 1 95.5 85 ILE B CA 1
ATOM 2805 C C . ILE B 1 85 ? 4.312 13.453 22.109 1 95.5 85 ILE B C 1
ATOM 2807 O O . ILE B 1 85 ? 4.52 13.156 23.297 1 95.5 85 ILE B O 1
ATOM 2811 N N . VAL B 1 86 ? 3.984 14.672 21.734 1 92.88 86 VAL B N 1
ATOM 2812 C CA . VAL B 1 86 ? 3.734 15.75 22.688 1 92.88 86 VAL B CA 1
ATOM 2813 C C . VAL B 1 86 ? 2.467 16.516 22.281 1 92.88 86 VAL B C 1
ATOM 2815 O O . VAL B 1 86 ? 2.127 16.594 21.109 1 92.88 86 VAL B O 1
ATOM 2818 N N . PRO B 1 87 ? 1.779 16.984 23.25 1 90.56 87 PRO B N 1
ATOM 2819 C CA . PRO B 1 87 ? 0.712 17.922 22.891 1 90.56 87 PRO B CA 1
ATOM 2820 C C . PRO B 1 87 ? 1.222 19.125 22.094 1 90.56 87 PRO B C 1
ATOM 2822 O O . PRO B 1 87 ? 2.338 19.594 22.328 1 90.56 87 PRO B O 1
ATOM 2825 N N . ALA B 1 88 ? 0.421 19.594 21.188 1 92 88 ALA B N 1
ATOM 2826 C CA . ALA B 1 88 ? 0.856 20.656 20.297 1 92 88 ALA B CA 1
ATOM 2827 C C . ALA B 1 88 ? -0.136 21.812 20.297 1 92 88 ALA B C 1
ATOM 2829 O O . ALA B 1 88 ? -0.25 22.547 19.297 1 92 88 ALA B O 1
ATOM 2830 N N . GLY B 1 89 ? -0.908 21.953 21.375 1 85.5 89 GLY B N 1
ATOM 2831 C CA . GLY B 1 89 ? -1.882 23.031 21.5 1 85.5 89 GLY B CA 1
ATOM 2832 C C . GLY B 1 89 ? -3.295 22.594 21.156 1 85.5 89 GLY B C 1
ATOM 2833 O O . GLY B 1 89 ? -3.555 22.125 20.047 1 85.5 89 GLY B O 1
ATOM 2834 N N . GLY B 1 90 ? -4.176 22.781 22.141 1 84.19 90 GLY B N 1
ATOM 2835 C CA . GLY B 1 90 ? -5.562 22.391 21.922 1 84.19 90 GLY B CA 1
ATOM 2836 C C . GLY B 1 90 ? -5.73 20.906 21.656 1 84.19 90 GLY B C 1
ATOM 2837 O O . GLY B 1 90 ? -5.289 20.078 22.453 1 84.19 90 GLY B O 1
ATOM 2838 N N . VAL B 1 91 ? -6.328 20.656 20.438 1 88.25 91 VAL B N 1
ATOM 2839 C CA . VAL B 1 91 ? -6.664 19.281 20.062 1 88.25 91 VAL B CA 1
ATOM 2840 C C . VAL B 1 91 ? -5.559 18.703 19.188 1 88.25 91 VAL B C 1
ATOM 2842 O O . VAL B 1 91 ? -5.723 17.625 18.594 1 88.25 91 VAL B O 1
ATOM 2845 N N . LYS B 1 92 ? -4.457 19.422 19.141 1 93.62 92 LYS B N 1
ATOM 2846 C CA . LYS B 1 92 ? -3.379 18.984 18.266 1 93.62 92 LYS B CA 1
ATOM 2847 C C . LYS B 1 92 ? -2.322 18.203 19.031 1 93.62 92 LYS B C 1
ATOM 2849 O O . LYS B 1 92 ? -2.129 18.438 20.234 1 93.62 92 LYS B O 1
ATOM 2854 N N . HIS B 1 93 ? -1.687 17.312 18.344 1 95.44 93 HIS B N 1
ATOM 2855 C CA . HIS B 1 93 ? -0.551 16.562 18.859 1 95.44 93 HIS B CA 1
ATOM 2856 C C . HIS B 1 93 ? 0.527 16.391 17.797 1 95.44 93 HIS B C 1
ATOM 2858 O O . HIS B 1 93 ? 0.223 16.328 16.609 1 95.44 93 HIS B O 1
ATOM 2864 N N . LEU B 1 94 ? 1.759 16.375 18.266 1 97.25 94 LEU B N 1
ATOM 2865 C CA . LEU B 1 94 ? 2.906 16.25 17.375 1 97.25 94 LEU B CA 1
ATOM 2866 C C . LEU B 1 94 ? 3.766 15.047 17.75 1 97.25 94 LEU B C 1
ATOM 2868 O O . LEU B 1 94 ? 4.109 14.875 18.922 1 97.25 94 LEU B O 1
ATOM 2872 N N . SER B 1 95 ? 3.998 14.188 16.797 1 98 95 SER B N 1
ATOM 2873 C CA . SER B 1 95 ? 4.926 13.086 17.031 1 98 95 SER B CA 1
ATOM 2874 C C . SER B 1 95 ? 6.16 13.203 16.141 1 98 95 SER B C 1
ATOM 2876 O O . SER B 1 95 ? 6.109 13.82 15.078 1 98 95 SER B O 1
ATOM 2878 N N . GLU B 1 96 ? 7.203 12.68 16.656 1 98.31 96 GLU B N 1
ATOM 2879 C CA . GLU B 1 96 ? 8.453 12.539 15.914 1 98.31 96 GLU B CA 1
ATOM 2880 C C . GLU B 1 96 ? 8.914 11.086 15.875 1 98.31 96 GLU B C 1
ATOM 2882 O O . GLU B 1 96 ? 8.836 10.375 16.875 1 98.31 96 GLU B O 1
ATOM 2887 N N . HIS B 1 97 ? 9.312 10.664 14.727 1 98.81 97 HIS B N 1
ATOM 2888 C CA . HIS B 1 97 ? 9.781 9.305 14.469 1 98.81 97 HIS B CA 1
ATOM 2889 C C . HIS B 1 97 ? 11.156 9.305 13.805 1 98.81 97 HIS B C 1
ATOM 2891 O O . HIS B 1 97 ? 11.336 9.93 12.758 1 98.81 97 HIS B O 1
ATOM 2897 N N . ALA B 1 98 ? 12.086 8.672 14.367 1 98.75 98 ALA B N 1
ATOM 2898 C CA . ALA B 1 98 ? 13.438 8.57 13.805 1 98.75 98 ALA B CA 1
ATOM 2899 C C . ALA B 1 98 ? 13.758 7.137 13.398 1 98.75 98 ALA B C 1
ATOM 2901 O O . ALA B 1 98 ? 13.68 6.223 14.227 1 98.75 98 ALA B O 1
ATOM 2902 N N . VAL B 1 99 ? 14.039 6.953 12.125 1 98.75 99 VAL B N 1
ATOM 2903 C CA . VAL B 1 99 ? 14.469 5.648 11.641 1 98.75 99 VAL B CA 1
ATOM 2904 C C . VAL B 1 99 ? 15.969 5.469 11.891 1 98.75 99 VAL B C 1
ATOM 2906 O O . VAL B 1 99 ? 16.781 6.215 11.352 1 98.75 99 VAL B O 1
ATOM 2909 N N . ASP B 1 100 ? 16.25 4.512 12.656 1 98.44 100 ASP B N 1
ATOM 2910 C CA . ASP B 1 100 ? 17.625 4.281 13.062 1 98.44 100 ASP B CA 1
ATOM 2911 C C . ASP B 1 100 ? 18.125 2.926 12.562 1 98.44 100 ASP B C 1
ATOM 2913 O O . ASP B 1 100 ? 17.453 1.906 12.742 1 98.44 100 ASP B O 1
ATOM 2917 N N . MET B 1 101 ? 19.172 2.939 11.867 1 97.94 101 MET B N 1
ATOM 2918 C CA . MET B 1 101 ? 19.859 1.722 11.453 1 97.94 101 MET B CA 1
ATOM 2919 C C . MET B 1 101 ? 21.328 1.762 11.859 1 97.94 101 MET B C 1
ATOM 2921 O O . MET B 1 101 ? 22.109 2.545 11.32 1 97.94 101 MET B O 1
ATOM 2925 N N . HIS B 1 102 ? 21.719 0.924 12.828 1 96.19 102 HIS B N 1
ATOM 2926 C CA . HIS B 1 102 ? 23.078 0.816 13.336 1 96.19 102 HIS B CA 1
ATOM 2927 C C . HIS B 1 102 ? 23.578 2.154 13.875 1 96.19 102 HIS B C 1
ATOM 2929 O O . HIS B 1 102 ? 24.719 2.555 13.609 1 96.19 102 HIS B O 1
ATOM 2935 N N . GLY B 1 103 ? 22.734 2.939 14.445 1 95.5 103 GLY B N 1
ATOM 2936 C CA . GLY B 1 103 ? 23.109 4.176 15.102 1 95.5 103 GLY B CA 1
ATOM 2937 C C . GLY B 1 103 ? 23.031 5.391 14.195 1 95.5 103 GLY B C 1
ATOM 2938 O O . GLY B 1 103 ? 23.188 6.523 14.648 1 95.5 103 GLY B O 1
ATOM 2939 N N . ASP B 1 104 ? 22.734 5.125 12.906 1 97 104 ASP B N 1
ATOM 2940 C CA . ASP B 1 104 ? 22.609 6.227 11.961 1 97 104 ASP B CA 1
ATOM 2941 C C . ASP B 1 104 ? 21.141 6.5 11.633 1 97 104 ASP B C 1
ATOM 2943 O O . ASP B 1 104 ? 20.375 5.574 11.375 1 97 104 ASP B O 1
ATOM 2947 N N . CYS B 1 105 ? 20.812 7.773 11.625 1 97 105 CYS B N 1
ATOM 2948 C CA . CYS B 1 105 ? 19.469 8.156 11.242 1 97 105 CYS B CA 1
ATOM 2949 C C . CYS B 1 105 ? 19.281 8.07 9.734 1 97 105 CYS B C 1
ATOM 2951 O O . CYS B 1 105 ? 20.031 8.672 8.977 1 97 105 CYS B O 1
ATOM 2953 N N . ARG B 1 106 ? 18.281 7.332 9.312 1 98.31 106 ARG B N 1
ATOM 2954 C CA . ARG B 1 106 ? 18.047 7.102 7.891 1 98.31 106 ARG B CA 1
ATOM 2955 C C . ARG B 1 106 ? 16.859 7.918 7.387 1 98.31 106 ARG B C 1
ATOM 2957 O O . ARG B 1 106 ? 16.672 8.07 6.18 1 98.31 106 ARG B O 1
ATOM 2964 N N . ALA B 1 107 ? 16.094 8.461 8.312 1 98.62 107 ALA B N 1
ATOM 2965 C CA . ALA B 1 107 ? 14.984 9.375 8.031 1 98.62 107 ALA B CA 1
ATOM 2966 C C . ALA B 1 107 ? 14.367 9.898 9.32 1 98.62 107 ALA B C 1
ATOM 2968 O O . ALA B 1 107 ? 14.406 9.227 10.352 1 98.62 107 ALA B O 1
ATOM 2969 N N . SER B 1 108 ? 13.828 11.055 9.297 1 98.75 108 SER B N 1
ATOM 2970 C CA . SER B 1 108 ? 13 11.609 10.367 1 98.75 108 SER B CA 1
ATOM 2971 C C . SER B 1 108 ? 11.617 12 9.852 1 98.75 108 SER B C 1
ATOM 2973 O O . SER B 1 108 ? 11.5 12.625 8.797 1 98.75 108 SER B O 1
ATOM 2975 N N . VAL B 1 109 ? 10.625 11.594 10.547 1 98.88 109 VAL B N 1
ATOM 2976 C CA . VAL B 1 109 ? 9.242 11.906 10.195 1 98.88 109 VAL B CA 1
ATOM 2977 C C . VAL B 1 109 ? 8.578 12.664 11.344 1 98.88 109 VAL B C 1
ATOM 2979 O O . VAL B 1 109 ? 8.609 12.219 12.492 1 98.88 109 VAL B O 1
ATOM 2982 N N . THR B 1 110 ? 8.031 13.812 11.094 1 98.81 110 THR B N 1
ATOM 2983 C CA . THR B 1 110 ? 7.23 14.594 12.031 1 98.81 110 THR B CA 1
ATOM 2984 C C . THR B 1 110 ? 5.773 14.641 11.586 1 98.81 110 THR B C 1
ATOM 2986 O O . THR B 1 110 ? 5.48 14.906 10.414 1 98.81 110 THR B O 1
ATOM 2989 N N . MET B 1 111 ? 4.906 14.367 12.477 1 98.75 111 MET B N 1
ATOM 2990 C CA . MET B 1 111 ? 3.488 14.305 12.133 1 98.75 111 MET B CA 1
ATOM 2991 C C . MET B 1 111 ? 2.656 15.148 13.094 1 98.75 111 MET B C 1
ATOM 2993 O O . MET B 1 111 ? 2.727 14.961 14.312 1 98.75 111 MET B O 1
ATOM 2997 N N . LEU B 1 112 ? 1.933 16.062 12.594 1 98.44 112 LEU B N 1
ATOM 2998 C CA . LEU B 1 112 ? 1.007 16.891 13.352 1 98.44 112 LEU B CA 1
ATOM 2999 C C . LEU B 1 112 ? -0.438 16.484 13.086 1 98.44 112 LEU B C 1
ATOM 3001 O O . LEU B 1 112 ? -0.863 16.406 11.93 1 98.44 112 LEU B O 1
ATOM 3005 N N . SER B 1 113 ? -1.139 16.141 14.117 1 97.31 113 SER B N 1
ATOM 3006 C CA . SER B 1 113 ? -2.529 15.727 13.953 1 97.31 113 SER B CA 1
ATOM 3007 C C . SER B 1 113 ? -3.467 16.594 14.781 1 97.31 113 SER B C 1
ATOM 3009 O O . SER B 1 113 ? -3.021 17.328 15.672 1 97.31 113 SER B O 1
ATOM 3011 N N . THR B 1 114 ? -4.711 16.594 14.422 1 95.75 114 THR B N 1
ATOM 3012 C CA . THR B 1 114 ? -5.809 17.156 15.195 1 95.75 114 THR B CA 1
ATOM 3013 C C . THR B 1 114 ? -6.953 16.156 15.32 1 95.75 114 THR B C 1
ATOM 3015 O O . THR B 1 114 ? -7.176 15.344 14.422 1 95.75 114 THR B O 1
ATOM 3018 N N . PHE B 1 115 ? -7.707 16.188 16.391 1 95.44 115 PHE B N 1
ATOM 3019 C CA . PHE B 1 115 ? -8.859 15.312 16.547 1 95.44 115 PHE B CA 1
ATOM 3020 C C . PHE B 1 115 ? -10.055 15.844 15.766 1 95.44 115 PHE B C 1
ATOM 3022 O O . PHE B 1 115 ? -10.359 17.031 15.836 1 95.44 115 PHE B O 1
ATOM 3029 N N . ILE B 1 116 ? -10.68 14.859 15.016 1 95.25 116 ILE B N 1
ATOM 3030 C CA . ILE B 1 116 ? -11.812 15.273 14.195 1 95.25 116 ILE B CA 1
ATOM 3031 C C . ILE B 1 116 ? -12.953 14.273 14.344 1 95.25 116 ILE B C 1
ATOM 3033 O O . ILE B 1 116 ? -12.734 13.117 14.719 1 95.25 116 ILE B O 1
ATOM 3037 N N . ARG B 1 117 ? -14.133 14.742 14.008 1 94 117 ARG B N 1
ATOM 3038 C CA . ARG B 1 117 ? -15.297 13.883 13.82 1 94 117 ARG B CA 1
ATOM 3039 C C . ARG B 1 117 ? -16.125 14.32 12.617 1 94 117 ARG B C 1
ATOM 3041 O O . ARG B 1 117 ? -16.125 15.5 12.258 1 94 117 ARG B O 1
ATOM 3048 N N . ARG B 1 118 ? -16.766 13.336 12.039 1 92.25 118 ARG B N 1
ATOM 3049 C CA . ARG B 1 118 ? -17.719 13.664 10.992 1 92.25 118 ARG B CA 1
ATOM 3050 C C . ARG B 1 118 ? -19.031 14.156 11.578 1 92.25 118 ARG B C 1
ATOM 3052 O O . ARG B 1 118 ? -19.516 13.609 12.57 1 92.25 118 ARG B O 1
ATOM 3059 N N . THR B 1 119 ? -19.562 15.172 10.906 1 91.88 119 THR B N 1
ATOM 3060 C CA . THR B 1 119 ? -20.859 15.656 11.352 1 91.88 119 THR B CA 1
ATOM 3061 C C . THR B 1 119 ? -21.984 14.969 10.594 1 91.88 119 THR B C 1
ATOM 3063 O O . THR B 1 119 ? -23.125 14.945 11.047 1 91.88 119 THR B O 1
ATOM 3066 N N . ARG B 1 120 ? -21.656 14.531 9.398 1 92 120 ARG B N 1
ATOM 3067 C CA . ARG B 1 120 ? -22.609 13.766 8.594 1 92 120 ARG B CA 1
ATOM 3068 C C . ARG B 1 120 ? -22.016 12.414 8.211 1 92 120 ARG B C 1
ATOM 3070 O O . ARG B 1 120 ? -20.859 12.32 7.805 1 92 120 ARG B O 1
ATOM 3077 N N . ASP B 1 121 ? -22.875 11.461 8.242 1 86.19 121 ASP B N 1
ATOM 3078 C CA . ASP B 1 121 ? -22.453 10.094 7.957 1 86.19 121 ASP B CA 1
ATOM 3079 C C . ASP B 1 121 ? -21.969 9.961 6.516 1 86.19 121 ASP B C 1
ATOM 3081 O O . ASP B 1 121 ? -22.594 10.469 5.59 1 86.19 121 ASP B O 1
ATOM 3085 N N . ARG B 1 122 ? -20.875 9.453 6.266 1 87.62 122 ARG B N 1
ATOM 3086 C CA . ARG B 1 122 ? -20.281 9.094 4.98 1 87.62 122 ARG B CA 1
ATOM 3087 C C . ARG B 1 122 ? -19.922 10.336 4.18 1 87.62 122 ARG B C 1
ATOM 3089 O O . ARG B 1 122 ? -19.812 10.281 2.953 1 87.62 122 ARG B O 1
ATOM 3096 N N . ASP B 1 123 ? -19.859 11.422 4.867 1 93.69 123 ASP B N 1
ATOM 3097 C CA . ASP B 1 123 ? -19.438 12.648 4.195 1 93.69 123 ASP B CA 1
ATOM 3098 C C . ASP B 1 123 ? -18.109 13.148 4.742 1 93.69 123 ASP B C 1
ATOM 3100 O O . ASP B 1 123 ? -18.062 13.859 5.754 1 93.69 123 ASP B O 1
ATOM 3104 N N . ASN B 1 124 ? -17.078 12.93 4.031 1 94.62 124 ASN B N 1
ATOM 3105 C CA . ASN B 1 124 ? -15.719 13.266 4.445 1 94.62 124 ASN B CA 1
ATOM 3106 C C . ASN B 1 124 ? -15.461 14.766 4.371 1 94.62 124 ASN B C 1
ATOM 3108 O O . ASN B 1 124 ? -14.422 15.242 4.824 1 94.62 124 ASN B O 1
ATOM 3112 N N . ARG B 1 125 ? -16.391 15.555 3.928 1 93 125 ARG B N 1
ATOM 3113 C CA . ARG B 1 125 ? -16.234 17 3.832 1 93 125 ARG B CA 1
ATOM 3114 C C . ARG B 1 125 ? -16.828 17.703 5.051 1 93 125 ARG B C 1
ATOM 3116 O O . ARG B 1 125 ? -16.688 18.906 5.211 1 93 125 ARG B O 1
ATOM 3123 N N . SER B 1 126 ? -17.406 16.859 5.867 1 92.44 126 SER B N 1
ATOM 3124 C CA . SER B 1 126 ? -18.141 17.422 6.988 1 92.44 126 SER B CA 1
ATOM 3125 C C . SER B 1 126 ? -17.359 17.297 8.289 1 92.44 126 SER B C 1
ATOM 3127 O O . SER B 1 126 ? -17.938 17.312 9.375 1 92.44 126 SER B O 1
ATOM 3129 N N . VAL B 1 127 ? -16.094 17.156 8.172 1 91.31 127 VAL B N 1
ATOM 3130 C CA . VAL B 1 127 ? -15.281 16.891 9.359 1 91.31 127 VAL B CA 1
ATOM 3131 C C . VAL B 1 127 ? -15.086 18.188 10.141 1 91.31 127 VAL B C 1
ATOM 3133 O O . VAL B 1 127 ? -14.875 19.25 9.555 1 91.31 127 VAL B O 1
ATOM 3136 N N . VAL B 1 128 ? -15.234 18.109 11.523 1 92.38 128 VAL B N 1
ATOM 3137 C CA . VAL B 1 128 ? -14.977 19.234 12.422 1 92.38 128 VAL B CA 1
ATOM 3138 C C . VAL B 1 128 ? -14.008 18.812 13.523 1 92.38 128 VAL B C 1
ATOM 3140 O O . VAL B 1 128 ? -13.922 17.625 13.859 1 92.38 128 VAL B O 1
ATOM 3143 N N . ARG B 1 129 ? -13.297 19.75 14.117 1 91.69 129 ARG B N 1
ATOM 3144 C CA . ARG B 1 129 ? -12.391 19.484 15.234 1 91.69 129 ARG B CA 1
ATOM 3145 C C . ARG B 1 129 ? -13.172 19.203 16.516 1 91.69 129 ARG B C 1
ATOM 3147 O O . ARG B 1 129 ? -14.211 19.812 16.766 1 91.69 129 ARG B O 1
ATOM 3154 N N . THR B 1 130 ? -12.656 18.234 17.188 1 91 130 THR B N 1
ATOM 3155 C CA . THR B 1 130 ? -13.289 17.859 18.453 1 91 130 THR B CA 1
ATOM 3156 C C . THR B 1 130 ? -12.273 17.234 19.391 1 91 130 THR B C 1
ATOM 3158 O O . THR B 1 130 ? -11.227 16.734 18.953 1 91 130 THR B O 1
ATOM 3161 N N . MET B 1 131 ? -12.539 17.344 20.672 1 87.44 131 MET B N 1
ATOM 3162 C CA . MET B 1 131 ? -11.711 16.672 21.672 1 87.44 131 MET B CA 1
ATOM 3163 C C . MET B 1 131 ? -12.391 15.422 22.203 1 87.44 131 MET B C 1
ATOM 3165 O O . MET B 1 131 ? -13.539 15.477 22.641 1 87.44 131 MET B O 1
ATOM 3169 N N . PRO B 1 132 ? -11.617 14.352 22.016 1 92 132 PRO B N 1
ATOM 3170 C CA . PRO B 1 132 ? -12.227 13.188 22.672 1 92 132 PRO B CA 1
ATOM 3171 C C . PRO B 1 132 ? -12.32 13.336 24.188 1 92 132 PRO B C 1
ATOM 3173 O O . PRO B 1 132 ? -11.492 14.016 24.797 1 92 132 PRO B O 1
ATOM 3176 N N . THR B 1 133 ? -13.227 12.648 24.75 1 90.5 133 THR B N 1
ATOM 3177 C CA . THR B 1 133 ? -13.523 12.773 26.172 1 90.5 133 THR B CA 1
ATOM 3178 C C . THR B 1 133 ? -12.312 12.367 27.016 1 90.5 133 THR B C 1
ATOM 3180 O O . THR B 1 133 ? -11.977 13.039 27.984 1 90.5 133 THR B O 1
ATOM 3183 N N . VAL B 1 134 ? -11.664 11.352 26.578 1 88.44 134 VAL B N 1
ATOM 3184 C CA . VAL B 1 134 ? -10.586 10.766 27.375 1 88.44 134 VAL B CA 1
ATOM 3185 C C . VAL B 1 134 ? -9.359 11.672 27.328 1 88.44 134 VAL B C 1
ATOM 3187 O O . VAL B 1 134 ? -8.438 11.516 28.125 1 88.44 134 VAL B O 1
ATOM 3190 N N . ALA B 1 135 ? -9.352 12.609 26.438 1 82 135 ALA B N 1
ATOM 3191 C CA . ALA B 1 135 ? -8.18 13.469 26.281 1 82 135 ALA B CA 1
ATOM 3192 C C . ALA B 1 135 ? -8.477 14.891 26.734 1 82 135 ALA B C 1
ATOM 3194 O O . ALA B 1 135 ? -7.746 15.828 26.391 1 82 135 ALA B O 1
ATOM 3195 N N . ALA B 1 136 ? -9.469 15.062 27.484 1 79.12 136 ALA B N 1
ATOM 3196 C CA . ALA B 1 136 ? -9.875 16.391 27.922 1 79.12 136 ALA B CA 1
ATOM 3197 C C . ALA B 1 136 ? -8.766 17.078 28.703 1 79.12 136 ALA B C 1
ATOM 3199 O O . ALA B 1 136 ? -8.641 18.297 28.688 1 79.12 136 ALA B O 1
ATOM 3200 N N . GLN B 1 137 ? -7.93 16.234 29.25 1 76.56 137 GLN B N 1
ATOM 3201 C CA . GLN B 1 137 ? -6.883 16.781 30.109 1 76.56 137 GLN B CA 1
ATOM 3202 C C . GLN B 1 137 ? -5.754 17.391 29.281 1 76.56 137 GLN B C 1
ATOM 3204 O O . GLN B 1 137 ? -4.93 18.141 29.797 1 76.56 137 GLN B O 1
ATOM 3209 N N . TRP B 1 138 ? -5.746 17.078 28.016 1 80.88 138 TRP B N 1
ATOM 3210 C CA . TRP B 1 138 ? -4.684 17.562 27.141 1 80.88 138 TRP B CA 1
ATOM 3211 C C . TRP B 1 138 ? -4.965 19 26.688 1 80.88 138 TRP B C 1
ATOM 3213 O O . TRP B 1 138 ? -4.086 19.656 26.141 1 80.88 138 TRP B O 1
ATOM 3223 N N . ALA B 1 139 ? -6.125 19.562 26.859 1 73.5 139 ALA B N 1
ATOM 3224 C CA . ALA B 1 139 ? -6.594 20.844 26.344 1 73.5 139 ALA B CA 1
ATOM 3225 C C . ALA B 1 139 ? -5.723 21.984 26.844 1 73.5 139 ALA B C 1
ATOM 3227 O O . ALA B 1 139 ? -5.625 23.031 26.203 1 73.5 139 ALA B O 1
ATOM 3228 N N . GLY B 1 140 ? -4.961 21.828 27.828 1 73.5 140 GLY B N 1
ATOM 3229 C CA . GLY B 1 140 ? -4.258 22.953 28.438 1 73.5 140 GLY B CA 1
ATOM 3230 C C . GLY B 1 140 ? -2.824 23.078 27.953 1 73.5 140 GLY B C 1
ATOM 3231 O O . GLY B 1 140 ? -2.15 24.062 28.266 1 73.5 140 GLY B O 1
ATOM 3232 N N . ALA B 1 141 ? -2.383 22.25 27.078 1 76.81 141 ALA B N 1
ATOM 3233 C CA . ALA B 1 141 ? -0.985 22.297 26.672 1 76.81 141 ALA B CA 1
ATOM 3234 C C . ALA B 1 141 ? -0.778 23.328 25.562 1 76.81 141 ALA B C 1
ATOM 3236 O O . ALA B 1 141 ? -1.626 23.469 24.672 1 76.81 141 ALA B O 1
ATOM 3237 N N . GLY B 1 142 ? 0.255 24.203 25.609 1 78.88 142 GLY B N 1
ATOM 3238 C CA . GLY B 1 142 ? 0.604 25.141 24.547 1 78.88 142 GLY B CA 1
ATOM 3239 C C . GLY B 1 142 ? 1.296 24.484 23.375 1 78.88 142 GLY B C 1
ATOM 3240 O O . GLY B 1 142 ? 1.776 23.344 23.484 1 78.88 142 GLY B O 1
ATOM 3241 N N . PRO B 1 143 ? 1.199 25.156 22.25 1 81.75 143 PRO B N 1
ATOM 3242 C CA . PRO B 1 143 ? 1.868 24.594 21.078 1 81.75 143 PRO B CA 1
ATOM 3243 C C . PRO B 1 143 ? 3.389 24.578 21.219 1 81.75 143 PRO B C 1
ATOM 3245 O O . PRO B 1 143 ? 3.973 25.484 21.812 1 81.75 143 PRO B O 1
ATOM 3248 N N . SER B 1 144 ? 3.904 23.469 20.844 1 86.25 144 SER B N 1
ATOM 3249 C CA . SER B 1 144 ? 5.352 23.469 20.672 1 86.25 144 SER B CA 1
ATOM 3250 C C . SER B 1 144 ? 5.766 24.359 19.5 1 86.25 144 SER B C 1
ATOM 3252 O O . SER B 1 144 ? 4.961 24.641 18.609 1 86.25 144 SER B O 1
ATOM 3254 N N . ALA B 1 145 ? 7 24.797 19.484 1 91.5 145 ALA B N 1
ATOM 3255 C CA . ALA B 1 145 ? 7.523 25.641 18.406 1 91.5 145 ALA B CA 1
ATOM 3256 C C . ALA B 1 145 ? 7.422 24.922 17.062 1 91.5 145 ALA B C 1
ATOM 3258 O O . ALA B 1 145 ? 7.051 25.531 16.062 1 91.5 145 ALA B O 1
ATOM 3259 N N . GLN B 1 146 ? 7.656 23.688 17.094 1 94.81 146 GLN B N 1
ATOM 3260 C CA . GLN B 1 146 ? 7.613 22.906 15.867 1 94.81 146 GLN B CA 1
ATOM 3261 C C . GLN B 1 146 ? 6.188 22.812 15.328 1 94.81 146 GLN B C 1
ATOM 3263 O O . GLN B 1 146 ? 5.957 22.969 14.133 1 94.81 146 GLN B O 1
ATOM 3268 N N . ALA B 1 147 ? 5.289 22.578 16.188 1 96.06 147 ALA B N 1
ATOM 3269 C CA . ALA B 1 147 ? 3.887 22.5 15.789 1 96.06 147 ALA B CA 1
ATOM 3270 C C . ALA B 1 147 ? 3.402 23.828 15.219 1 96.06 147 ALA B C 1
ATOM 3272 O O . ALA B 1 147 ? 2.697 23.859 14.211 1 96.06 147 ALA B O 1
ATOM 3273 N N . ALA B 1 148 ? 3.783 24.906 15.883 1 95.5 148 ALA B N 1
ATOM 3274 C CA . ALA B 1 148 ? 3.406 26.234 15.43 1 95.5 148 ALA B CA 1
ATOM 3275 C C . ALA B 1 148 ? 3.967 26.516 14.039 1 95.5 148 ALA B C 1
ATOM 3277 O O . ALA B 1 148 ? 3.27 27.062 13.172 1 95.5 148 ALA B O 1
ATOM 3278 N N . GLU B 1 149 ? 5.176 26.141 13.867 1 96.62 149 GLU B N 1
ATOM 3279 C CA . GLU B 1 149 ? 5.82 26.344 12.578 1 96.62 149 GLU B CA 1
ATOM 3280 C C . GLU B 1 149 ? 5.102 25.578 11.477 1 96.62 149 GLU B C 1
ATOM 3282 O O . GLU B 1 149 ? 4.824 26.125 10.406 1 96.62 149 GLU B O 1
ATOM 3287 N N . LEU B 1 150 ? 4.785 24.312 11.703 1 97.5 150 LEU B N 1
ATOM 3288 C CA . LEU B 1 150 ? 4.105 23.469 10.719 1 97.5 150 LEU B CA 1
ATOM 3289 C C . LEU B 1 150 ? 2.717 24.016 10.406 1 97.5 150 LEU B C 1
ATOM 3291 O O . LEU B 1 150 ? 2.297 24.031 9.25 1 97.5 150 LEU B O 1
ATOM 3295 N N . SER B 1 151 ? 2.061 24.516 11.453 1 96.56 151 SER B N 1
ATOM 3296 C CA . SER B 1 151 ? 0.727 25.078 11.258 1 96.56 151 SER B CA 1
ATOM 3297 C C . SER B 1 151 ? 0.779 26.344 10.414 1 96.56 151 SER B C 1
ATOM 3299 O O . SER B 1 151 ? -0.071 26.547 9.547 1 96.56 151 SER B O 1
ATOM 3301 N N . LEU B 1 152 ? 1.75 27.156 10.711 1 96.5 152 LEU B N 1
ATOM 3302 C CA . LEU B 1 152 ? 1.909 28.375 9.945 1 96.5 152 LEU B CA 1
ATOM 3303 C C . LEU B 1 152 ? 2.229 28.062 8.484 1 96.5 152 LEU B C 1
ATOM 3305 O O . LEU B 1 152 ? 1.654 28.672 7.574 1 96.5 152 LEU B O 1
ATOM 3309 N N . LEU B 1 153 ? 3.129 27.125 8.258 1 97.5 153 LEU B N 1
ATOM 3310 C CA . LEU B 1 153 ? 3.477 26.734 6.898 1 97.5 153 LEU B CA 1
ATOM 3311 C C . LEU B 1 153 ? 2.26 26.172 6.168 1 97.5 153 LEU B C 1
ATOM 3313 O O . LEU B 1 153 ? 2.02 26.516 5.004 1 97.5 153 LEU B O 1
ATOM 3317 N N . ALA B 1 154 ? 1.482 25.328 6.855 1 97.81 154 ALA B N 1
ATOM 3318 C CA . ALA B 1 154 ? 0.268 24.781 6.266 1 97.81 154 ALA B CA 1
ATOM 3319 C C . ALA B 1 154 ? -0.674 25.875 5.797 1 97.81 154 ALA B C 1
ATOM 3321 O O . ALA B 1 154 ? -1.236 25.797 4.703 1 97.81 154 ALA B O 1
ATOM 3322 N N . ARG B 1 155 ? -0.797 26.922 6.578 1 97.44 155 ARG B N 1
ATOM 3323 C CA . ARG B 1 155 ? -1.665 28.031 6.227 1 97.44 155 ARG B CA 1
ATOM 3324 C C . ARG B 1 155 ? -1.136 28.781 5.004 1 97.44 155 ARG B C 1
ATOM 3326 O O . ARG B 1 155 ? -1.908 29.172 4.129 1 97.44 155 ARG B O 1
ATOM 3333 N N . ARG B 1 156 ? 0.123 28.969 4.996 1 97.69 156 ARG B N 1
ATOM 3334 C CA . ARG B 1 156 ? 0.736 29.656 3.865 1 97.69 156 ARG B CA 1
ATOM 3335 C C . ARG B 1 156 ? 0.518 28.875 2.57 1 97.69 156 ARG B C 1
ATOM 3337 O O . ARG B 1 156 ? 0.164 29.453 1.543 1 97.69 156 ARG B O 1
ATOM 3344 N N . PHE B 1 157 ? 0.692 27.609 2.631 1 98.19 157 PHE B N 1
ATOM 3345 C CA . PHE B 1 157 ? 0.499 26.781 1.445 1 98.19 157 PHE B CA 1
ATOM 3346 C C . PHE B 1 157 ? -0.97 26.75 1.041 1 98.19 157 PHE B C 1
ATOM 3348 O O . PHE B 1 157 ? -1.295 26.828 -0.146 1 98.19 157 PHE B O 1
ATOM 3355 N N . ARG B 1 158 ? -1.803 26.625 2.012 1 97.19 158 ARG B N 1
ATOM 3356 C CA . ARG B 1 158 ? -3.23 26.641 1.714 1 97.19 158 ARG B CA 1
ATOM 3357 C C . ARG B 1 158 ? -3.617 27.906 0.97 1 97.19 158 ARG B C 1
ATOM 3359 O O . ARG B 1 158 ? -4.41 27.875 0.026 1 97.19 158 ARG B O 1
ATOM 3366 N N . GLY B 1 159 ? -3.031 28.984 1.385 1 95.81 159 GLY B N 1
ATOM 3367 C CA . GLY B 1 159 ? -3.322 30.281 0.784 1 95.81 159 GLY B CA 1
ATOM 3368 C C . GLY B 1 159 ? -2.674 30.469 -0.575 1 95.81 159 GLY B C 1
ATOM 3369 O O . GLY B 1 159 ? -3.033 31.375 -1.32 1 95.81 159 GLY B O 1
ATOM 3370 N N . GLY B 1 160 ? -1.677 29.672 -0.879 1 94.19 160 GLY B N 1
ATOM 3371 C CA . GLY B 1 160 ? -1.052 29.703 -2.191 1 94.19 160 GLY B CA 1
ATOM 3372 C C . GLY B 1 160 ? 0.141 30.641 -2.262 1 94.19 160 GLY B C 1
ATOM 3373 O O . GLY B 1 160 ? 0.758 30.781 -3.318 1 94.19 160 GLY B O 1
ATOM 3374 N N . ASP B 1 161 ? 0.392 31.344 -1.186 1 93.5 161 ASP B N 1
ATOM 3375 C CA . ASP B 1 161 ? 1.527 32.25 -1.124 1 93.5 161 ASP B CA 1
ATOM 3376 C C . ASP B 1 161 ? 2.555 31.781 -0.094 1 93.5 161 ASP B C 1
ATOM 3378 O O . ASP B 1 161 ? 2.545 32.25 1.051 1 93.5 161 ASP B O 1
ATOM 3382 N N . TRP B 1 162 ? 3.436 30.938 -0.539 1 96.69 162 TRP B N 1
ATOM 3383 C CA . TRP B 1 162 ? 4.355 30.328 0.413 1 96.69 162 TRP B CA 1
ATOM 3384 C C . TRP B 1 162 ? 5.789 30.766 0.155 1 96.69 162 TRP B C 1
ATOM 3386 O O . TRP B 1 162 ? 6.68 30.516 0.968 1 96.69 162 TRP B O 1
ATOM 3396 N N . GLY B 1 163 ? 6.047 31.5 -0.949 1 96.62 163 GLY B N 1
ATOM 3397 C CA . GLY B 1 163 ? 7.344 32.094 -1.197 1 96.62 163 GLY B CA 1
ATOM 3398 C C . GLY B 1 163 ? 8.43 31.094 -1.519 1 96.62 163 GLY B C 1
ATOM 3399 O O . GLY B 1 163 ? 8.516 30.609 -2.648 1 96.62 163 GLY B O 1
ATOM 3400 N N . MET B 1 164 ? 9.336 30.828 -0.604 1 97.69 164 MET B N 1
ATOM 3401 C CA . MET B 1 164 ? 10.422 29.875 -0.794 1 97.69 164 MET B CA 1
ATOM 3402 C C . MET B 1 164 ? 10.336 28.734 0.221 1 97.69 164 MET B C 1
ATOM 3404 O O . MET B 1 164 ? 10.039 28.969 1.394 1 97.69 164 MET B O 1
ATOM 3408 N N . HIS B 1 165 ? 10.492 27.578 -0.25 1 98.25 165 HIS B N 1
ATOM 3409 C CA . HIS B 1 165 ? 10.438 26.422 0.63 1 98.25 165 HIS B CA 1
ATOM 3410 C C . HIS B 1 165 ? 11.172 25.234 0.025 1 98.25 165 HIS B C 1
ATOM 3412 O O . HIS B 1 165 ? 10.984 24.922 -1.151 1 98.25 165 HIS B O 1
ATOM 3418 N N . LEU B 1 166 ? 12.016 24.562 0.73 1 97.44 166 LEU B N 1
ATOM 3419 C CA . LEU B 1 166 ? 12.789 23.406 0.319 1 97.44 166 LEU B CA 1
ATOM 3420 C C . LEU B 1 166 ? 13.508 23.656 -0.999 1 97.44 166 LEU B C 1
ATOM 3422 O O . LEU B 1 166 ? 13.5 22.812 -1.896 1 97.44 166 LEU B O 1
ATOM 3426 N N . GLY B 1 167 ? 13.977 24.781 -1.124 1 95.88 167 GLY B N 1
ATOM 3427 C CA . GLY B 1 167 ? 14.773 25.141 -2.293 1 95.88 167 GLY B CA 1
ATOM 3428 C C . GLY B 1 167 ? 13.922 25.562 -3.477 1 95.88 167 GLY B C 1
ATOM 3429 O O . GLY B 1 167 ? 14.453 25.922 -4.527 1 95.88 167 GLY B O 1
ATOM 3430 N N . LEU B 1 168 ? 12.602 25.547 -3.361 1 97.56 168 LEU B N 1
ATOM 3431 C CA . LEU B 1 168 ? 11.695 26.047 -4.398 1 97.56 168 LEU B CA 1
ATOM 3432 C C . LEU B 1 168 ? 11.391 27.516 -4.195 1 97.56 168 LEU B C 1
ATOM 3434 O O . LEU B 1 168 ? 11.195 27.969 -3.061 1 97.56 168 LEU B O 1
ATOM 3438 N N . ASP B 1 169 ? 11.461 28.156 -5.27 1 97.94 169 ASP B N 1
ATOM 3439 C CA . ASP B 1 169 ? 10.984 29.531 -5.352 1 97.94 169 ASP B CA 1
ATOM 3440 C C . ASP B 1 169 ? 9.695 29.609 -6.164 1 97.94 169 ASP B C 1
ATOM 3442 O O . ASP B 1 169 ? 9.703 29.375 -7.375 1 97.94 169 ASP B O 1
ATOM 3446 N N . GLN B 1 170 ? 8.633 29.953 -5.477 1 97 170 GLN B N 1
ATOM 3447 C CA . GLN B 1 170 ? 7.301 29.906 -6.066 1 97 170 GLN B CA 1
ATOM 3448 C C . GLN B 1 170 ? 7.242 30.719 -7.359 1 97 170 GLN B C 1
ATOM 3450 O O . GLN B 1 170 ? 6.652 30.281 -8.344 1 97 170 GLN B O 1
ATOM 3455 N N . ALA B 1 171 ? 7.82 31.922 -7.359 1 96.5 171 ALA B N 1
ATOM 3456 C CA . ALA B 1 171 ? 7.773 32.812 -8.516 1 96.5 171 ALA B CA 1
ATOM 3457 C C . ALA B 1 171 ? 8.719 32.344 -9.609 1 96.5 171 ALA B C 1
ATOM 3459 O O . ALA B 1 171 ? 8.375 32.375 -10.797 1 96.5 171 ALA B O 1
ATOM 3460 N N . ARG B 1 172 ? 9.812 31.828 -9.266 1 97.62 172 ARG B N 1
ATOM 3461 C CA . ARG B 1 172 ? 10.875 31.516 -10.219 1 97.62 172 ARG B CA 1
ATOM 3462 C C . ARG B 1 172 ? 10.656 30.156 -10.859 1 97.62 172 ARG B C 1
ATOM 3464 O O . ARG B 1 172 ? 11.086 29.922 -11.992 1 97.62 172 ARG B O 1
ATOM 3471 N N . HIS B 1 173 ? 10.023 29.234 -10.148 1 98.38 173 HIS B N 1
ATOM 3472 C CA . HIS B 1 173 ? 10.023 27.844 -10.602 1 98.38 173 HIS B CA 1
ATOM 3473 C C . HIS B 1 173 ? 8.625 27.406 -11.023 1 98.38 173 HIS B C 1
ATOM 3475 O O . HIS B 1 173 ? 8.289 26.219 -10.945 1 98.38 173 HIS B O 1
ATOM 3481 N N . ARG B 1 174 ? 7.84 28.312 -11.555 1 97.5 174 ARG B N 1
ATOM 3482 C CA . ARG B 1 174 ? 6.457 28.031 -11.922 1 97.5 174 ARG B CA 1
ATOM 3483 C C . ARG B 1 174 ? 6.387 27.062 -13.094 1 97.5 174 ARG B C 1
ATOM 3485 O O . ARG B 1 174 ? 7.129 27.203 -14.07 1 97.5 174 ARG B O 1
ATOM 3492 N N . VAL B 1 175 ? 5.594 26.062 -12.984 1 97.69 175 VAL B N 1
ATOM 3493 C CA . VAL B 1 175 ? 5.207 25.172 -14.07 1 97.69 175 VAL B CA 1
ATOM 3494 C C . VAL B 1 175 ? 3.711 24.875 -13.984 1 97.69 175 VAL B C 1
ATOM 3496 O O . VAL B 1 175 ? 3.033 25.328 -13.055 1 97.69 175 VAL B O 1
ATOM 3499 N N . CYS B 1 176 ? 3.184 24.188 -14.992 1 97.38 176 CYS B N 1
ATOM 3500 C CA . CYS B 1 176 ? 1.79 23.75 -14.961 1 97.38 176 CYS B CA 1
ATOM 3501 C C . CYS B 1 176 ? 1.627 22.391 -15.602 1 97.38 176 CYS B C 1
ATOM 3503 O O . CYS B 1 176 ? 1.729 22.25 -16.828 1 97.38 176 CYS B O 1
ATOM 3505 N N . HIS B 1 177 ? 1.446 21.453 -14.797 1 98.44 177 HIS B N 1
ATOM 3506 C CA . HIS B 1 177 ? 1.073 20.109 -15.234 1 98.44 177 HIS B CA 1
ATOM 3507 C C . HIS B 1 177 ? -0.026 19.531 -14.352 1 98.44 177 HIS B C 1
ATOM 3509 O O . HIS B 1 177 ? 0.098 19.516 -13.125 1 98.44 177 HIS B O 1
ATOM 3515 N N . ALA B 1 178 ? -1.039 19.031 -15 1 98.5 178 ALA B N 1
ATOM 3516 C CA . ALA B 1 178 ? -2.18 18.5 -14.25 1 98.5 178 ALA B CA 1
ATOM 3517 C C . ALA B 1 178 ? -2.43 17.031 -14.602 1 98.5 178 ALA B C 1
ATOM 3519 O O . ALA B 1 178 ? -2.225 16.609 -15.742 1 98.5 178 ALA B O 1
ATOM 3520 N N . ALA B 1 179 ? -2.781 16.312 -13.641 1 98.12 179 ALA B N 1
ATOM 3521 C CA . ALA B 1 179 ? -3.182 14.914 -13.789 1 98.12 179 ALA B CA 1
ATOM 3522 C C . ALA B 1 179 ? -4.453 14.617 -13 1 98.12 179 ALA B C 1
ATOM 3524 O O . ALA B 1 179 ? -4.625 15.109 -11.883 1 98.12 179 ALA B O 1
ATOM 3525 N N . GLU B 1 180 ? -5.301 13.836 -13.586 1 97.81 180 GLU B N 1
ATOM 3526 C CA . GLU B 1 180 ? -6.492 13.383 -12.867 1 97.81 180 GLU B CA 1
ATOM 3527 C C . GLU B 1 180 ? -6.215 12.102 -12.094 1 97.81 180 GLU B C 1
ATOM 3529 O O . GLU B 1 180 ? -5.387 11.281 -12.5 1 97.81 180 GLU B O 1
ATOM 3534 N N . TYR B 1 181 ? -6.875 11.984 -11.031 1 98.06 181 TYR B N 1
ATOM 3535 C CA . TYR B 1 181 ? -6.742 10.797 -10.195 1 98.06 181 TYR B CA 1
ATOM 3536 C C . TYR B 1 181 ? -8.078 10.414 -9.57 1 98.06 181 TYR B C 1
ATOM 3538 O O . TYR B 1 181 ? -8.781 11.273 -9.031 1 98.06 181 TYR B O 1
ATOM 3546 N N . LEU B 1 182 ? -8.445 9.172 -9.664 1 97.81 182 LEU B N 1
ATOM 3547 C CA . LEU B 1 182 ? -9.633 8.641 -9 1 97.81 182 LEU B CA 1
ATOM 3548 C C . LEU B 1 182 ? -9.234 7.684 -7.879 1 97.81 182 LEU B C 1
ATOM 3550 O O . LEU B 1 182 ? -8.867 6.535 -8.141 1 97.81 182 LEU B O 1
ATOM 3554 N N . PRO B 1 183 ? -9.344 8.164 -6.613 1 98 183 PRO B N 1
ATOM 3555 C CA . PRO B 1 183 ? -8.961 7.281 -5.504 1 98 183 PRO B CA 1
ATOM 3556 C C . PRO B 1 183 ? -9.758 5.98 -5.484 1 98 183 PRO B C 1
ATOM 3558 O O . PRO B 1 183 ? -10.977 5.996 -5.676 1 98 183 PRO B O 1
ATOM 3561 N N . CYS B 1 184 ? -9.078 4.902 -5.328 1 97.88 184 CYS B N 1
ATOM 3562 C CA . CYS B 1 184 ? -9.68 3.574 -5.273 1 97.88 184 CYS B CA 1
ATOM 3563 C C . CYS B 1 184 ? -10.07 3.207 -3.846 1 97.88 184 CYS B C 1
ATOM 3565 O O . CYS B 1 184 ? -9.219 3.203 -2.951 1 97.88 184 CYS B O 1
ATOM 3567 N N . PRO B 1 185 ? -11.289 2.869 -3.582 1 96.88 185 PRO B N 1
ATOM 3568 C CA . PRO B 1 185 ? -11.734 2.553 -2.221 1 96.88 185 PRO B CA 1
ATOM 3569 C C . PRO B 1 185 ? -10.914 1.429 -1.585 1 96.88 185 PRO B C 1
ATOM 3571 O O . PRO B 1 185 ? -10.609 1.482 -0.391 1 96.88 185 PRO B O 1
ATOM 3574 N N . CYS B 1 186 ? -10.406 0.474 -2.35 1 95.75 186 CYS B N 1
ATOM 3575 C CA . CYS B 1 186 ? -9.734 -0.713 -1.835 1 95.75 186 CYS B CA 1
ATOM 3576 C C . CYS B 1 186 ? -8.273 -0.418 -1.522 1 95.75 186 CYS B C 1
ATOM 3578 O O . CYS B 1 186 ? -7.617 -1.182 -0.807 1 95.75 186 CYS B O 1
ATOM 3580 N N . ASN B 1 187 ? -7.809 0.74 -2.061 1 97.69 187 ASN B N 1
ATOM 3581 C CA . ASN B 1 187 ? -6.367 0.935 -1.957 1 97.69 187 ASN B CA 1
ATOM 3582 C C . ASN B 1 187 ? -6.023 2.311 -1.39 1 97.69 187 ASN B C 1
ATOM 3584 O O . ASN B 1 187 ? -4.938 2.51 -0.848 1 97.69 187 ASN B O 1
ATOM 3588 N N . ASP B 1 188 ? -6.977 3.273 -1.473 1 98.44 188 ASP B N 1
ATOM 3589 C CA . ASP B 1 188 ? -6.59 4.652 -1.181 1 98.44 188 ASP B CA 1
ATOM 3590 C C . ASP B 1 188 ? -7.324 5.18 0.048 1 98.44 188 ASP B C 1
ATOM 3592 O O . ASP B 1 188 ? -7.016 6.266 0.545 1 98.44 188 ASP B O 1
ATOM 3596 N N . PHE B 1 189 ? -8.344 4.477 0.56 1 97.75 189 PHE B N 1
ATOM 3597 C CA . PHE B 1 189 ? -9.094 4.875 1.744 1 97.75 189 PHE B CA 1
ATOM 3598 C C . PHE B 1 189 ? -8.75 3.982 2.93 1 97.75 189 PHE B C 1
ATOM 3600 O O . PHE B 1 189 ? -8.258 2.867 2.75 1 97.75 189 PHE B O 1
ATOM 3607 N N . ASN B 1 190 ? -8.914 4.469 4.105 1 96.56 190 ASN B N 1
ATOM 3608 C CA . ASN B 1 190 ? -8.609 3.693 5.305 1 96.56 190 ASN B CA 1
ATOM 3609 C C . ASN B 1 190 ? -9.883 3.152 5.961 1 96.56 190 ASN B C 1
ATOM 3611 O O . ASN B 1 190 ? -10.961 3.213 5.371 1 96.56 190 ASN B O 1
ATOM 3615 N N . GLY B 1 191 ? -9.758 2.582 7.105 1 94.44 191 GLY B N 1
ATOM 3616 C CA . GLY B 1 191 ? -10.859 1.926 7.785 1 94.44 191 GLY B CA 1
ATOM 3617 C C . GLY B 1 191 ? -11.891 2.9 8.328 1 94.44 191 GLY B C 1
ATOM 3618 O O . GLY B 1 191 ? -12.992 2.502 8.695 1 94.44 191 GLY B O 1
ATOM 3619 N N . ALA B 1 192 ? -11.531 4.215 8.43 1 93.62 192 ALA B N 1
ATOM 3620 C CA . ALA B 1 192 ? -12.461 5.254 8.867 1 93.62 192 ALA B CA 1
ATOM 3621 C C . ALA B 1 192 ? -13.195 5.867 7.676 1 93.62 192 ALA B C 1
ATOM 3623 O O . ALA B 1 192 ? -13.891 6.875 7.82 1 93.62 192 ALA B O 1
ATOM 3624 N N . ASP B 1 193 ? -12.953 5.324 6.461 1 93.69 193 ASP B N 1
ATOM 3625 C CA . ASP B 1 193 ? -13.57 5.734 5.203 1 93.69 193 ASP B CA 1
ATOM 3626 C C . ASP B 1 193 ? -13.031 7.086 4.746 1 93.69 193 ASP B C 1
ATOM 3628 O O . ASP B 1 193 ? -13.703 7.812 4.012 1 93.69 193 ASP B O 1
ATOM 3632 N N . LEU B 1 194 ? -11.914 7.461 5.238 1 96.62 194 LEU B N 1
ATOM 3633 C CA . LEU B 1 194 ? -11.25 8.68 4.785 1 96.62 194 LEU B CA 1
ATOM 3634 C C . LEU B 1 194 ? -10.188 8.359 3.738 1 96.62 194 LEU B C 1
ATOM 3636 O O . LEU B 1 194 ? -9.57 7.289 3.775 1 96.62 194 LEU B O 1
ATOM 3640 N N . LEU B 1 195 ? -10.039 9.281 2.779 1 98.12 195 LEU B N 1
ATOM 3641 C CA . LEU B 1 195 ? -8.812 9.18 1.992 1 98.12 195 LEU B CA 1
ATOM 3642 C C . LEU B 1 195 ? -7.586 9.133 2.896 1 98.12 195 LEU B C 1
ATOM 3644 O O . LEU B 1 195 ? -7.352 10.055 3.676 1 98.12 195 LEU B O 1
ATOM 3648 N N . TYR B 1 196 ? -6.918 8.039 2.877 1 98.5 196 TYR B N 1
ATOM 3649 C CA . TYR B 1 196 ? -5.812 7.77 3.793 1 98.5 196 TYR B CA 1
ATOM 3650 C C . TYR B 1 196 ? -4.672 8.758 3.576 1 98.5 196 TYR B C 1
ATOM 3652 O O . TYR B 1 196 ? -4.273 9.016 2.438 1 98.5 196 TYR B O 1
ATOM 3660 N N . PHE B 1 197 ? -4.082 9.305 4.66 1 98.62 197 PHE B N 1
ATOM 3661 C CA . PHE B 1 197 ? -3.043 10.32 4.531 1 98.62 197 PHE B CA 1
ATOM 3662 C C . PHE B 1 197 ? -1.867 9.789 3.717 1 98.62 197 PHE B C 1
ATOM 3664 O O . PHE B 1 197 ? -1.261 10.531 2.941 1 98.62 197 PHE B O 1
ATOM 3671 N N . ALA B 1 198 ? -1.57 8.484 3.785 1 98.38 198 ALA B N 1
ATOM 3672 C CA . ALA B 1 198 ? -0.424 7.895 3.102 1 98.38 198 ALA B CA 1
ATOM 3673 C C . ALA B 1 198 ? -0.701 7.73 1.609 1 98.38 198 ALA B C 1
ATOM 3675 O O . ALA B 1 198 ? 0.219 7.5 0.823 1 98.38 198 ALA B O 1
ATOM 3676 N N . SER B 1 199 ? -1.965 7.871 1.233 1 98.62 199 SER B N 1
ATOM 3677 C CA . SER B 1 199 ? -2.305 7.789 -0.184 1 98.62 199 SER B CA 1
ATOM 3678 C C . SER B 1 199 ? -1.951 9.078 -0.913 1 98.62 199 SER B C 1
ATOM 3680 O O . SER B 1 199 ? -1.784 9.086 -2.135 1 98.62 199 SER B O 1
ATOM 3682 N N . PHE B 1 200 ? -1.808 10.234 -0.195 1 98.88 200 PHE B N 1
ATOM 3683 C CA . PHE B 1 200 ? -1.497 11.523 -0.813 1 98.88 200 PHE B CA 1
ATOM 3684 C C . PHE B 1 200 ? -0.104 11.5 -1.431 1 98.88 200 PHE B C 1
ATOM 3686 O O . PHE B 1 200 ? 0.066 11.844 -2.604 1 98.88 200 PHE B O 1
ATOM 3693 N N . GLN B 1 201 ? 0.864 11.047 -0.642 1 98.56 201 GLN B N 1
ATOM 3694 C CA . GLN B 1 201 ? 2.203 10.969 -1.218 1 98.56 201 GLN B CA 1
ATOM 3695 C C . GLN B 1 201 ? 2.26 9.945 -2.344 1 98.56 201 GLN B C 1
ATOM 3697 O O . GLN B 1 201 ? 2.979 10.133 -3.328 1 98.56 201 GLN B O 1
ATOM 3702 N N . ALA B 1 202 ? 1.532 8.852 -2.256 1 98.5 202 ALA B N 1
ATOM 3703 C CA . ALA B 1 202 ? 1.544 7.797 -3.268 1 98.5 202 ALA B CA 1
ATOM 3704 C C . ALA B 1 202 ? 0.978 8.305 -4.59 1 98.5 202 ALA B C 1
ATOM 3706 O O . ALA B 1 202 ? 1.53 8.023 -5.656 1 98.5 202 ALA B O 1
ATOM 3707 N N . MET B 1 203 ? -0.167 9.016 -4.527 1 98.38 203 MET B N 1
ATOM 3708 C CA . MET B 1 203 ? -0.762 9.492 -5.773 1 98.38 203 MET B CA 1
ATOM 3709 C C . MET B 1 203 ? 0.11 10.57 -6.414 1 98.38 203 MET B C 1
ATOM 3711 O O . MET B 1 203 ? 0.186 10.664 -7.641 1 98.38 203 MET B O 1
ATOM 3715 N N . VAL B 1 204 ? 0.827 11.383 -5.594 1 98.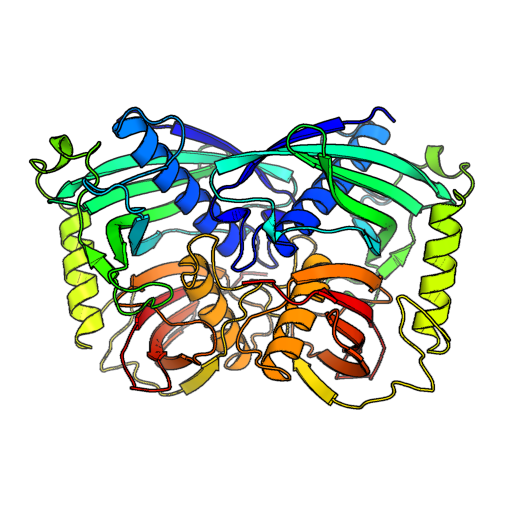81 204 VAL B N 1
ATOM 3716 C CA . VAL B 1 204 ? 1.746 12.383 -6.133 1 98.81 204 VAL B CA 1
ATOM 3717 C C . VAL B 1 204 ? 2.912 11.688 -6.832 1 98.81 204 VAL B C 1
ATOM 3719 O O . VAL B 1 204 ? 3.324 12.094 -7.922 1 98.81 204 VAL B O 1
ATOM 3722 N N . ASP B 1 205 ? 3.41 10.602 -6.219 1 98.44 205 ASP B N 1
ATOM 3723 C CA . ASP B 1 205 ? 4.484 9.836 -6.844 1 98.44 205 ASP B CA 1
ATOM 3724 C C . ASP B 1 205 ? 4.035 9.25 -8.18 1 98.44 205 ASP B C 1
ATOM 3726 O O . ASP B 1 205 ? 4.785 9.273 -9.156 1 98.44 205 ASP B O 1
ATOM 3730 N N . ARG B 1 206 ? 2.848 8.75 -8.195 1 98.06 206 ARG B N 1
ATOM 3731 C CA . ARG B 1 206 ? 2.326 8.164 -9.422 1 98.06 206 ARG B CA 1
ATOM 3732 C C . ARG B 1 206 ? 2.174 9.219 -10.516 1 98.06 206 ARG B C 1
ATOM 3734 O O . ARG B 1 206 ? 2.561 8.992 -11.664 1 98.06 206 ARG B O 1
ATOM 3741 N N . ALA B 1 207 ? 1.599 10.344 -10.117 1 98.44 207 ALA B N 1
ATOM 3742 C CA . ALA B 1 207 ? 1.402 11.422 -11.078 1 98.44 207 ALA B CA 1
ATOM 3743 C C . ALA B 1 207 ? 2.74 11.961 -11.586 1 98.44 207 ALA B C 1
ATOM 3745 O O . ALA B 1 207 ? 2.895 12.242 -12.773 1 98.44 207 ALA B O 1
ATOM 3746 N N . GLU B 1 208 ? 3.688 12.102 -10.703 1 98.19 208 GLU B N 1
ATOM 3747 C CA . GLU B 1 208 ? 5.027 12.539 -11.086 1 98.19 208 GLU B CA 1
ATOM 3748 C C . GLU B 1 208 ? 5.652 11.578 -12.094 1 98.19 208 GLU B C 1
ATOM 3750 O O . GLU B 1 208 ? 6.211 12.008 -13.102 1 98.19 208 GLU B O 1
ATOM 3755 N N . TRP B 1 209 ? 5.539 10.328 -11.805 1 97.25 209 TRP B N 1
ATOM 3756 C CA . TRP B 1 209 ? 6.137 9.305 -12.656 1 97.25 209 TRP B CA 1
ATOM 3757 C C . TRP B 1 209 ? 5.473 9.297 -14.031 1 97.25 209 TRP B C 1
ATOM 3759 O O . TRP B 1 209 ? 6.141 9.086 -15.047 1 97.25 209 TRP B O 1
ATOM 3769 N N . GLN B 1 210 ? 4.195 9.523 -14.055 1 96.31 210 GLN B N 1
ATOM 3770 C CA . GLN B 1 210 ? 3.486 9.617 -15.328 1 96.31 210 GLN B CA 1
ATOM 3771 C C . GLN B 1 210 ? 3.955 10.828 -16.125 1 96.31 210 GLN B C 1
ATOM 3773 O O . GLN B 1 210 ? 4.035 10.773 -17.359 1 96.31 210 GLN B O 1
ATOM 3778 N N . TRP B 1 211 ? 4.273 11.867 -15.406 1 96.81 211 TRP B N 1
ATOM 3779 C CA . TRP B 1 211 ? 4.695 13.125 -16.016 1 96.81 211 TRP B CA 1
ATOM 3780 C C . TRP B 1 211 ? 6.145 13.047 -16.469 1 96.81 211 TRP B C 1
ATOM 3782 O O . TRP B 1 211 ? 6.469 13.453 -17.594 1 96.81 211 TRP B O 1
ATOM 3792 N N . ARG B 1 212 ? 6.949 12.438 -15.523 1 92.19 212 ARG B N 1
ATOM 3793 C CA . ARG B 1 212 ? 8.391 12.406 -15.734 1 92.19 212 ARG B CA 1
ATOM 3794 C C . ARG B 1 212 ? 8.93 10.984 -15.617 1 92.19 212 ARG B C 1
ATOM 3796 O O . ARG B 1 212 ? 8.938 10.406 -14.531 1 92.19 212 ARG B O 1
ATOM 3803 N N . ARG B 1 213 ? 9.297 10.328 -16.609 1 88.94 213 ARG B N 1
ATOM 3804 C CA . ARG B 1 213 ? 9.852 8.984 -16.594 1 88.94 213 ARG B CA 1
ATOM 3805 C C . ARG B 1 213 ? 11.375 9.016 -16.625 1 88.94 213 ARG B C 1
ATOM 3807 O O . ARG B 1 213 ? 11.977 9.227 -17.688 1 88.94 213 ARG B O 1
ATOM 3814 N N . ASP B 1 214 ? 11.961 8.992 -15.562 1 87.44 214 ASP B N 1
ATOM 3815 C CA . ASP B 1 214 ? 13.422 9.008 -15.484 1 87.44 214 ASP B CA 1
ATOM 3816 C C . ASP B 1 214 ? 13.992 7.609 -15.719 1 87.44 214 ASP B C 1
ATOM 3818 O O . ASP B 1 214 ? 13.414 6.613 -15.281 1 87.44 214 ASP B O 1
ATOM 3822 N N . ALA B 1 215 ? 15.094 7.555 -16.375 1 86.31 215 ALA B N 1
ATOM 3823 C CA . ALA B 1 215 ? 15.758 6.273 -16.594 1 86.31 215 ALA B CA 1
ATOM 3824 C C . ALA B 1 215 ? 16.078 5.586 -15.273 1 86.31 215 ALA B C 1
ATOM 3826 O O . ALA B 1 215 ? 15.891 4.375 -15.125 1 86.31 215 ALA B O 1
ATOM 3827 N N . ASP B 1 216 ? 16.547 6.434 -14.328 1 90.44 216 ASP B N 1
ATOM 3828 C CA . ASP B 1 216 ? 16.797 5.992 -12.961 1 90.44 216 ASP B CA 1
ATOM 3829 C C . ASP B 1 216 ? 15.969 6.809 -11.969 1 90.44 216 ASP B C 1
ATOM 3831 O O . ASP B 1 216 ? 16.266 7.984 -11.727 1 90.44 216 ASP B O 1
ATOM 3835 N N . PRO B 1 217 ? 14.977 6.156 -11.414 1 93.19 217 PRO B N 1
ATOM 3836 C CA . PRO B 1 217 ? 14.109 6.902 -10.492 1 93.19 217 PRO B CA 1
ATOM 3837 C C . PRO B 1 217 ? 14.883 7.512 -9.328 1 93.19 217 PRO B C 1
ATOM 3839 O O . PRO B 1 217 ? 15.617 6.805 -8.633 1 93.19 217 PRO B O 1
ATOM 3842 N N . PRO B 1 218 ? 14.711 8.82 -9.055 1 95.75 218 PRO B N 1
ATOM 3843 C CA . PRO B 1 218 ? 15.359 9.445 -7.906 1 95.75 218 PRO B CA 1
ATOM 3844 C C . PRO B 1 218 ? 14.734 9.031 -6.574 1 95.75 218 PRO B C 1
ATOM 3846 O O . PRO B 1 218 ? 13.672 8.406 -6.559 1 95.75 218 PRO B O 1
ATOM 3849 N N . THR B 1 219 ? 15.43 9.367 -5.496 1 96.88 219 THR B N 1
ATOM 3850 C CA . THR B 1 219 ? 14.961 8.969 -4.176 1 96.88 219 THR B CA 1
ATOM 3851 C C . THR B 1 219 ? 14.477 10.18 -3.385 1 96.88 219 THR B C 1
ATOM 3853 O O . THR B 1 219 ? 15.062 11.258 -3.473 1 96.88 219 THR B O 1
ATOM 3856 N N . VAL B 1 220 ? 13.43 9.984 -2.604 1 98.25 220 VAL B N 1
ATOM 3857 C CA . VAL B 1 220 ? 12.906 11.055 -1.759 1 98.25 220 VAL B CA 1
ATOM 3858 C C . VAL B 1 220 ? 13.93 11.414 -0.682 1 98.25 220 VAL B C 1
ATOM 3860 O O . VAL B 1 220 ? 14.477 10.523 -0.02 1 98.25 220 VAL B O 1
ATOM 3863 N N . PHE B 1 221 ? 14.227 12.695 -0.58 1 98.44 221 PHE B N 1
ATOM 3864 C CA . PHE B 1 221 ? 15.117 13.211 0.447 1 98.44 221 PHE B CA 1
ATOM 3865 C C . PHE B 1 221 ? 14.344 13.969 1.515 1 98.44 221 PHE B C 1
ATOM 3867 O O . PHE B 1 221 ? 14.641 13.852 2.707 1 98.44 221 PHE B O 1
ATOM 3874 N N . ALA B 1 222 ? 13.422 14.711 1.079 1 98.81 222 ALA B N 1
ATOM 3875 C CA . ALA B 1 222 ? 12.547 15.492 1.943 1 98.81 222 ALA B CA 1
ATOM 3876 C C . ALA B 1 222 ? 11.156 15.648 1.322 1 98.81 222 ALA B C 1
ATOM 3878 O O . ALA B 1 222 ? 11.023 15.711 0.097 1 98.81 222 ALA B O 1
ATOM 3879 N N . ARG B 1 223 ? 10.164 15.758 2.189 1 98.81 223 ARG B N 1
ATOM 3880 C CA . ARG B 1 223 ? 8.797 15.969 1.724 1 98.81 223 ARG B CA 1
ATOM 3881 C C . ARG B 1 223 ? 7.938 16.594 2.818 1 98.81 223 ARG B C 1
ATOM 3883 O O . ARG B 1 223 ? 8.039 16.203 3.986 1 98.81 223 ARG B O 1
ATOM 3890 N N . ASP B 1 224 ? 7.148 17.547 2.436 1 98.88 224 ASP B N 1
ATOM 3891 C CA . ASP B 1 224 ? 6.105 18.094 3.297 1 98.88 224 ASP B CA 1
ATOM 3892 C C . ASP B 1 224 ? 4.719 17.859 2.705 1 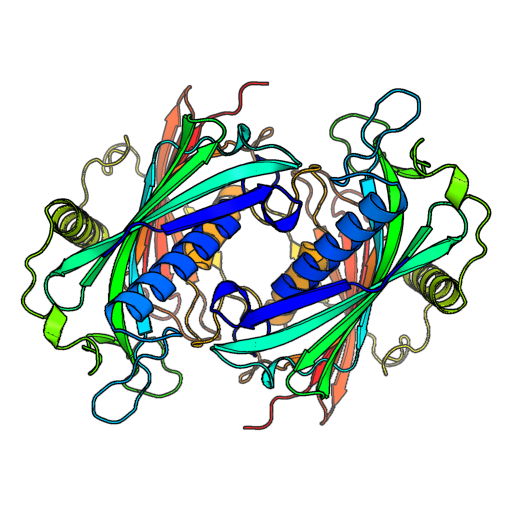98.88 224 ASP B C 1
ATOM 3894 O O . ASP B 1 224 ? 4.5 18.078 1.512 1 98.88 224 ASP B O 1
ATOM 3898 N N . LEU B 1 225 ? 3.916 17.344 3.475 1 98.94 225 LEU B N 1
ATOM 3899 C CA . LEU B 1 225 ? 2.502 17.219 3.145 1 98.94 225 LEU B CA 1
ATOM 3900 C C . LEU B 1 225 ? 1.644 18.078 4.059 1 98.94 225 LEU B C 1
ATOM 3902 O O . LEU B 1 225 ? 1.771 18.016 5.281 1 98.94 225 LEU B O 1
ATOM 3906 N N . PHE B 1 226 ? 0.843 18.891 3.514 1 98.88 226 PHE B N 1
ATOM 3907 C CA . PHE B 1 226 ? -0.154 19.672 4.234 1 98.88 226 PHE B CA 1
ATOM 3908 C C . PHE B 1 226 ? -1.563 19.281 3.805 1 98.88 226 PHE B C 1
ATOM 3910 O O . PHE B 1 226 ? -1.883 19.281 2.615 1 98.88 226 PHE B O 1
ATOM 3917 N N . PHE B 1 227 ? -2.365 18.938 4.762 1 98.62 227 PHE B N 1
ATOM 3918 C CA . PHE B 1 227 ? -3.715 18.453 4.492 1 98.62 227 PHE B CA 1
ATOM 3919 C C . PHE B 1 227 ? -4.75 19.5 4.867 1 98.62 227 PHE B C 1
ATOM 3921 O O . PHE B 1 227 ? -4.762 19.984 6 1 98.62 227 PHE B O 1
ATOM 3928 N N . HIS B 1 228 ? -5.672 19.812 3.924 1 97.81 228 HIS B N 1
ATOM 3929 C CA . HIS B 1 228 ? -6.641 20.875 4.121 1 97.81 228 HIS B CA 1
ATOM 3930 C C . HIS B 1 228 ? -8.07 20.344 4.09 1 97.81 228 HIS B C 1
ATOM 3932 O O . HIS B 1 228 ? -9.008 21.047 4.473 1 97.81 228 HIS B O 1
ATOM 3938 N N . GLY B 1 229 ? -8.234 19.141 3.59 1 96.62 229 GLY B N 1
ATOM 3939 C CA . GLY B 1 229 ? -9.555 18.547 3.447 1 96.62 229 GLY B CA 1
ATOM 3940 C C . GLY B 1 229 ? -9.508 17.094 3.002 1 96.62 229 GLY B C 1
ATOM 3941 O O . GLY B 1 229 ? -8.438 16.484 2.969 1 96.62 229 GLY B O 1
ATOM 3942 N N . ASN B 1 230 ? -10.648 16.547 2.744 1 97.44 230 ASN B N 1
ATOM 3943 C CA . ASN B 1 230 ? -10.781 15.156 2.312 1 97.44 230 ASN B CA 1
ATOM 3944 C C . ASN B 1 230 ? -11.797 15.016 1.182 1 97.44 230 ASN B C 1
ATOM 3946 O O . ASN B 1 230 ? -12.312 16.016 0.677 1 97.44 230 ASN B O 1
ATOM 3950 N N . VAL B 1 231 ? -11.945 13.852 0.714 1 97.31 231 VAL B N 1
ATOM 3951 C CA . VAL B 1 231 ? -12.812 13.609 -0.434 1 97.31 231 VAL B CA 1
ATOM 3952 C C . VAL B 1 231 ? -13.711 12.406 -0.152 1 97.31 231 VAL B C 1
ATOM 3954 O O . VAL B 1 231 ? -13.359 11.531 0.643 1 97.31 231 VAL B O 1
ATOM 3957 N N . ASN B 1 232 ? -14.898 12.383 -0.786 1 96.5 232 ASN B N 1
ATOM 3958 C CA . ASN B 1 232 ? -15.789 11.227 -0.675 1 96.5 232 ASN B CA 1
ATOM 3959 C C . ASN B 1 232 ? -15.438 10.148 -1.691 1 96.5 232 ASN B C 1
ATOM 3961 O O . ASN B 1 232 ? -14.852 10.438 -2.736 1 96.5 232 ASN B O 1
ATOM 3965 N N . VAL B 1 233 ? -15.812 8.898 -1.303 1 95.19 233 VAL B N 1
ATOM 3966 C CA . VAL B 1 233 ? -15.672 7.797 -2.248 1 95.19 233 VAL B CA 1
ATOM 3967 C C . VAL B 1 233 ? -16.422 8.125 -3.541 1 95.19 233 VAL B C 1
ATOM 3969 O O . VAL B 1 233 ? -17.547 8.594 -3.508 1 95.19 233 VAL B O 1
ATOM 3972 N N . GLY B 1 234 ? -15.734 7.984 -4.645 1 95.19 234 GLY B N 1
ATOM 3973 C CA . GLY B 1 234 ? -16.344 8.242 -5.941 1 95.19 234 GLY B CA 1
ATOM 3974 C C . GLY B 1 234 ? -15.953 9.594 -6.52 1 95.19 234 GLY B C 1
ATOM 3975 O O . GLY B 1 234 ? -16.172 9.844 -7.707 1 95.19 234 GLY B O 1
ATOM 3976 N N . GLU B 1 235 ? -15.406 10.445 -5.707 1 96.31 235 GLU B N 1
ATOM 3977 C CA . GLU B 1 235 ? -14.984 11.75 -6.203 1 96.31 235 GLU B CA 1
ATOM 3978 C C . GLU B 1 235 ? -13.562 11.695 -6.762 1 96.31 235 GLU B C 1
ATOM 3980 O O . GLU B 1 235 ? -12.711 10.984 -6.227 1 96.31 235 GLU B O 1
ATOM 3985 N N . SER B 1 236 ? -13.352 12.445 -7.801 1 97.88 236 SER B N 1
ATOM 3986 C CA . SER B 1 236 ? -12.047 12.492 -8.453 1 97.88 236 SER B CA 1
ATOM 3987 C C . SER B 1 236 ? -11.227 13.68 -7.957 1 97.88 236 SER B C 1
ATOM 3989 O O . SER B 1 236 ? -11.781 14.641 -7.41 1 97.88 236 SER B O 1
ATOM 3991 N N . LEU B 1 237 ? -9.969 13.57 -8.164 1 98.75 237 LEU B N 1
ATOM 3992 C CA . LEU B 1 237 ? -9.008 14.602 -7.777 1 98.75 237 LEU B CA 1
ATOM 3993 C C . LEU B 1 237 ? -8.227 15.102 -8.992 1 98.75 237 LEU B C 1
ATOM 3995 O O . LEU B 1 237 ? -8.086 14.383 -9.984 1 98.75 237 LEU B O 1
ATOM 3999 N N . GLU B 1 238 ? -7.844 16.312 -8.867 1 98.81 238 GLU B N 1
ATOM 4000 C CA . GLU B 1 238 ? -6.863 16.891 -9.781 1 98.81 238 GLU B CA 1
ATOM 4001 C C . GLU B 1 238 ? -5.551 17.188 -9.07 1 98.81 238 GLU B C 1
ATOM 4003 O O . GLU B 1 238 ? -5.535 17.922 -8.07 1 98.81 238 GLU B O 1
ATOM 4008 N N . LEU B 1 239 ? -4.48 16.562 -9.5 1 98.88 239 LEU B N 1
ATOM 4009 C CA . LEU B 1 239 ? -3.133 16.859 -9.031 1 98.88 239 LEU B CA 1
ATOM 4010 C C . LEU B 1 239 ? -2.436 17.859 -9.953 1 98.88 239 LEU B C 1
ATOM 4012 O O . LEU B 1 239 ? -2.221 17.562 -11.133 1 98.88 239 LEU B O 1
ATOM 4016 N N . ILE B 1 240 ? -2.096 19.016 -9.414 1 98.69 240 ILE B N 1
ATOM 4017 C CA . ILE B 1 240 ? -1.533 20.078 -10.234 1 98.69 240 ILE B CA 1
ATOM 4018 C C . ILE B 1 240 ? -0.111 20.391 -9.773 1 98.69 240 ILE B C 1
ATOM 4020 O O . ILE B 1 240 ? 0.088 20.953 -8.695 1 98.69 240 ILE B O 1
ATOM 4024 N N . PHE B 1 241 ? 0.845 20.016 -10.617 1 98.69 241 PHE B N 1
ATOM 4025 C CA . PHE B 1 241 ? 2.217 20.438 -10.367 1 98.69 241 PHE B CA 1
ATOM 4026 C C . PHE B 1 241 ? 2.42 21.891 -10.789 1 98.69 241 PHE B C 1
ATOM 4028 O O . PHE B 1 241 ? 2.348 22.219 -11.977 1 98.69 241 PHE B O 1
ATOM 4035 N N . SER B 1 242 ? 2.768 22.734 -9.766 1 98.12 242 SER B N 1
ATOM 4036 C CA . SER B 1 242 ? 2.742 24.172 -10.023 1 98.12 242 SER B CA 1
ATOM 4037 C C . SER B 1 242 ? 4.133 24.781 -9.883 1 98.12 242 SER B C 1
ATOM 4039 O O . SER B 1 242 ? 4.348 25.938 -10.258 1 98.12 242 SER B O 1
ATOM 4041 N N . ALA B 1 243 ? 5.055 24.109 -9.367 1 98.5 243 ALA B N 1
ATOM 4042 C CA . ALA B 1 243 ? 6.453 24.531 -9.305 1 98.5 243 ALA B CA 1
ATOM 4043 C C . ALA B 1 243 ? 7.387 23.328 -9.438 1 98.5 243 ALA B C 1
ATOM 4045 O O . ALA B 1 243 ? 7.094 22.25 -8.93 1 98.5 243 ALA B O 1
ATOM 4046 N N . LEU B 1 244 ? 8.5 23.5 -10.141 1 98.5 244 LEU B N 1
ATOM 4047 C CA . LEU B 1 244 ? 9.477 22.438 -10.367 1 98.5 244 LEU B CA 1
ATOM 4048 C C . LEU B 1 244 ? 10.875 23.016 -10.547 1 98.5 244 LEU B C 1
ATOM 4050 O O . LEU B 1 244 ? 11.07 23.969 -11.312 1 98.5 244 LEU B O 1
ATOM 4054 N N . ARG B 1 245 ? 11.742 22.562 -9.812 1 98.31 245 ARG B N 1
ATOM 4055 C CA . ARG B 1 245 ? 13.164 22.859 -9.938 1 98.31 245 ARG B CA 1
ATOM 4056 C C . ARG B 1 245 ? 13.984 21.594 -10.125 1 98.31 245 ARG B C 1
ATOM 4058 O O . ARG B 1 245 ? 13.852 20.641 -9.352 1 98.31 245 ARG B O 1
ATOM 4065 N N . GLU B 1 246 ? 14.82 21.547 -11.133 1 96.62 246 GLU B N 1
ATOM 4066 C CA . GLU B 1 246 ? 15.727 20.438 -11.422 1 96.62 246 GLU B CA 1
ATOM 4067 C C . GLU B 1 246 ? 17.172 20.922 -11.547 1 96.62 246 GLU B C 1
ATOM 4069 O O . GLU B 1 246 ? 17.438 21.875 -12.266 1 96.62 246 GLU B O 1
ATOM 4074 N N . ASP B 1 247 ? 18.031 20.312 -10.828 1 95.81 247 ASP B N 1
ATOM 4075 C CA . ASP B 1 247 ? 19.438 20.641 -10.93 1 95.81 247 ASP B CA 1
ATOM 4076 C C . ASP B 1 247 ? 20.312 19.391 -10.781 1 95.81 247 ASP B C 1
ATOM 4078 O O . ASP B 1 247 ? 19.828 18.281 -10.953 1 95.81 247 ASP B O 1
ATOM 4082 N N . GLU B 1 248 ? 21.562 19.516 -10.547 1 94.88 248 GLU B N 1
ATOM 4083 C CA . GLU B 1 248 ? 22.5 18.406 -10.516 1 94.88 248 GLU B CA 1
ATOM 4084 C C . GLU B 1 248 ? 22.25 17.484 -9.32 1 94.88 248 GLU B C 1
ATOM 4086 O O . GLU B 1 248 ? 22.594 16.312 -9.344 1 94.88 248 GLU B O 1
ATOM 4091 N N . GLU B 1 249 ? 21.609 18.047 -8.398 1 94.75 249 GLU B N 1
ATOM 4092 C CA . GLU B 1 249 ? 21.406 17.281 -7.168 1 94.75 249 GLU B CA 1
ATOM 4093 C C . GLU B 1 249 ? 20.141 16.438 -7.246 1 94.75 249 GLU B C 1
ATOM 4095 O O . GLU B 1 249 ? 20.078 15.359 -6.66 1 94.75 249 GLU B O 1
ATOM 4100 N N . GLY B 1 250 ? 19.156 17 -7.816 1 96.12 250 GLY B N 1
ATOM 4101 C CA . GLY B 1 250 ? 17.875 16.297 -7.871 1 96.12 250 GLY B CA 1
ATOM 4102 C C . GLY B 1 250 ? 16.734 17.156 -8.352 1 96.12 250 GLY B C 1
ATOM 4103 O O . GLY B 1 250 ? 16.938 18.094 -9.141 1 96.12 250 GLY B O 1
ATOM 4104 N N . LEU B 1 251 ? 15.602 16.734 -8.016 1 96.69 251 LEU B N 1
ATOM 4105 C CA . LEU B 1 251 ? 14.391 17.453 -8.422 1 96.69 251 LEU B CA 1
ATOM 4106 C C . LEU B 1 251 ? 13.539 17.812 -7.207 1 96.69 251 LEU B C 1
ATOM 4108 O O . LEU B 1 251 ? 13.461 17.047 -6.246 1 96.69 251 LEU B O 1
ATOM 4112 N N . THR B 1 252 ? 12.977 19.016 -7.211 1 98.38 252 THR B N 1
ATOM 4113 C CA . THR B 1 252 ? 12.031 19.484 -6.211 1 98.38 252 THR B CA 1
ATOM 4114 C C . THR B 1 252 ? 10.766 20.016 -6.875 1 98.38 252 THR B C 1
ATOM 4116 O O . THR B 1 252 ? 10.836 20.75 -7.867 1 98.38 252 THR B O 1
ATOM 4119 N N . HIS B 1 253 ? 9.609 19.578 -6.379 1 98.69 253 HIS B N 1
ATOM 4120 C CA . HIS B 1 253 ? 8.383 20.078 -6.984 1 98.69 253 HIS B CA 1
ATOM 4121 C C . HIS B 1 253 ? 7.297 20.297 -5.934 1 98.69 253 HIS B C 1
ATOM 4123 O O . HIS B 1 253 ? 7.395 19.781 -4.82 1 98.69 253 HIS B O 1
ATOM 4129 N N . TRP B 1 254 ? 6.355 21.141 -6.32 1 98.75 254 TRP B N 1
ATOM 4130 C CA . TRP B 1 254 ? 5.156 21.438 -5.539 1 98.75 254 TRP B CA 1
ATOM 4131 C C . TRP B 1 254 ? 3.902 20.984 -6.281 1 98.75 254 TRP B C 1
ATOM 4133 O O . TRP B 1 254 ? 3.695 21.344 -7.441 1 98.75 254 TRP B O 1
ATOM 4143 N N . CYS B 1 255 ? 3.098 20.141 -5.59 1 98.75 255 CYS B N 1
ATOM 4144 C CA . CYS B 1 255 ? 1.856 19.625 -6.148 1 98.75 255 CYS B CA 1
ATOM 4145 C C . CYS B 1 255 ? 0.663 20.016 -5.285 1 98.75 255 CYS B C 1
ATOM 4147 O O . CYS B 1 255 ? 0.667 19.781 -4.074 1 98.75 255 CYS B O 1
ATOM 4149 N N . GLU B 1 256 ? -0.287 20.625 -5.887 1 98.69 256 GLU B N 1
ATOM 4150 C CA . GLU B 1 256 ? -1.579 20.875 -5.254 1 98.69 256 GLU B CA 1
ATOM 4151 C C . GLU B 1 256 ? -2.584 19.781 -5.594 1 98.69 256 GLU B C 1
ATOM 4153 O O . GLU B 1 256 ? -2.656 19.328 -6.742 1 98.69 256 GLU B O 1
ATOM 4158 N N . ILE B 1 257 ? -3.279 19.344 -4.605 1 98.88 257 ILE B N 1
ATOM 4159 C CA . ILE B 1 257 ? -4.332 18.359 -4.82 1 98.88 257 ILE B CA 1
ATOM 4160 C C . ILE B 1 257 ? -5.699 19 -4.602 1 98.88 257 ILE B C 1
ATOM 4162 O O . ILE B 1 257 ? -5.973 19.531 -3.525 1 98.88 257 ILE B O 1
ATOM 4166 N N . ARG B 1 258 ? -6.543 18.922 -5.609 1 98.75 258 ARG B N 1
ATOM 4167 C CA . ARG B 1 258 ? -7.848 19.562 -5.574 1 98.75 258 ARG B CA 1
ATOM 4168 C C . ARG B 1 258 ? -8.961 18.594 -5.93 1 98.75 258 ARG B C 1
ATOM 4170 O O . ARG B 1 258 ? -8.773 17.703 -6.762 1 98.75 258 ARG B O 1
ATOM 4177 N N . ARG B 1 259 ? -10.094 18.766 -5.266 1 98.31 259 ARG B N 1
ATOM 4178 C CA . ARG B 1 259 ? -11.281 18.047 -5.691 1 98.31 259 ARG B CA 1
ATOM 4179 C C . ARG B 1 259 ? -11.742 18.5 -7.07 1 98.31 259 ARG B C 1
ATOM 4181 O O . ARG B 1 259 ? -11.914 19.703 -7.305 1 98.31 259 ARG B O 1
ATOM 4188 N N . SER B 1 260 ? -11.969 17.547 -7.934 1 97.94 260 SER B N 1
ATOM 4189 C CA . SER B 1 260 ? -12.352 17.891 -9.297 1 97.94 260 SER B CA 1
ATOM 4190 C C . SER B 1 260 ? -13.703 18.594 -9.336 1 97.94 260 SER B C 1
ATOM 4192 O O . SER B 1 260 ? -13.93 19.484 -10.156 1 97.94 260 SER B O 1
ATOM 4194 N N . ARG B 1 261 ? -14.547 18.219 -8.461 1 95.88 261 ARG B N 1
ATOM 4195 C CA . ARG B 1 261 ? -15.938 18.656 -8.492 1 95.88 261 ARG B CA 1
ATOM 4196 C C . ARG B 1 261 ? -16.062 20.141 -8.188 1 95.88 261 ARG B C 1
ATOM 4198 O O . ARG B 1 261 ? -16.812 20.844 -8.852 1 95.88 261 ARG B O 1
ATOM 4205 N N . ASP B 1 262 ? -15.344 20.688 -7.211 1 97.06 262 ASP B N 1
ATOM 4206 C CA . ASP B 1 262 ? -15.578 22.047 -6.762 1 97.06 262 ASP B CA 1
ATOM 4207 C C . ASP B 1 262 ? -14.281 22.844 -6.727 1 97.06 262 ASP B C 1
ATOM 4209 O O . ASP B 1 262 ? -14.281 24.031 -6.363 1 97.06 262 ASP B O 1
ATOM 4213 N N . GLY B 1 263 ? -13.203 22.172 -7.039 1 97.25 263 GLY B N 1
ATOM 4214 C CA . GLY B 1 263 ? -11.93 22.875 -7.133 1 97.25 263 GLY B CA 1
ATOM 4215 C C . GLY B 1 263 ? -11.289 23.125 -5.781 1 97.25 263 GLY B C 1
ATOM 4216 O O . GLY B 1 263 ? -10.203 23.703 -5.703 1 97.25 263 GLY B O 1
ATOM 4217 N N . GLU B 1 264 ? -11.906 22.641 -4.727 1 97.56 264 GLU B N 1
ATOM 4218 C CA . GLU B 1 264 ? -11.367 22.875 -3.387 1 97.56 264 GLU B CA 1
ATOM 4219 C C . GLU B 1 264 ? -10.031 22.156 -3.197 1 97.56 264 GLU B C 1
ATOM 4221 O O . GLU B 1 264 ? -9.898 20.969 -3.508 1 97.56 264 GLU B O 1
ATOM 4226 N N . LYS B 1 265 ? -9.055 22.969 -2.727 1 98.25 265 LYS B N 1
ATOM 4227 C CA . LYS B 1 265 ? -7.75 22.375 -2.436 1 98.25 265 LYS B CA 1
ATOM 4228 C C . LYS B 1 265 ? -7.793 21.547 -1.159 1 98.25 265 LYS B C 1
ATOM 4230 O O . LYS B 1 265 ? -8.188 22.031 -0.1 1 98.25 265 LYS B O 1
ATOM 4235 N N . ILE B 1 266 ? -7.277 20.25 -1.319 1 98.44 266 ILE B N 1
ATOM 4236 C CA . ILE B 1 266 ? -7.371 19.438 -0.118 1 98.44 266 ILE B CA 1
ATOM 4237 C C . ILE B 1 266 ? -5.973 19.109 0.396 1 98.44 266 ILE B C 1
ATOM 4239 O O . ILE B 1 266 ? -5.816 18.594 1.506 1 98.44 266 ILE B O 1
ATOM 4243 N N . ALA B 1 267 ? -4.934 19.438 -0.374 1 98.88 267 ALA B N 1
ATOM 4244 C CA . ALA B 1 267 ? -3.586 19.219 0.141 1 98.88 267 ALA B CA 1
ATOM 4245 C C . ALA B 1 267 ? -2.545 19.953 -0.695 1 98.88 267 ALA B C 1
ATOM 4247 O O . ALA B 1 267 ? -2.797 20.297 -1.854 1 98.88 267 ALA B O 1
ATOM 4248 N N . ASP B 1 268 ? -1.438 20.25 -0.139 1 98.88 268 ASP B N 1
ATOM 4249 C CA . ASP B 1 268 ? -0.188 20.656 -0.779 1 98.88 268 ASP B CA 1
ATOM 4250 C C . ASP B 1 268 ? 0.932 19.672 -0.46 1 98.88 268 ASP B C 1
ATOM 4252 O O . ASP B 1 268 ? 1.12 19.281 0.698 1 98.88 268 ASP B O 1
ATOM 4256 N N . VAL B 1 269 ? 1.65 19.266 -1.457 1 98.94 269 VAL B N 1
ATOM 4257 C CA . VAL B 1 269 ? 2.773 18.359 -1.275 1 98.94 269 VAL B CA 1
ATOM 4258 C C . VAL B 1 269 ? 4.031 18.953 -1.904 1 98.94 269 VAL B C 1
ATOM 4260 O O . VAL B 1 269 ? 4.047 19.266 -3.098 1 98.94 269 VAL B O 1
ATOM 4263 N N . VAL B 1 270 ? 5.055 19.156 -1.153 1 98.88 270 VAL B N 1
ATOM 4264 C CA . VAL B 1 270 ? 6.367 19.562 -1.638 1 98.88 270 VAL B CA 1
ATOM 4265 C C . VAL B 1 270 ? 7.352 18.406 -1.512 1 98.88 270 VAL B C 1
ATOM 4267 O O . VAL B 1 270 ? 7.531 17.844 -0.424 1 98.88 270 VAL B O 1
ATOM 4270 N N . THR B 1 271 ? 7.926 18.031 -2.572 1 98.81 271 THR B N 1
ATOM 4271 C CA . THR B 1 271 ? 8.797 16.859 -2.6 1 98.81 271 THR B CA 1
ATOM 4272 C C . THR B 1 271 ? 10.188 17.234 -3.098 1 98.81 271 THR B C 1
ATOM 4274 O O . THR B 1 271 ? 10.328 17.891 -4.129 1 98.81 271 THR B O 1
ATOM 4277 N N . GLN B 1 272 ? 11.164 16.891 -2.381 1 98.75 272 GLN B N 1
ATOM 4278 C CA . GLN B 1 272 ? 12.555 16.984 -2.805 1 98.75 272 GLN B CA 1
ATOM 4279 C C . GLN B 1 272 ? 13.172 15.594 -2.963 1 98.75 272 GLN B C 1
ATOM 4281 O O . GLN B 1 272 ? 13.195 14.812 -2.016 1 98.75 272 GLN B O 1
ATOM 4286 N N . LYS B 1 273 ? 13.648 15.258 -4.125 1 98.06 273 LYS B N 1
ATOM 4287 C CA . LYS B 1 273 ? 14.305 13.984 -4.422 1 98.06 273 LYS B CA 1
ATOM 4288 C C . LYS B 1 273 ? 15.75 14.203 -4.855 1 98.06 273 LYS B C 1
ATOM 4290 O O . LYS B 1 273 ? 16.109 15.273 -5.359 1 98.06 273 LYS B O 1
ATOM 4295 N N . ARG B 1 274 ? 16.547 13.211 -4.703 1 97.5 274 ARG B N 1
ATOM 4296 C CA . ARG B 1 274 ? 17.938 13.219 -5.117 1 97.5 274 ARG B CA 1
ATOM 4297 C C . ARG B 1 274 ? 18.188 12.18 -6.207 1 97.5 274 ARG B C 1
ATOM 4299 O O . ARG B 1 274 ? 17.656 11.078 -6.156 1 97.5 274 ARG B O 1
ATOM 4306 N N . TRP B 1 275 ? 19.031 12.578 -7.133 1 96.12 275 TRP B N 1
ATOM 4307 C CA . TRP B 1 275 ? 19.422 11.609 -8.148 1 96.12 275 TRP B CA 1
ATOM 4308 C C . TRP B 1 275 ? 20.203 10.453 -7.531 1 96.12 275 TRP B C 1
ATOM 4310 O O . TRP B 1 275 ? 20.984 10.648 -6.609 1 96.12 275 TRP B O 1
ATOM 4320 N N . ARG B 1 276 ? 19.953 9.273 -8.039 1 90.69 276 ARG B N 1
ATOM 4321 C CA . ARG B 1 276 ? 20.672 8.094 -7.551 1 90.69 276 ARG B CA 1
ATOM 4322 C C . ARG B 1 276 ? 22.047 7.98 -8.211 1 90.69 276 ARG B C 1
ATOM 4324 O O . ARG B 1 276 ? 22.188 8.273 -9.398 1 90.69 276 ARG B O 1
ATOM 4331 N N . GLN B 1 277 ? 23.047 7.785 -7.398 1 76.25 277 GLN B N 1
ATOM 4332 C CA . GLN B 1 277 ? 24.391 7.594 -7.918 1 76.25 277 GLN B CA 1
ATOM 4333 C C . GLN B 1 277 ? 24.641 6.133 -8.289 1 76.25 277 GLN B C 1
ATOM 4335 O O . GLN B 1 277 ? 24.359 5.23 -7.492 1 76.25 277 GLN B O 1
ATOM 4340 N N . ARG B 1 278 ? 24.719 5.742 -9.531 1 60.78 278 ARG B N 1
ATOM 4341 C CA . ARG B 1 278 ? 25.094 4.391 -9.93 1 60.78 278 ARG B CA 1
ATOM 4342 C C . ARG B 1 278 ? 26.594 4.176 -9.766 1 60.78 278 ARG B C 1
ATOM 4344 O O . ARG B 1 278 ? 27.375 5.121 -9.883 1 60.78 278 ARG B O 1
#

Secondary structure (DSSP, 8-state):
---EEEEEE--GGGEETTEE-HHHHHHHHHHHHHHHHHHHTT-SS--EE-TTS-EEEEEEEEEEEES--GGG--TT-EEEEEEEEEE-STTEEEEEEEEEETTEEEEEEEEEEEEEEESSTT-TT-EEE---GGGGGGGGPPPPHHHHHHHHHHHHHHHT---EETTEETTTTEEEEEEEE---HHHHB-TTSSB-HHHHHHHHHHHHHHH---SS--EEEEEEEEE-----TT--EEEEEEEEEE-SSEEEEEEEEEETTT--EEEEEEEEEE----/---EEEEEE--GGGEETTEE-HHHHHHHHHHHHHHHHHHHTT-SS--EE-TTS-EEEEEEEEEEEES--GGG--TT-EEEEEEEEEE-STTEEEEEEEEEETTEEEEEEEEEEEEEEESSTT-TT-EEE---GGGGGGGGPPPPHHHHHHHHHHHHHHHT---EETTEETTTTEEEEEEEE---HHHHB-TTSSB-HHHHHHHHHHHHHHH---SS--EEEEEEEEE-----TT--EEEEEEEEEE-SSEEEEEEEEEETTT--EEEEEEEEEE----

Organism: Cupriavidus necator (strain ATCC 17699 / DSM 428 / KCTC 22496 / NCIMB 10442 / H16 / Stanier 337) (NCBI:txid381666)